Protein AF-A0AA39LRT9-F1 (afdb_monomer)

InterPro domains:
  IPR053964 Integrator complex subunit 1, R3 domain [PF22927] (258-413)

Solvent-accessible surface area (backbone atoms only — not comparable to full-atom values): 26131 Å² total; per-residue (Å²): 127,85,86,90,81,90,77,82,80,73,73,75,80,73,76,81,74,85,68,50,54,70,54,44,52,47,48,34,53,68,40,79,90,57,57,68,70,57,51,52,50,50,44,55,52,36,52,69,67,37,42,44,60,28,57,46,49,87,76,55,96,52,66,70,58,57,55,48,54,53,49,52,59,40,42,48,89,28,69,55,42,49,54,45,53,69,46,35,43,81,64,16,31,39,65,8,52,53,50,48,46,58,64,67,27,65,52,85,57,88,71,42,32,48,68,60,55,53,52,43,52,42,45,16,53,68,30,87,49,77,63,22,40,47,73,70,53,39,69,30,46,34,30,47,51,51,44,50,30,53,45,42,30,49,43,73,71,73,44,60,78,95,51,30,64,64,53,47,52,60,48,48,54,52,55,39,53,43,53,47,52,44,48,73,70,37,94,54,27,66,55,32,52,50,40,41,50,53,50,52,51,70,59,67,74,50,79,67,88,45,79,63,44,50,41,45,50,51,25,44,50,56,50,36,54,58,39,19,79,77,42,51,67,50,49,77,62,62,94,80,47,92,84,79,84,89,62,73,65,62,56,57,50,50,52,49,53,42,52,50,53,52,49,38,57,51,47,21,56,52,23,38,74,70,66,35,53,64,60,18,46,54,28,48,55,48,51,43,46,38,12,57,44,33,26,51,58,40,51,74,42,43,68,58,53,48,54,50,49,53,58,61,67,69,50,98,63,59,70,67,59,28,49,78,56,43,59,45,54,52,62,46,44,55,46,51,21,58,64,50,19,57,77,83,45,56,91,49,74,64,64,58,47,53,50,51,49,51,55,54,51,54,43,72,73,50,42,89,81,53,67,78,82,46,52,68,52,53,50,48,50,49,55,44,47,47,67,47,47,80,69,49,58,81,66,58,32,56,53,45,49,54,50,50,47,51,62,50,70,52,38,95,77,52,87,80,53,60,66,63,56,51,50,63,69,71,52,80,90,51,72,63,60,56,57,56,55,62,72,62,78,63,82,88,72,76,78,66,61,71,68,58,66,68,64,62,74,78,74,118

Foldseek 3Di:
DDDDDDDPPPDPPPPDDPQALVSLLVCQLVVPPPDPVVLVVSLVSNCVRLVLLAPAVVPDPCNPVNLVSLQSLQLGPGPSSLVSLLCSLVGHFQNSVQSSLVRPLVADDPSGDLVSVLVSLLCQCPPPDPRSNDARDLSSLLRNVVSQLVVLLCLVPPPDPVCSVVVNVVSLVSNLVSLLSNLVPDPVNVSNLVSNVVSLCVLLVDDDPDPSSVSSVVSSVSSLVSNCLVFVLSVDDCVSDPDDDDDVVVVVSLVVLLVVLVVLLVQLVVCLVVLNPPSNVVSLVVLLVCQQRPVLSSLVCLVVLLVVLVVLLPPPDDLVVCVVSVVVVSLLSNLSSLVNHDPVSNPDPVSVVSNLVSVLVSCVPHCVPPPQSCQSSLVSSLVSLVVVLVPDDPVVVVVSVVSLVVSCVSVVRVVPPVVSVVVVVPDPDDPVVVVVVVVPPDDPPPPPPVVVVVVVVPPD

Secondary structure (DSSP, 8-state):
--------------------HHHHHHHHHH-TT--HHHHHHHHHHHHHH-GGGTT-GGG-S-HHHHHHHHHHHHH---HHHHHHHHHHHHH--HHHHHHHHHHHSSS--TTS-HHHHHHHHHHHHT-SSTTT--PPPHHHHHHHHHHHHHHHHHHHHHS-HHHHHHHHHHHHHHHHHHHHHHHHH-TTHHHHHHHHHHHHHHHHTSPP-SHHHHHHHHHHHHHHHHHHTT-GGGS--GGG-SS----HHHHHHHHHHHHHHHHHHHHHHHHHHTT-HHHHHHHHHHHHHHHHH-HHHHHHTHHHHHHHHHHHHTS---HHHHHHTSHHHHHHHHHHHHHHS-GGG-S-HHHHHHHHHHHHHHHHHHTTT-SGGGHHHHHHHHHHHHHHHTTS-HHHHHHHHHHHHHHHHGGGG-TT-HHHHHHHHHSTT-THHHHHHHHT-S-S-GGGSHHHHTTTTT--

Structure (mmCIF, N/CA/C/O backbone):
data_AF-A0AA39LRT9-F1
#
_entry.id   AF-A0AA39LRT9-F1
#
loop_
_atom_site.group_PDB
_atom_site.id
_atom_site.type_symbol
_atom_site.label_atom_id
_atom_site.label_alt_id
_atom_site.label_comp_id
_atom_site.label_asym_id
_atom_site.label_entity_id
_atom_site.label_seq_id
_atom_site.pdbx_PDB_ins_code
_atom_site.Cartn_x
_atom_site.Cartn_y
_atom_site.Cartn_z
_atom_site.occupancy
_atom_site.B_iso_or_equiv
_atom_site.auth_seq_id
_atom_site.auth_comp_id
_atom_site.auth_asym_id
_atom_site.auth_atom_id
_atom_site.pdbx_PDB_model_num
ATOM 1 N N . MET A 1 1 ? 18.929 -7.299 -85.579 1.00 43.31 1 MET A N 1
ATOM 2 C CA . MET A 1 1 ? 19.389 -8.699 -85.453 1.00 43.31 1 MET A CA 1
ATOM 3 C C . MET A 1 1 ? 20.882 -8.677 -85.156 1.00 43.31 1 MET A C 1
ATOM 5 O O . MET A 1 1 ? 21.538 -7.862 -85.799 1.00 43.31 1 MET A O 1
ATOM 9 N N . PRO A 1 2 ? 21.430 -9.528 -84.262 1.00 37.06 2 PRO A N 1
ATOM 10 C CA . PRO A 1 2 ? 20.750 -10.382 -83.274 1.00 37.06 2 PRO A CA 1
ATOM 11 C C . PRO A 1 2 ? 20.153 -9.508 -82.138 1.00 37.06 2 PRO A C 1
ATOM 13 O O . PRO A 1 2 ? 19.467 -8.539 -82.476 1.00 37.06 2 PRO A O 1
ATOM 16 N N . SER A 1 3 ? 20.423 -9.746 -80.848 1.00 34.31 3 SER A N 1
ATOM 17 C CA . SER A 1 3 ? 19.565 -10.519 -79.919 1.00 34.31 3 SER A CA 1
ATOM 18 C C . SER A 1 3 ? 19.759 -10.042 -78.458 1.00 34.31 3 SER A C 1
ATOM 20 O O . SER A 1 3 ? 20.740 -9.341 -78.205 1.00 34.31 3 SER A O 1
ATOM 22 N N . PRO A 1 4 ? 18.856 -10.378 -77.510 1.00 49.19 4 PRO A N 1
ATOM 23 C CA . PRO A 1 4 ? 18.968 -10.016 -76.092 1.00 49.19 4 PRO A CA 1
ATOM 24 C C . PRO A 1 4 ? 19.599 -11.128 -75.234 1.00 49.19 4 PRO A C 1
ATOM 26 O O . PRO A 1 4 ? 19.300 -12.301 -75.441 1.00 49.19 4 PRO A O 1
ATOM 29 N N . GLU A 1 5 ? 20.370 -10.755 -74.209 1.00 39.84 5 GLU A N 1
ATOM 30 C CA . GLU A 1 5 ? 20.665 -11.629 -73.065 1.00 39.84 5 GLU A CA 1
ATOM 31 C C . GLU A 1 5 ? 20.359 -10.893 -71.757 1.00 39.84 5 GLU A C 1
ATOM 33 O O . GLU A 1 5 ? 21.031 -9.937 -71.366 1.00 39.84 5 GLU A O 1
ATOM 38 N N . GLU A 1 6 ? 19.304 -11.350 -71.086 1.00 44.78 6 GLU A N 1
ATOM 39 C CA . GLU A 1 6 ? 19.064 -11.062 -69.679 1.00 44.78 6 GLU A CA 1
ATOM 40 C C . GLU A 1 6 ? 20.057 -11.871 -68.840 1.00 44.78 6 GLU A C 1
ATOM 42 O O . GLU A 1 6 ? 20.094 -13.098 -68.913 1.00 44.78 6 GLU A O 1
ATOM 47 N N . ALA A 1 7 ? 20.824 -11.190 -67.994 1.00 37.31 7 ALA A N 1
ATOM 48 C CA . ALA A 1 7 ? 21.565 -11.816 -66.905 1.00 37.31 7 ALA A CA 1
ATOM 49 C C . ALA A 1 7 ? 21.286 -11.038 -65.616 1.00 37.31 7 ALA A C 1
ATOM 51 O O . ALA A 1 7 ? 22.132 -10.322 -65.081 1.00 37.31 7 ALA A O 1
ATOM 52 N N . THR A 1 8 ? 20.051 -11.152 -65.126 1.00 35.00 8 THR A N 1
ATOM 53 C CA . THR A 1 8 ? 19.695 -10.766 -63.761 1.00 35.00 8 THR A CA 1
ATOM 54 C C . THR A 1 8 ? 20.465 -11.657 -62.795 1.00 35.00 8 THR A C 1
ATOM 56 O O . THR A 1 8 ? 20.051 -12.772 -62.485 1.00 35.00 8 THR A O 1
ATOM 59 N N . THR A 1 9 ? 21.603 -11.161 -62.304 1.00 34.78 9 THR A N 1
ATOM 60 C CA . THR A 1 9 ? 22.395 -11.818 -61.262 1.00 34.78 9 THR A CA 1
ATOM 61 C C . THR A 1 9 ? 21.613 -11.822 -59.951 1.00 34.78 9 THR A C 1
ATOM 63 O O . THR A 1 9 ? 21.811 -10.977 -59.078 1.00 34.78 9 THR A O 1
ATOM 66 N N . SER A 1 10 ? 20.698 -12.780 -59.811 1.00 33.94 10 SER A N 1
ATOM 67 C CA . SER A 1 10 ? 20.007 -13.074 -58.566 1.00 33.94 10 SER A CA 1
ATOM 68 C C . SER A 1 10 ? 21.043 -13.525 -57.541 1.00 33.94 10 SER A C 1
ATOM 70 O O . SER A 1 10 ? 21.441 -14.693 -57.519 1.00 33.94 10 SER A O 1
ATOM 72 N N . GLN A 1 11 ? 21.501 -12.597 -56.697 1.00 29.67 11 GLN A N 1
ATOM 73 C CA . GLN A 1 11 ? 22.236 -12.965 -55.495 1.00 29.67 11 GLN A CA 1
ATOM 74 C C . GLN A 1 11 ? 21.365 -13.948 -54.700 1.00 29.67 11 GLN A C 1
ATOM 76 O O . GLN A 1 11 ? 20.194 -13.646 -54.449 1.00 29.67 11 GLN A O 1
ATOM 81 N N . PRO A 1 12 ? 21.888 -15.126 -54.319 1.00 31.20 12 PRO A N 1
ATOM 82 C CA . PRO A 1 12 ? 21.125 -16.047 -53.501 1.00 31.20 12 PRO A CA 1
ATOM 83 C C . PRO A 1 12 ? 20.841 -15.372 -52.159 1.00 31.20 12 PRO A C 1
ATOM 85 O O . PRO A 1 12 ? 21.764 -14.893 -51.495 1.00 31.20 12 PRO A O 1
ATOM 88 N N . PHE A 1 13 ? 19.567 -15.354 -51.757 1.00 33.69 13 PHE A N 1
ATOM 89 C CA . PHE A 1 13 ? 19.176 -15.045 -50.384 1.00 33.69 13 PHE A CA 1
ATOM 90 C C . PHE A 1 13 ? 20.032 -15.905 -49.451 1.00 33.69 13 PHE A C 1
ATOM 92 O O . PHE A 1 13 ? 19.929 -17.134 -49.465 1.00 33.69 13 PHE A O 1
ATOM 99 N N . SER A 1 14 ? 20.911 -15.270 -48.674 1.00 31.67 14 SER A N 1
ATOM 100 C CA . SER A 1 14 ? 21.760 -15.987 -47.732 1.00 31.67 14 SER A CA 1
ATOM 101 C C . SER A 1 14 ? 20.875 -16.718 -46.731 1.00 31.67 14 SER A C 1
ATOM 103 O O . SER A 1 14 ? 20.018 -16.081 -46.113 1.00 31.67 14 SER A O 1
ATOM 105 N N . MET A 1 15 ? 21.100 -18.025 -46.570 1.00 31.83 15 MET A N 1
ATOM 106 C CA . MET A 1 15 ? 20.439 -18.851 -45.556 1.00 31.83 15 MET A CA 1
ATOM 107 C C . MET A 1 15 ? 20.355 -18.113 -44.219 1.00 31.83 15 MET A C 1
ATOM 109 O O . MET A 1 15 ? 21.345 -17.525 -43.774 1.00 31.83 15 MET A O 1
ATOM 113 N N . GLU A 1 16 ? 19.187 -18.173 -43.573 1.00 41.44 16 GLU A N 1
ATOM 114 C CA . GLU A 1 16 ? 19.029 -17.677 -42.209 1.00 41.44 16 GLU A CA 1
ATOM 115 C C . GLU A 1 16 ? 20.085 -18.335 -41.317 1.00 41.44 16 GLU A C 1
ATOM 117 O O . GLU A 1 16 ? 20.033 -19.534 -41.039 1.00 41.44 16 GLU A O 1
ATOM 122 N N . LYS A 1 17 ? 21.044 -17.535 -40.835 1.00 42.88 17 LYS A N 1
ATOM 123 C CA . LYS A 1 17 ? 21.778 -17.904 -39.631 1.00 42.88 17 LYS A CA 1
ATOM 124 C C . LYS A 1 17 ? 20.731 -18.072 -38.539 1.00 42.88 17 LYS A C 1
ATOM 126 O O . LYS A 1 17 ? 20.069 -17.100 -38.176 1.00 42.88 17 LYS A O 1
ATOM 131 N N . THR A 1 18 ? 20.609 -19.284 -38.009 1.00 46.12 18 THR A N 1
ATOM 132 C CA . THR A 1 18 ? 19.892 -19.558 -36.764 1.00 46.12 18 THR A CA 1
ATOM 133 C C . THR A 1 18 ? 20.624 -18.839 -35.634 1.00 46.12 18 THR A C 1
ATOM 135 O O . THR A 1 18 ? 21.517 -19.398 -35.000 1.00 46.12 18 THR A O 1
ATOM 138 N N . SER A 1 19 ? 20.308 -17.557 -35.469 1.00 63.12 19 SER A N 1
ATOM 139 C CA . SER A 1 19 ? 20.850 -16.696 -34.426 1.00 63.12 19 SER A CA 1
ATOM 140 C C . SER A 1 19 ? 20.342 -17.212 -33.083 1.00 63.12 19 SER A C 1
ATOM 142 O O . SER A 1 19 ? 19.133 -17.377 -32.914 1.00 63.12 19 SER A O 1
ATOM 144 N N . ASP A 1 20 ? 21.248 -17.518 -32.155 1.00 83.19 20 ASP A N 1
ATOM 145 C CA . ASP A 1 20 ? 20.855 -17.883 -30.796 1.00 83.19 20 ASP A CA 1
ATOM 146 C C . ASP A 1 20 ? 20.252 -16.673 -30.056 1.00 83.19 20 ASP A C 1
ATOM 148 O O . ASP A 1 20 ? 20.368 -15.521 -30.486 1.00 83.19 20 ASP A O 1
ATOM 152 N N . ALA A 1 21 ? 19.566 -16.930 -28.941 1.00 83.38 21 ALA A N 1
ATOM 153 C CA . ALA A 1 21 ? 18.907 -15.874 -28.173 1.00 83.38 21 ALA A CA 1
ATOM 154 C C . ALA A 1 21 ? 19.881 -14.755 -27.756 1.00 83.38 21 ALA A C 1
ATOM 156 O O . ALA A 1 21 ? 19.522 -13.578 -27.793 1.00 83.38 21 ALA A O 1
ATOM 157 N N . ASP A 1 22 ? 21.122 -15.107 -27.420 1.00 84.50 22 ASP A N 1
ATOM 158 C CA . ASP A 1 22 ? 22.136 -14.177 -26.926 1.00 84.50 22 ASP A CA 1
ATOM 159 C C . ASP A 1 22 ? 22.723 -13.322 -28.064 1.00 84.50 22 ASP A C 1
ATOM 161 O O . ASP A 1 22 ? 23.145 -12.184 -27.850 1.00 84.50 22 ASP A O 1
ATOM 165 N N . ALA A 1 23 ? 22.766 -13.842 -29.292 1.00 86.75 23 ALA A N 1
ATOM 166 C CA . ALA A 1 23 ? 23.090 -13.096 -30.501 1.00 86.75 23 ALA A CA 1
ATOM 167 C C . ALA A 1 23 ? 21.961 -12.122 -30.877 1.00 86.75 23 ALA A C 1
ATOM 169 O O . ALA A 1 23 ? 22.252 -10.960 -31.155 1.00 86.75 23 ALA A O 1
ATOM 170 N N . ILE A 1 24 ? 20.688 -12.532 -30.787 1.00 87.50 24 ILE A N 1
ATOM 171 C CA . ILE A 1 24 ? 19.549 -11.619 -31.003 1.00 87.50 24 ILE A CA 1
ATOM 172 C C . ILE A 1 24 ? 19.491 -10.528 -29.920 1.00 87.50 24 ILE A C 1
ATOM 174 O O . ILE A 1 24 ? 19.225 -9.371 -30.238 1.00 87.50 24 ILE A O 1
ATOM 178 N N . LEU A 1 25 ? 19.777 -10.845 -28.651 1.00 86.81 25 LEU A N 1
ATOM 179 C CA . LEU A 1 25 ? 19.802 -9.844 -27.576 1.00 86.81 25 LEU A CA 1
ATOM 180 C C . LEU A 1 25 ? 20.957 -8.841 -27.731 1.00 86.81 25 LEU A C 1
ATOM 182 O O . LEU A 1 25 ? 20.785 -7.658 -27.426 1.00 86.81 25 LEU A O 1
ATOM 186 N N . ARG A 1 26 ? 22.115 -9.288 -28.239 1.00 88.31 26 ARG A N 1
ATOM 187 C CA . ARG A 1 26 ? 23.216 -8.397 -28.640 1.00 88.31 26 ARG A CA 1
ATOM 188 C C . ARG A 1 26 ? 22.804 -7.503 -29.805 1.00 88.31 26 ARG A C 1
ATOM 190 O O . ARG A 1 26 ? 22.912 -6.292 -29.678 1.00 88.31 26 ARG A O 1
ATOM 197 N N . GLU A 1 27 ? 22.220 -8.066 -30.862 1.00 88.75 27 GLU A N 1
ATOM 198 C CA . GLU A 1 27 ? 21.726 -7.285 -32.003 1.00 88.75 27 GLU A CA 1
ATOM 199 C C . GLU A 1 27 ? 20.671 -6.247 -31.577 1.00 88.75 27 GLU A C 1
ATOM 201 O O . GLU A 1 27 ? 20.754 -5.095 -31.984 1.00 88.75 27 GLU A O 1
ATOM 206 N N . LEU A 1 28 ? 19.741 -6.599 -30.679 1.00 87.25 28 LEU A N 1
ATOM 207 C CA . LEU A 1 28 ? 18.798 -5.655 -30.062 1.00 87.25 28 LEU A CA 1
ATOM 208 C C . LEU A 1 28 ? 19.488 -4.595 -29.187 1.00 87.25 28 LEU A C 1
ATOM 210 O O . LEU A 1 28 ? 18.981 -3.482 -29.062 1.00 87.25 28 LEU A O 1
ATOM 214 N N . THR A 1 29 ? 20.619 -4.908 -28.560 1.00 87.75 29 THR A N 1
ATOM 215 C CA . THR A 1 29 ? 21.379 -3.935 -27.759 1.00 87.75 29 THR A CA 1
ATOM 216 C C . THR A 1 29 ? 22.117 -2.937 -28.654 1.00 87.75 29 THR A C 1
ATOM 218 O O . THR A 1 29 ? 22.102 -1.744 -28.362 1.00 87.75 29 THR A O 1
ATOM 221 N N . ASP A 1 30 ? 22.658 -3.406 -29.778 1.00 86.38 30 ASP A N 1
ATOM 222 C CA . ASP A 1 30 ? 23.404 -2.602 -30.753 1.00 86.38 30 ASP A CA 1
ATOM 223 C C . ASP A 1 30 ? 22.499 -1.924 -31.811 1.00 86.38 30 ASP A C 1
ATOM 225 O O . ASP A 1 30 ? 22.974 -1.115 -32.607 1.00 86.38 30 ASP A O 1
ATOM 229 N N . ALA A 1 31 ? 21.191 -2.221 -31.821 1.00 78.50 31 ALA A N 1
ATOM 230 C CA . ALA A 1 31 ? 20.252 -1.876 -32.897 1.00 78.50 31 ALA A CA 1
ATOM 231 C C . ALA A 1 31 ? 20.103 -0.375 -33.224 1.00 78.50 31 ALA A C 1
ATOM 233 O O . ALA A 1 31 ? 19.655 -0.058 -34.324 1.00 78.50 31 ALA A O 1
ATOM 234 N N . GLY A 1 32 ? 20.444 0.545 -32.314 1.00 67.38 32 GLY A N 1
ATOM 235 C CA . GLY A 1 32 ? 20.435 1.994 -32.570 1.00 67.38 32 GLY A CA 1
ATOM 236 C C . GLY A 1 32 ? 19.153 2.514 -33.247 1.00 67.38 32 GLY A C 1
ATOM 237 O O . GLY A 1 32 ? 18.043 2.201 -32.820 1.00 67.38 32 GLY A O 1
ATOM 238 N N . GLU A 1 33 ? 19.312 3.287 -34.327 1.00 65.88 33 GLU A N 1
ATOM 239 C CA . GLU A 1 33 ? 18.218 3.811 -35.170 1.00 65.88 33 GLU A CA 1
ATOM 240 C C . GLU A 1 33 ? 17.718 2.800 -36.232 1.00 65.88 33 GLU A C 1
ATOM 242 O O . GLU A 1 33 ? 17.301 3.182 -37.328 1.00 65.88 33 GLU A O 1
ATOM 247 N N . ALA A 1 34 ? 17.768 1.491 -35.959 1.00 73.94 34 ALA A N 1
ATOM 248 C CA . ALA A 1 34 ? 17.227 0.489 -36.876 1.00 73.94 34 ALA A CA 1
ATOM 249 C C . ALA A 1 34 ? 15.721 0.683 -37.125 1.00 73.94 34 ALA A C 1
ATOM 251 O O . ALA A 1 34 ? 14.947 1.023 -36.230 1.00 73.94 34 ALA A O 1
ATOM 252 N N . ASN A 1 35 ? 15.292 0.390 -38.356 1.00 79.94 35 ASN A N 1
ATOM 253 C CA . ASN A 1 35 ? 13.888 0.434 -38.759 1.00 79.94 35 ASN A CA 1
ATOM 254 C C . ASN A 1 35 ? 13.014 -0.424 -37.819 1.00 79.94 35 ASN A C 1
ATOM 256 O O . ASN A 1 35 ? 13.324 -1.592 -37.567 1.00 79.94 35 ASN A O 1
ATOM 260 N N . ASP A 1 36 ? 11.887 0.137 -37.369 1.00 81.19 36 ASP A N 1
ATOM 261 C CA . ASP A 1 36 ? 10.883 -0.506 -36.514 1.00 81.19 36 ASP A CA 1
ATOM 262 C C . ASP A 1 36 ? 10.513 -1.929 -36.959 1.00 81.19 36 ASP A C 1
ATOM 264 O O . ASP A 1 36 ? 10.312 -2.805 -36.117 1.00 81.19 36 ASP A O 1
ATOM 268 N N . PHE A 1 37 ? 10.451 -2.187 -38.269 1.00 83.44 37 PHE A N 1
ATOM 269 C CA . PHE A 1 37 ? 10.174 -3.522 -38.804 1.00 83.44 37 PHE A CA 1
ATOM 270 C C . PHE A 1 37 ? 11.250 -4.552 -38.418 1.00 83.44 37 PHE A C 1
ATOM 272 O O . PHE A 1 37 ? 10.918 -5.675 -38.033 1.00 83.44 37 PHE A O 1
ATOM 279 N N . HIS A 1 38 ? 12.530 -4.169 -38.471 1.00 84.69 38 HIS A N 1
ATOM 280 C CA . HIS A 1 38 ? 13.651 -5.036 -38.093 1.00 84.69 38 HIS A CA 1
ATOM 281 C C . HIS A 1 38 ? 13.646 -5.311 -36.590 1.00 84.69 38 HIS A C 1
ATOM 283 O O . HIS A 1 38 ? 13.673 -6.468 -36.177 1.00 84.69 38 HIS A O 1
ATOM 289 N N . ILE A 1 39 ? 13.484 -4.262 -35.775 1.00 85.56 39 ILE A N 1
ATOM 290 C CA . ILE A 1 39 ? 13.373 -4.391 -34.315 1.00 85.56 39 ILE A CA 1
ATOM 291 C C . ILE A 1 39 ? 12.210 -5.324 -33.946 1.00 85.56 39 ILE A C 1
ATOM 293 O O . ILE A 1 39 ? 12.386 -6.239 -33.147 1.00 85.56 39 ILE A O 1
ATOM 297 N N . ASN A 1 40 ? 11.038 -5.164 -34.567 1.00 83.69 40 ASN A N 1
ATOM 298 C CA . ASN A 1 40 ? 9.888 -6.033 -34.312 1.00 83.69 40 ASN A CA 1
ATOM 299 C C . ASN A 1 40 ? 10.139 -7.495 -34.732 1.00 83.69 40 ASN A C 1
ATOM 301 O O . ASN A 1 40 ? 9.685 -8.407 -34.036 1.00 83.69 40 ASN A O 1
ATOM 305 N N . ARG A 1 41 ? 10.881 -7.750 -35.822 1.00 86.44 41 ARG A N 1
ATOM 306 C CA . ARG A 1 41 ? 11.304 -9.112 -36.205 1.00 86.44 41 ARG A CA 1
ATOM 307 C C . ARG A 1 41 ? 12.233 -9.718 -35.150 1.00 86.44 41 ARG A C 1
ATOM 309 O O . ARG A 1 41 ? 11.977 -10.836 -34.711 1.00 86.44 41 ARG A O 1
ATOM 316 N N . LEU A 1 42 ? 13.250 -8.978 -34.702 1.00 87.00 42 LEU A N 1
ATOM 317 C CA . LEU A 1 42 ? 14.175 -9.426 -33.653 1.00 87.00 42 LEU A CA 1
ATOM 318 C C . LEU A 1 42 ? 13.452 -9.702 -32.325 1.00 87.00 42 LEU A C 1
ATOM 320 O O . LEU A 1 42 ? 13.668 -10.750 -31.725 1.00 87.00 42 LEU A O 1
ATOM 324 N N . VAL A 1 43 ? 12.537 -8.821 -31.902 1.00 86.56 43 VAL A N 1
ATOM 325 C CA . VAL A 1 43 ? 11.698 -9.011 -30.703 1.00 86.56 43 VAL A CA 1
ATOM 326 C C . VAL A 1 43 ? 10.866 -10.291 -30.802 1.00 86.56 43 VAL A C 1
ATOM 328 O O . VAL A 1 43 ? 10.868 -11.095 -29.872 1.00 86.56 43 VAL A O 1
ATOM 331 N N . ASN A 1 44 ? 10.173 -10.517 -31.924 1.00 85.12 44 ASN A N 1
ATOM 332 C CA . ASN A 1 44 ? 9.384 -11.736 -32.117 1.00 85.12 44 ASN A CA 1
ATOM 333 C C . ASN A 1 44 ? 10.271 -12.994 -32.095 1.00 85.12 44 ASN A C 1
ATOM 335 O O . ASN A 1 44 ? 9.930 -13.956 -31.410 1.00 85.12 44 ASN A O 1
ATOM 339 N N . ASN A 1 45 ? 11.420 -12.971 -32.776 1.00 86.25 45 ASN A N 1
ATOM 340 C CA . ASN A 1 45 ? 12.354 -14.096 -32.805 1.00 86.25 45 ASN A CA 1
ATOM 341 C C . ASN A 1 45 ? 12.952 -14.391 -31.418 1.00 86.25 45 ASN A C 1
ATOM 343 O O . ASN A 1 45 ? 13.015 -15.550 -31.018 1.00 86.25 45 ASN A O 1
ATOM 347 N N . TYR A 1 46 ? 13.327 -13.364 -30.648 1.00 87.62 46 TYR A N 1
ATOM 348 C CA . TYR A 1 46 ? 13.842 -13.541 -29.288 1.00 87.62 46 TYR A CA 1
ATOM 349 C C . TYR A 1 46 ? 12.806 -14.194 -28.363 1.00 87.62 46 TYR A C 1
ATOM 351 O O . TYR A 1 46 ? 13.131 -15.123 -27.630 1.00 87.62 46 TYR A O 1
ATOM 359 N N . LEU A 1 47 ? 11.540 -13.768 -28.431 1.00 85.06 47 LEU A N 1
ATOM 360 C CA . LEU A 1 47 ? 10.461 -14.351 -27.625 1.00 85.06 47 LEU A CA 1
ATOM 361 C C . LEU A 1 47 ? 10.124 -15.803 -28.013 1.00 85.06 47 LEU A C 1
ATOM 363 O O . LEU A 1 47 ? 9.655 -16.555 -27.162 1.00 85.06 47 LEU A O 1
ATOM 367 N N . LEU A 1 48 ? 10.378 -16.210 -29.262 1.00 84.44 48 LEU A N 1
ATOM 368 C CA . LEU A 1 48 ? 10.273 -17.613 -29.688 1.00 84.44 48 LEU A CA 1
ATOM 369 C C . LEU A 1 48 ? 11.417 -18.479 -29.132 1.00 84.44 48 LEU A C 1
ATOM 371 O O . LEU A 1 48 ? 11.191 -19.642 -28.809 1.00 84.44 48 LEU A O 1
ATOM 375 N N . LEU A 1 49 ? 12.625 -17.919 -28.997 1.00 83.88 49 LEU A N 1
ATOM 376 C CA . LEU A 1 49 ? 13.807 -18.610 -28.457 1.00 83.88 49 LEU A CA 1
ATOM 377 C C . LEU A 1 49 ? 13.916 -18.566 -26.921 1.00 83.88 49 LEU A C 1
ATOM 379 O O . LEU A 1 49 ? 14.711 -19.311 -26.347 1.00 83.88 49 LEU A O 1
ATOM 383 N N . CYS A 1 50 ? 13.133 -17.708 -26.265 1.00 82.38 50 CYS A N 1
ATOM 384 C CA . CYS A 1 50 ? 13.096 -17.538 -24.811 1.00 82.38 50 CYS A CA 1
ATOM 385 C C . CYS A 1 50 ? 11.675 -17.764 -24.248 1.00 82.38 50 CYS A C 1
ATOM 387 O O . CYS A 1 50 ? 11.064 -16.826 -23.717 1.00 82.38 50 CYS A O 1
ATOM 389 N N . PRO A 1 51 ? 11.111 -18.987 -24.362 1.00 79.50 51 PRO A N 1
ATOM 390 C CA . PRO A 1 51 ? 9.769 -19.298 -23.874 1.00 79.50 51 PRO A CA 1
ATOM 391 C C . PRO A 1 51 ? 9.606 -19.089 -22.361 1.00 79.50 51 PRO A C 1
ATOM 393 O O . PRO A 1 51 ? 8.480 -18.871 -21.919 1.00 79.50 51 PRO A O 1
ATOM 396 N N . GLU A 1 52 ? 10.688 -19.075 -21.575 1.00 77.12 52 GLU A N 1
ATOM 397 C CA . GLU A 1 52 ? 10.672 -18.753 -20.141 1.00 77.12 52 GLU A CA 1
ATOM 398 C C . GLU A 1 52 ? 10.179 -17.322 -19.831 1.00 77.12 52 GLU A C 1
ATOM 400 O O . GLU A 1 52 ? 9.711 -17.054 -18.726 1.00 77.12 52 GLU A O 1
ATOM 405 N N . ILE A 1 53 ? 10.246 -16.402 -20.805 1.00 81.75 53 ILE A N 1
ATOM 406 C CA . ILE A 1 53 ? 9.809 -15.000 -20.670 1.00 81.75 53 ILE A CA 1
ATOM 407 C C . ILE A 1 53 ? 8.301 -14.850 -20.955 1.00 81.75 53 ILE A C 1
ATOM 409 O O . ILE A 1 53 ? 7.696 -13.850 -20.572 1.00 81.75 53 ILE A O 1
ATOM 413 N N . VAL A 1 54 ? 7.676 -15.832 -21.621 1.00 81.00 54 VAL A N 1
ATOM 414 C CA . VAL A 1 54 ? 6.318 -15.700 -22.186 1.00 81.00 54 VAL A CA 1
ATOM 415 C C . VAL A 1 54 ? 5.368 -16.820 -21.763 1.00 81.00 54 VAL A C 1
ATOM 417 O O . VAL A 1 54 ? 4.213 -16.564 -21.443 1.00 81.00 54 VAL A O 1
ATOM 420 N N . ASN A 1 55 ? 5.818 -18.070 -21.785 1.00 78.44 55 ASN A N 1
ATOM 421 C CA . ASN A 1 55 ? 4.955 -19.236 -21.642 1.00 78.44 55 ASN A CA 1
ATOM 422 C C . ASN A 1 55 ? 5.056 -19.850 -20.249 1.00 78.44 55 ASN A C 1
ATOM 424 O O . ASN A 1 55 ? 4.166 -19.643 -19.430 1.00 78.44 55 ASN A O 1
ATOM 428 N N . ASP A 1 56 ? 6.105 -20.628 -20.002 1.00 71.62 56 ASP A N 1
ATOM 429 C CA . ASP A 1 56 ? 6.295 -21.326 -18.736 1.00 71.62 56 ASP A CA 1
ATOM 430 C C . ASP A 1 56 ? 7.800 -21.512 -18.472 1.00 71.62 56 ASP A C 1
ATOM 432 O O . ASP A 1 56 ? 8.474 -22.189 -19.257 1.00 71.62 56 ASP A O 1
ATOM 436 N N . PRO A 1 57 ? 8.356 -20.912 -17.404 1.00 62.38 57 PRO A N 1
ATOM 437 C CA . PRO A 1 57 ? 9.755 -21.104 -17.023 1.00 62.38 57 PRO A CA 1
ATOM 438 C C . PRO A 1 57 ? 10.050 -22.542 -16.555 1.00 62.38 57 PRO A C 1
ATOM 440 O O . PRO A 1 57 ? 11.204 -22.959 -16.561 1.00 62.38 57 PRO A O 1
ATOM 443 N N . GLY A 1 58 ? 9.032 -23.333 -16.194 1.00 55.72 58 GLY A N 1
ATOM 444 C CA . GLY A 1 58 ? 9.186 -24.718 -15.740 1.00 55.72 58 GLY A CA 1
ATOM 445 C C . GLY A 1 58 ? 9.577 -25.728 -16.827 1.00 55.72 58 GLY A C 1
ATOM 446 O O . GLY A 1 58 ? 9.880 -26.874 -16.497 1.00 55.72 58 GLY A O 1
ATOM 447 N N . CYS A 1 59 ? 9.585 -25.341 -18.109 1.00 50.72 59 CYS A N 1
ATOM 448 C CA . CYS A 1 59 ? 9.956 -26.232 -19.218 1.00 50.72 59 CYS A CA 1
ATOM 449 C C . CYS A 1 59 ? 11.453 -26.224 -19.584 1.00 50.72 59 CYS A C 1
ATOM 451 O O . CYS A 1 59 ? 11.877 -27.089 -20.351 1.00 50.72 59 CYS A O 1
ATOM 453 N N . SER A 1 60 ? 12.262 -25.292 -19.071 1.00 53.28 60 SER A N 1
ATOM 454 C CA . SER A 1 60 ? 13.716 -25.281 -19.298 1.00 53.28 60 SER A CA 1
ATOM 455 C C . SER A 1 60 ? 14.461 -26.047 -18.202 1.00 53.28 60 SER A C 1
ATOM 457 O O . SER A 1 60 ? 14.273 -25.773 -17.020 1.00 53.28 60 SER A O 1
ATOM 459 N N . SER A 1 61 ? 15.360 -26.962 -18.583 1.00 51.31 61 SER A N 1
ATOM 460 C CA . SER A 1 61 ? 16.176 -27.750 -17.641 1.00 51.31 61 SER A CA 1
ATOM 461 C C . SER A 1 61 ? 17.162 -26.916 -16.812 1.00 51.31 61 SER A C 1
ATOM 463 O O . SER A 1 61 ? 17.586 -27.364 -15.750 1.00 51.31 61 SER A O 1
ATOM 465 N N . ASP A 1 62 ? 17.504 -25.708 -17.272 1.00 60.66 62 ASP A N 1
ATOM 466 C CA . ASP A 1 62 ? 18.560 -24.859 -16.711 1.00 60.66 62 ASP A CA 1
ATOM 467 C C . ASP A 1 62 ? 18.050 -23.466 -16.313 1.00 60.66 62 ASP A C 1
ATOM 469 O O . ASP A 1 62 ? 18.306 -22.457 -16.975 1.00 60.66 62 ASP A O 1
ATOM 473 N N . ASN A 1 63 ? 17.384 -23.391 -15.155 1.00 64.81 63 ASN A N 1
ATOM 474 C CA . ASN A 1 63 ? 16.918 -22.131 -14.552 1.00 64.81 63 ASN A CA 1
ATOM 475 C C . ASN A 1 63 ? 18.019 -21.048 -14.445 1.00 64.81 63 ASN A C 1
ATOM 477 O O . ASN A 1 63 ? 17.727 -19.853 -14.483 1.00 64.81 63 ASN A O 1
ATOM 481 N N . SER A 1 64 ? 19.292 -21.438 -14.318 1.00 67.44 64 SER A N 1
ATOM 482 C CA . SER A 1 64 ? 20.450 -20.531 -14.239 1.00 67.44 64 SER A CA 1
ATOM 483 C C . SER A 1 64 ? 20.709 -19.749 -15.535 1.00 67.44 64 SER A C 1
ATOM 485 O O . SER A 1 64 ? 21.075 -18.570 -15.478 1.00 67.44 64 SER A O 1
ATOM 487 N N . ALA A 1 65 ? 20.483 -20.365 -16.700 1.00 72.25 65 ALA A N 1
ATOM 488 C CA . ALA A 1 65 ? 20.631 -19.713 -17.998 1.00 72.25 65 ALA A CA 1
ATOM 489 C C . ALA A 1 65 ? 19.508 -18.687 -18.212 1.00 72.25 65 ALA A C 1
ATOM 491 O O . ALA A 1 65 ? 19.772 -17.524 -18.523 1.00 72.25 65 ALA A O 1
ATOM 492 N N . SER A 1 66 ? 18.265 -19.079 -17.929 1.00 77.06 66 SER A N 1
ATOM 493 C CA . SER A 1 66 ? 17.084 -18.212 -18.009 1.00 77.06 66 SER A CA 1
ATOM 494 C C . SER A 1 66 ? 17.174 -16.993 -17.079 1.00 77.06 66 SER A C 1
ATOM 496 O O . SER A 1 66 ? 16.919 -15.867 -17.511 1.00 77.06 66 SER A O 1
ATOM 498 N N . LEU A 1 67 ? 17.643 -17.172 -15.836 1.00 80.62 67 LEU A N 1
ATOM 499 C CA . LEU A 1 67 ? 17.941 -16.064 -14.913 1.00 80.62 67 LEU A CA 1
ATOM 500 C C . LEU A 1 67 ? 18.974 -15.079 -15.488 1.00 80.62 67 LEU A C 1
ATOM 502 O O . LEU A 1 67 ? 18.845 -13.864 -15.315 1.00 80.62 67 LEU A O 1
ATOM 506 N N . THR A 1 68 ? 20.000 -15.593 -16.172 1.00 83.38 68 THR A N 1
ATOM 507 C CA . THR A 1 68 ? 21.069 -14.776 -16.767 1.00 83.38 68 THR A CA 1
ATOM 508 C C . THR A 1 68 ? 20.542 -13.936 -17.930 1.00 83.38 68 THR A C 1
ATOM 510 O O . THR A 1 68 ? 20.766 -12.725 -17.941 1.00 83.38 68 THR A O 1
ATOM 513 N N . LYS A 1 69 ? 19.763 -14.532 -18.844 1.00 84.12 69 LYS A N 1
ATOM 514 C CA . LYS A 1 69 ? 19.124 -13.827 -19.970 1.00 84.12 69 LYS A CA 1
ATOM 515 C C . LYS A 1 69 ? 18.193 -12.704 -19.509 1.00 84.12 69 LYS A C 1
ATOM 517 O O . LYS A 1 69 ? 18.278 -11.582 -20.005 1.00 84.12 69 LYS A O 1
ATOM 522 N N . VAL A 1 70 ? 17.331 -12.974 -18.520 1.00 87.62 70 VAL A N 1
ATOM 523 C CA . VAL A 1 70 ? 16.434 -11.955 -17.943 1.00 87.62 70 VAL A CA 1
ATOM 524 C C . VAL A 1 70 ? 17.245 -10.795 -17.361 1.00 87.62 70 VAL A C 1
ATOM 526 O O . VAL A 1 70 ? 16.949 -9.635 -17.644 1.00 87.62 70 VAL A O 1
ATOM 529 N N . ARG A 1 71 ? 18.309 -11.078 -16.599 1.00 88.94 71 ARG A N 1
ATOM 530 C CA . ARG A 1 71 ? 19.176 -10.027 -16.040 1.00 88.94 71 ARG A CA 1
ATOM 531 C C . ARG A 1 71 ? 19.909 -9.224 -17.113 1.00 88.94 71 ARG A C 1
ATOM 533 O O . ARG A 1 71 ? 19.985 -8.011 -16.974 1.00 88.94 71 ARG A O 1
ATOM 540 N N . GLN A 1 72 ? 20.399 -9.854 -18.181 1.00 89.12 72 GLN A N 1
ATOM 541 C CA . GLN A 1 72 ? 21.017 -9.149 -19.313 1.00 89.12 72 GLN A CA 1
ATOM 542 C C . GLN A 1 72 ? 20.021 -8.215 -20.014 1.00 89.12 72 GLN A C 1
ATOM 544 O O . GLN A 1 72 ? 20.339 -7.052 -20.251 1.00 89.12 72 GLN A O 1
ATOM 549 N N . MET A 1 73 ? 18.795 -8.686 -20.267 1.00 91.69 73 MET A N 1
ATOM 550 C CA . MET A 1 73 ? 17.715 -7.881 -20.846 1.00 91.69 73 MET A CA 1
ATOM 551 C C . MET A 1 73 ? 17.410 -6.644 -19.983 1.00 91.69 73 MET A C 1
ATOM 553 O O . MET A 1 73 ? 17.400 -5.525 -20.491 1.00 91.69 73 MET A O 1
ATOM 557 N N . PHE A 1 74 ? 17.237 -6.818 -18.668 1.00 93.69 74 PHE A N 1
ATOM 558 C CA . PHE A 1 74 ? 16.989 -5.700 -17.750 1.00 93.69 74 PHE A CA 1
ATOM 559 C C . PHE A 1 74 ? 18.228 -4.843 -17.441 1.00 93.69 74 PHE A C 1
ATOM 561 O O . PHE A 1 74 ? 18.059 -3.755 -16.907 1.00 93.69 74 PHE A O 1
ATOM 568 N N . ALA A 1 75 ? 19.451 -5.272 -17.767 1.00 92.94 75 ALA A N 1
ATOM 569 C CA . ALA A 1 75 ? 20.673 -4.468 -17.632 1.00 92.94 75 ALA A CA 1
ATOM 570 C C . ALA A 1 75 ? 20.978 -3.593 -18.866 1.00 92.94 75 ALA A C 1
ATOM 572 O O . ALA A 1 75 ? 21.889 -2.765 -18.824 1.00 92.94 75 ALA A O 1
ATOM 573 N N . SER A 1 76 ? 20.240 -3.766 -19.969 1.00 91.94 76 SER A N 1
ATOM 574 C CA . SER A 1 76 ? 20.442 -2.994 -21.199 1.00 91.94 76 SER A CA 1
ATOM 575 C C . SER A 1 76 ? 19.984 -1.535 -21.063 1.00 91.94 76 SER A C 1
ATOM 577 O O . SER A 1 76 ? 19.110 -1.202 -20.263 1.00 91.94 76 SER A O 1
ATOM 579 N N . ASN A 1 77 ? 20.544 -0.661 -21.903 1.00 89.62 77 ASN A N 1
ATOM 580 C CA . ASN A 1 77 ? 20.099 0.726 -22.090 1.00 89.62 77 ASN A CA 1
ATOM 581 C C . ASN A 1 77 ? 19.493 0.968 -23.489 1.00 89.62 77 ASN A C 1
ATOM 583 O O . ASN A 1 77 ? 19.233 2.112 -23.843 1.00 89.62 77 ASN A O 1
ATOM 587 N N . SER A 1 78 ? 19.290 -0.084 -24.293 1.00 92.00 78 SER A N 1
ATOM 588 C CA . SER A 1 78 ? 18.747 0.028 -25.654 1.00 92.00 78 SER A CA 1
ATOM 589 C C . SER A 1 78 ? 17.226 0.204 -25.667 1.00 92.00 78 SER A C 1
ATOM 591 O O . SER A 1 78 ? 16.496 -0.577 -25.051 1.00 92.00 78 SER A O 1
ATOM 593 N N . ASP A 1 79 ? 16.737 1.157 -26.464 1.00 87.94 79 ASP A N 1
ATOM 594 C CA . ASP A 1 79 ? 15.305 1.344 -26.732 1.00 87.94 79 ASP A CA 1
ATOM 595 C C . ASP A 1 79 ? 14.668 0.131 -27.434 1.00 87.94 79 ASP A C 1
ATOM 597 O O . ASP A 1 79 ? 13.487 -0.160 -27.229 1.00 87.94 79 ASP A O 1
ATOM 601 N N . ALA A 1 80 ? 15.430 -0.631 -28.225 1.00 87.81 80 ALA A N 1
ATOM 602 C CA . ALA A 1 80 ? 14.936 -1.863 -28.838 1.00 87.81 80 ALA A CA 1
ATOM 603 C C . ALA A 1 80 ? 14.733 -2.978 -27.791 1.00 87.81 80 ALA A C 1
ATOM 605 O O . ALA A 1 80 ? 13.752 -3.722 -27.861 1.00 87.81 80 ALA A O 1
ATOM 606 N N . VAL A 1 81 ? 15.579 -3.032 -26.754 1.00 91.00 81 VAL A N 1
ATOM 607 C CA . VAL A 1 81 ? 15.369 -3.909 -25.587 1.00 91.00 81 VAL A CA 1
ATOM 608 C C . VAL A 1 81 ? 14.239 -3.382 -24.689 1.00 91.00 81 VAL A C 1
ATOM 610 O O . VAL A 1 81 ? 13.447 -4.168 -24.173 1.00 91.00 81 VAL A O 1
ATOM 613 N N . TYR A 1 82 ? 14.057 -2.065 -24.567 1.00 90.94 82 TYR A N 1
ATOM 614 C CA . TYR A 1 82 ? 12.888 -1.503 -23.879 1.00 90.94 82 TYR A CA 1
ATOM 615 C C . TYR A 1 82 ? 11.568 -1.881 -24.569 1.00 90.94 82 TYR A C 1
ATOM 617 O O . TYR A 1 82 ? 10.598 -2.240 -23.901 1.00 90.94 82 TYR A O 1
ATOM 625 N N . ARG A 1 83 ? 11.524 -1.875 -25.910 1.00 87.75 83 ARG A N 1
ATOM 626 C CA . ARG A 1 83 ? 10.367 -2.355 -26.693 1.00 87.75 83 ARG A CA 1
ATOM 627 C C . ARG A 1 83 ? 10.069 -3.835 -26.441 1.00 87.75 83 ARG A C 1
ATOM 629 O O . ARG A 1 83 ? 8.900 -4.180 -26.276 1.00 87.75 83 ARG A O 1
ATOM 636 N N . LEU A 1 84 ? 11.102 -4.680 -26.355 1.00 89.94 84 LEU A N 1
ATOM 637 C CA . LEU A 1 84 ? 10.970 -6.078 -25.930 1.00 89.94 84 LEU A CA 1
ATOM 638 C C . LEU A 1 84 ? 10.325 -6.167 -24.538 1.00 89.94 84 LEU A C 1
ATOM 640 O O . LEU A 1 84 ? 9.307 -6.833 -24.382 1.00 89.94 84 LEU A O 1
ATOM 644 N N . ILE A 1 85 ? 10.852 -5.448 -23.544 1.00 90.50 85 ILE A N 1
ATOM 645 C CA . ILE A 1 85 ? 10.324 -5.467 -22.169 1.00 90.50 85 ILE A CA 1
ATOM 646 C C . ILE A 1 85 ? 8.863 -4.998 -22.125 1.00 90.50 85 ILE A C 1
ATOM 648 O O . ILE A 1 85 ? 8.025 -5.630 -21.483 1.00 90.50 85 ILE A O 1
ATOM 652 N N . ARG A 1 86 ? 8.517 -3.942 -22.870 1.00 87.81 86 ARG A N 1
ATOM 653 C CA . ARG A 1 86 ? 7.147 -3.410 -22.944 1.00 87.81 86 ARG A CA 1
ATOM 654 C C . ARG A 1 86 ? 6.125 -4.363 -23.566 1.00 87.81 86 ARG A C 1
ATOM 656 O O . ARG A 1 86 ? 4.937 -4.146 -23.341 1.00 87.81 86 ARG A O 1
ATOM 663 N N . ILE A 1 87 ? 6.534 -5.379 -24.333 1.00 86.56 87 ILE A N 1
ATOM 664 C CA . ILE A 1 87 ? 5.600 -6.346 -24.936 1.00 86.56 87 ILE A CA 1
ATOM 665 C C . ILE A 1 87 ? 5.306 -7.547 -24.024 1.00 86.56 87 ILE A C 1
ATOM 667 O O . ILE A 1 87 ? 4.281 -8.204 -24.206 1.00 86.56 87 ILE A O 1
ATOM 671 N N . ILE A 1 88 ? 6.162 -7.807 -23.025 1.00 86.38 88 ILE A N 1
ATOM 672 C CA . ILE A 1 88 ? 6.019 -8.924 -22.076 1.00 86.38 88 ILE A CA 1
ATOM 673 C C . ILE A 1 88 ? 4.635 -8.924 -21.396 1.00 86.38 88 ILE A C 1
ATOM 675 O O . ILE A 1 88 ? 3.957 -9.943 -21.501 1.00 86.38 88 ILE A O 1
ATOM 679 N N . PRO A 1 89 ? 4.124 -7.819 -20.811 1.00 83.44 89 PRO A N 1
ATOM 680 C CA . PRO A 1 89 ? 2.834 -7.811 -20.103 1.00 83.44 89 PRO A CA 1
ATOM 681 C C . PRO A 1 89 ? 1.608 -8.084 -20.992 1.00 83.44 89 PRO A C 1
ATOM 683 O O . PRO A 1 89 ? 0.510 -8.270 -20.480 1.00 83.44 89 PRO A O 1
ATOM 686 N N . TYR A 1 90 ? 1.769 -8.086 -22.319 1.00 82.88 90 TYR A N 1
ATOM 687 C CA . TYR A 1 90 ? 0.692 -8.344 -23.284 1.00 82.88 90 TYR A CA 1
ATOM 688 C C . TYR A 1 90 ? 0.750 -9.746 -23.899 1.00 82.88 90 TYR A C 1
ATOM 690 O O . TYR A 1 90 ? -0.152 -10.122 -24.646 1.00 82.88 90 TYR A O 1
ATOM 698 N N . ARG A 1 91 ? 1.826 -10.499 -23.645 1.00 84.25 91 ARG A N 1
ATOM 699 C CA . ARG A 1 91 ? 2.060 -11.830 -24.228 1.00 84.25 91 ARG A CA 1
ATOM 700 C C . ARG A 1 91 ? 2.386 -12.896 -23.190 1.00 84.25 91 ARG A C 1
ATOM 702 O O . ARG A 1 91 ? 2.155 -14.071 -23.456 1.00 84.25 91 ARG A O 1
ATOM 709 N N . ALA A 1 92 ? 2.951 -12.504 -22.053 1.00 85.69 92 ALA A N 1
ATOM 710 C CA . ALA A 1 92 ? 3.392 -13.424 -21.025 1.00 85.69 92 ALA A CA 1
ATOM 711 C C . ALA A 1 92 ? 2.226 -13.933 -20.175 1.00 85.69 92 ALA A C 1
ATOM 713 O O . ALA A 1 92 ? 1.388 -13.161 -19.710 1.00 85.69 92 ALA A O 1
ATOM 714 N N . LYS A 1 93 ? 2.219 -15.241 -19.926 1.00 87.56 93 LYS A N 1
ATOM 715 C CA . LYS A 1 93 ? 1.357 -15.869 -18.928 1.00 87.56 93 LYS A CA 1
ATOM 716 C C . LYS A 1 93 ? 1.823 -15.482 -17.528 1.00 87.56 93 LYS A C 1
ATOM 718 O O . LYS A 1 93 ? 3.022 -15.319 -17.285 1.00 87.56 93 LYS A O 1
ATOM 723 N N . LYS A 1 94 ? 0.887 -15.453 -16.579 1.00 87.94 94 LYS A N 1
ATOM 724 C CA . LYS A 1 94 ? 1.144 -15.170 -15.160 1.00 87.94 94 LYS A CA 1
ATOM 725 C C . LYS A 1 94 ? 2.392 -15.860 -14.581 1.00 87.94 94 LYS A C 1
ATOM 727 O O . LYS A 1 94 ? 3.193 -15.185 -13.947 1.00 87.94 94 LYS A O 1
ATOM 732 N N . ALA A 1 95 ? 2.608 -17.153 -14.845 1.00 87.62 95 ALA A N 1
ATOM 733 C CA . ALA A 1 95 ? 3.762 -17.903 -14.326 1.00 87.62 95 ALA A CA 1
ATOM 734 C C . ALA A 1 95 ? 5.125 -17.341 -14.789 1.00 87.62 95 ALA A C 1
ATOM 736 O O . ALA A 1 95 ? 6.071 -17.268 -14.004 1.00 87.62 95 ALA A O 1
ATOM 737 N N . ALA A 1 96 ? 5.223 -16.880 -16.041 1.00 88.81 96 ALA A N 1
ATOM 738 C CA . ALA A 1 96 ? 6.423 -16.212 -16.542 1.00 88.81 96 ALA A CA 1
ATOM 739 C C . ALA A 1 96 ? 6.623 -14.841 -15.869 1.00 88.81 96 ALA A C 1
ATOM 741 O O . ALA A 1 96 ? 7.743 -14.485 -15.510 1.00 88.81 96 ALA A O 1
ATOM 742 N N . ILE A 1 97 ? 5.543 -14.098 -15.603 1.00 90.62 97 ILE A N 1
ATOM 743 C CA . ILE A 1 97 ? 5.601 -12.813 -14.882 1.00 90.62 97 ILE A CA 1
ATOM 744 C C . ILE A 1 97 ? 6.009 -13.014 -13.411 1.00 90.62 97 ILE A C 1
ATOM 746 O O . ILE A 1 97 ? 6.843 -12.267 -12.900 1.00 90.62 97 ILE A O 1
ATOM 750 N N . GLU A 1 98 ? 5.507 -14.057 -12.745 1.00 90.94 98 GLU A N 1
ATOM 751 C CA . GLU A 1 98 ? 5.917 -14.442 -11.388 1.00 90.94 98 GLU A CA 1
ATOM 752 C C . GLU A 1 98 ? 7.417 -14.795 -11.329 1.00 90.94 98 GLU A C 1
ATOM 754 O O . GLU A 1 98 ? 8.115 -14.361 -10.407 1.00 90.94 98 GLU A O 1
ATOM 759 N N . PHE A 1 99 ? 7.952 -15.488 -12.342 1.00 90.50 99 PHE A N 1
ATOM 760 C CA . PHE A 1 99 ? 9.390 -15.759 -12.482 1.00 90.50 99 PHE A CA 1
ATOM 761 C C . PHE A 1 99 ? 10.222 -14.499 -12.772 1.00 90.50 99 PHE A C 1
ATOM 763 O O . PHE A 1 99 ? 11.288 -14.310 -12.175 1.00 90.50 99 PHE A O 1
ATOM 770 N N . LEU A 1 100 ? 9.732 -13.588 -13.619 1.00 91.50 100 LEU A N 1
ATOM 771 C CA . LEU A 1 100 ? 10.371 -12.288 -13.842 1.00 91.50 100 LEU A CA 1
ATOM 772 C C . LEU A 1 100 ? 10.442 -11.484 -12.538 1.00 91.50 100 LEU A C 1
ATOM 774 O O . LEU A 1 100 ? 11.518 -11.004 -12.181 1.00 91.50 100 LEU A O 1
ATOM 778 N N . TYR A 1 101 ? 9.351 -11.411 -11.768 1.00 94.00 101 TYR A N 1
ATOM 779 C CA . TYR A 1 101 ? 9.337 -10.785 -10.442 1.00 94.00 101 TYR A CA 1
ATOM 780 C C . TYR A 1 101 ? 10.271 -11.489 -9.450 1.00 94.00 101 TYR A C 1
ATOM 782 O O . TYR A 1 101 ? 10.976 -10.818 -8.697 1.00 94.00 101 TYR A O 1
ATOM 790 N N . ALA A 1 102 ? 10.328 -12.823 -9.436 1.00 91.19 102 ALA A N 1
ATOM 791 C CA . ALA A 1 102 ? 11.284 -13.565 -8.609 1.00 91.19 102 ALA A CA 1
ATOM 792 C C . ALA A 1 102 ? 12.743 -13.252 -8.991 1.00 91.19 102 ALA A C 1
ATOM 794 O O . ALA A 1 102 ? 13.620 -13.241 -8.130 1.00 91.19 102 ALA A O 1
ATOM 795 N N . THR A 1 103 ? 12.999 -12.933 -10.262 1.00 90.38 103 THR A N 1
ATOM 796 C CA . THR A 1 103 ? 14.328 -12.575 -10.765 1.00 90.38 103 THR A CA 1
ATOM 797 C C . THR A 1 103 ? 14.714 -11.139 -10.404 1.00 90.38 103 THR A C 1
ATOM 799 O O . THR A 1 103 ? 15.751 -10.929 -9.768 1.00 90.38 103 THR A O 1
ATOM 802 N N . ILE A 1 104 ? 13.891 -10.154 -10.791 1.00 94.31 104 ILE A N 1
ATOM 803 C CA . ILE A 1 104 ? 14.236 -8.719 -10.750 1.00 94.31 104 ILE A CA 1
ATOM 804 C C . ILE A 1 104 ? 13.830 -8.015 -9.448 1.00 94.31 104 ILE A C 1
ATOM 806 O O . ILE A 1 104 ? 14.428 -6.998 -9.108 1.00 94.31 104 ILE A O 1
ATOM 810 N N . LEU A 1 105 ? 12.863 -8.560 -8.696 1.00 95.75 105 LEU A N 1
ATOM 811 C CA . LEU A 1 105 ? 12.408 -8.037 -7.396 1.00 95.75 105 LEU A CA 1
ATOM 812 C C . LEU A 1 105 ? 12.861 -8.917 -6.215 1.00 95.75 105 LEU A C 1
ATOM 814 O O . LEU A 1 105 ? 12.256 -8.888 -5.145 1.00 95.75 105 LEU A O 1
ATOM 818 N N . SER A 1 106 ? 13.921 -9.713 -6.400 1.00 91.75 106 SER A N 1
ATOM 819 C CA . SER A 1 106 ? 14.538 -10.497 -5.318 1.00 91.75 106 SER A CA 1
ATOM 820 C C . SER A 1 106 ? 15.288 -9.612 -4.318 1.00 91.75 106 SER A C 1
ATOM 822 O O . SER A 1 106 ? 15.146 -9.794 -3.114 1.00 91.75 106 SER A O 1
ATOM 824 N N . ASN A 1 107 ? 16.070 -8.659 -4.829 1.00 92.06 107 ASN A N 1
ATOM 825 C CA . ASN A 1 107 ? 16.756 -7.576 -4.122 1.00 92.06 107 ASN A CA 1
ATOM 826 C C . ASN A 1 107 ? 16.989 -6.422 -5.117 1.00 92.06 107 ASN A C 1
ATOM 828 O O . ASN A 1 107 ? 16.859 -6.612 -6.329 1.00 92.06 107 ASN A O 1
ATOM 832 N N . VAL A 1 108 ? 17.387 -5.246 -4.626 1.00 91.00 108 VAL A N 1
ATOM 833 C CA . VAL A 1 108 ? 17.813 -4.132 -5.488 1.00 91.00 108 VAL A CA 1
ATOM 834 C C . VAL A 1 108 ? 19.195 -4.425 -6.076 1.00 91.00 108 VAL A C 1
ATOM 836 O O . VAL A 1 108 ? 20.200 -4.378 -5.367 1.00 91.00 108 VAL A O 1
ATOM 839 N N . ASP A 1 109 ? 19.257 -4.693 -7.379 1.00 91.19 109 ASP A N 1
ATOM 840 C CA . ASP A 1 109 ? 20.503 -4.813 -8.135 1.00 91.19 109 ASP A CA 1
ATOM 841 C C . ASP A 1 109 ? 20.754 -3.517 -8.921 1.00 91.19 109 ASP A C 1
ATOM 843 O O . ASP A 1 109 ? 20.009 -3.149 -9.831 1.00 91.19 109 ASP A O 1
ATOM 847 N N . GLN A 1 110 ? 21.833 -2.814 -8.569 1.00 86.94 110 GLN A N 1
ATOM 848 C CA . GLN A 1 110 ? 22.237 -1.556 -9.206 1.00 86.94 110 GLN A CA 1
ATOM 849 C C . GLN A 1 110 ? 22.657 -1.717 -10.677 1.00 86.94 110 GLN A C 1
ATOM 851 O O . GLN A 1 110 ? 22.749 -0.715 -11.388 1.00 86.94 110 GLN A O 1
ATOM 856 N N . ARG A 1 111 ? 22.919 -2.952 -11.131 1.00 90.69 111 ARG A N 1
ATOM 857 C CA . ARG A 1 111 ? 23.270 -3.275 -12.522 1.00 90.69 111 ARG A CA 1
ATOM 858 C C . ARG A 1 111 ? 22.058 -3.266 -13.452 1.00 90.69 111 ARG A C 1
ATOM 860 O O . ARG A 1 111 ? 22.245 -3.215 -14.663 1.00 90.69 111 ARG A O 1
ATOM 867 N N . LEU A 1 112 ? 20.840 -3.331 -12.910 1.00 94.38 112 LEU A N 1
ATOM 868 C CA . LEU A 1 112 ? 19.619 -3.281 -13.708 1.00 94.38 112 LEU A CA 1
ATOM 869 C C . LEU A 1 112 ? 19.225 -1.834 -14.036 1.00 94.38 112 LEU A C 1
ATOM 871 O O . LEU A 1 112 ? 19.365 -0.903 -13.234 1.00 94.38 112 LEU A O 1
ATOM 875 N N . ASN A 1 113 ? 18.678 -1.656 -15.232 1.00 94.81 113 ASN A N 1
ATOM 876 C CA . ASN A 1 113 ? 18.063 -0.428 -15.692 1.00 94.81 113 ASN A CA 1
ATOM 877 C C . ASN A 1 113 ? 16.747 -0.210 -14.929 1.00 94.81 113 ASN A C 1
ATOM 879 O O . ASN A 1 113 ? 15.722 -0.842 -15.183 1.00 94.81 113 ASN A O 1
ATOM 883 N N . VAL A 1 114 ? 16.812 0.682 -13.943 1.00 94.25 114 VAL A N 1
ATOM 884 C CA . VAL A 1 114 ? 15.723 0.941 -12.994 1.00 94.25 114 VAL A CA 1
ATOM 885 C C . VAL A 1 114 ? 14.413 1.360 -13.689 1.00 94.25 114 VAL A C 1
ATOM 887 O O . VAL A 1 114 ? 13.402 0.721 -13.400 1.00 94.25 114 VAL A O 1
ATOM 890 N N . PRO A 1 115 ? 14.397 2.324 -14.637 1.00 93.38 115 PRO A N 1
ATOM 891 C CA . PRO A 1 115 ? 13.224 2.594 -15.472 1.00 93.38 115 PRO A CA 1
ATOM 892 C C . PRO A 1 115 ? 12.591 1.353 -16.110 1.00 93.38 115 PRO A C 1
ATOM 894 O O . PRO A 1 115 ? 11.374 1.198 -16.046 1.00 93.38 115 PRO A O 1
ATOM 897 N N . PHE A 1 116 ? 13.392 0.437 -16.669 1.00 95.12 116 PHE A N 1
ATOM 898 C CA . PHE A 1 116 ? 12.866 -0.770 -17.317 1.00 95.12 116 PHE A CA 1
ATOM 899 C C . PHE A 1 116 ? 12.180 -1.702 -16.309 1.00 95.12 116 PHE A C 1
ATOM 901 O O . PHE A 1 116 ? 11.110 -2.237 -16.601 1.00 95.12 116 PHE A O 1
ATOM 908 N N . VAL A 1 117 ? 12.760 -1.870 -15.113 1.00 95.50 117 VAL A N 1
ATOM 909 C CA . VAL A 1 117 ? 12.150 -2.648 -14.019 1.00 95.50 117 VAL A CA 1
ATOM 910 C C . VAL A 1 117 ? 10.832 -2.009 -13.573 1.00 95.50 117 VAL A C 1
ATOM 912 O O . VAL A 1 117 ? 9.812 -2.695 -13.520 1.00 95.50 117 VAL A O 1
ATOM 915 N N . VAL A 1 118 ? 10.831 -0.700 -13.296 1.00 95.50 118 VAL A N 1
ATOM 916 C CA . VAL A 1 118 ? 9.641 0.019 -12.811 1.00 95.50 118 VAL A CA 1
ATOM 917 C C . VAL A 1 118 ? 8.510 -0.024 -13.842 1.00 95.50 118 VAL A C 1
ATOM 919 O O . VAL A 1 118 ? 7.377 -0.345 -13.486 1.00 95.50 118 VAL A O 1
ATOM 922 N N . ASP A 1 119 ? 8.808 0.229 -15.117 1.00 94.06 119 ASP A N 1
ATOM 923 C CA . ASP A 1 119 ? 7.805 0.241 -16.186 1.00 94.06 119 ASP A CA 1
ATOM 924 C C . ASP A 1 119 ? 7.254 -1.157 -16.491 1.00 94.06 119 ASP A C 1
ATOM 926 O O . ASP A 1 119 ? 6.059 -1.297 -16.757 1.00 94.06 119 ASP A O 1
ATOM 930 N N . CYS A 1 120 ? 8.086 -2.203 -16.408 1.00 94.19 120 CYS A N 1
ATOM 931 C CA . CYS A 1 120 ? 7.621 -3.581 -16.553 1.00 94.19 120 CYS A CA 1
ATOM 932 C C . CYS A 1 120 ? 6.658 -3.966 -15.423 1.00 94.19 120 CYS A C 1
ATOM 934 O O . CYS A 1 120 ? 5.597 -4.531 -15.689 1.00 94.19 120 CYS A O 1
ATOM 936 N N . VAL A 1 121 ? 6.995 -3.647 -14.167 1.00 95.38 121 VAL A N 1
ATOM 937 C CA . VAL A 1 121 ? 6.108 -3.918 -13.024 1.00 95.38 121 VAL A CA 1
ATOM 938 C C . VAL A 1 121 ? 4.810 -3.125 -13.159 1.00 95.38 121 VAL A C 1
ATOM 940 O O . VAL A 1 121 ? 3.739 -3.708 -13.006 1.00 95.38 121 VAL A O 1
ATOM 943 N N . ALA A 1 122 ? 4.889 -1.841 -13.523 1.00 93.69 122 ALA A N 1
ATOM 944 C CA . ALA A 1 122 ? 3.717 -0.995 -13.717 1.00 93.69 122 ALA A CA 1
ATOM 945 C C . ALA A 1 122 ? 2.770 -1.536 -14.797 1.00 93.69 122 ALA A C 1
ATOM 947 O O . ALA A 1 122 ? 1.560 -1.583 -14.590 1.00 93.69 122 ALA A O 1
ATOM 948 N N . ALA A 1 123 ? 3.311 -1.993 -15.927 1.00 91.62 123 ALA A N 1
ATOM 949 C CA . ALA A 1 123 ? 2.516 -2.553 -17.012 1.00 91.62 123 ALA A CA 1
ATOM 950 C C . ALA A 1 123 ? 1.914 -3.934 -16.678 1.00 91.62 123 ALA A C 1
ATOM 952 O O . ALA A 1 123 ? 0.799 -4.211 -17.109 1.00 91.62 123 ALA A O 1
ATOM 953 N N . CYS A 1 124 ? 2.590 -4.774 -15.883 1.00 92.69 124 CYS A N 1
ATOM 954 C CA . CYS A 1 124 ? 2.036 -6.047 -15.393 1.00 92.69 124 CYS A CA 1
ATOM 955 C C . CYS A 1 124 ? 0.947 -5.865 -14.317 1.00 92.69 124 CYS A C 1
ATOM 957 O O . CYS A 1 124 ? -0.029 -6.612 -14.301 1.00 92.69 124 CYS A O 1
ATOM 959 N N . VAL A 1 125 ? 1.086 -4.873 -13.428 1.00 92.50 125 VAL A N 1
ATOM 960 C CA . VAL A 1 125 ? 0.074 -4.560 -12.399 1.00 92.50 125 VAL A CA 1
ATOM 961 C C . VAL A 1 125 ? -1.164 -3.914 -13.028 1.00 92.50 125 VAL A C 1
ATOM 963 O O . VAL A 1 125 ? -2.287 -4.294 -12.704 1.00 92.50 125 VAL A O 1
ATOM 966 N N . ASN A 1 126 ? -0.967 -3.003 -13.985 1.00 86.94 126 ASN A N 1
ATOM 967 C CA . ASN A 1 126 ? -2.046 -2.304 -14.692 1.00 86.94 126 ASN A CA 1
ATOM 968 C C . ASN A 1 126 ? -2.545 -3.058 -15.944 1.00 86.94 126 ASN A C 1
ATOM 970 O O . ASN A 1 126 ? -3.246 -2.479 -16.776 1.00 86.94 126 ASN A O 1
ATOM 974 N N . ALA A 1 127 ? -2.187 -4.337 -16.106 1.00 84.25 127 ALA A N 1
ATOM 975 C CA . ALA A 1 127 ? -2.612 -5.142 -17.245 1.00 84.25 127 ALA A CA 1
ATOM 976 C C . ALA A 1 127 ? -4.138 -5.336 -17.243 1.00 84.25 127 ALA A C 1
ATOM 978 O O . ALA A 1 127 ? -4.728 -5.809 -16.271 1.00 84.25 127 ALA A O 1
ATOM 979 N N . THR A 1 128 ? -4.783 -5.009 -18.365 1.00 75.12 128 THR A N 1
ATOM 980 C CA . THR A 1 128 ? -6.226 -5.228 -18.571 1.00 75.12 128 THR A CA 1
ATOM 981 C C . THR A 1 128 ? -6.566 -6.682 -18.904 1.00 75.12 128 THR A C 1
ATOM 983 O O . THR A 1 128 ? -7.714 -7.096 -18.751 1.00 75.12 128 THR A O 1
ATOM 986 N N . CYS A 1 129 ? -5.581 -7.475 -19.339 1.00 73.94 129 CYS A N 1
ATOM 987 C CA . CYS A 1 129 ? -5.731 -8.910 -19.556 1.00 73.94 129 CYS A CA 1
ATOM 988 C C . CYS A 1 129 ? -5.573 -9.673 -18.233 1.00 73.94 129 CYS A C 1
ATOM 990 O O . CYS A 1 129 ? -4.506 -9.644 -17.619 1.00 73.94 129 CYS A O 1
ATOM 992 N N . ILE A 1 130 ? -6.615 -10.406 -17.826 1.00 67.06 130 ILE A N 1
ATOM 993 C CA . ILE A 1 130 ? -6.642 -11.181 -16.572 1.00 67.06 130 ILE A CA 1
ATOM 994 C C . ILE A 1 130 ? -5.503 -12.216 -16.513 1.00 67.06 130 ILE A C 1
ATOM 996 O O . ILE A 1 130 ? -4.944 -12.445 -15.445 1.00 67.06 130 ILE A O 1
ATOM 1000 N N . GLU A 1 131 ? -5.114 -12.807 -17.647 1.00 69.62 131 GLU A N 1
ATOM 1001 C CA . GLU A 1 131 ? -4.063 -13.839 -17.711 1.00 69.62 131 GLU A CA 1
ATOM 1002 C C . GLU A 1 131 ? -2.639 -13.299 -17.489 1.00 69.62 131 GLU A C 1
ATOM 1004 O O . GLU A 1 131 ? -1.742 -14.066 -17.128 1.00 69.62 131 GLU A O 1
ATOM 1009 N N . ALA A 1 132 ? -2.440 -11.992 -17.687 1.00 69.56 132 ALA A N 1
ATOM 1010 C CA . ALA A 1 132 ? -1.162 -11.304 -17.502 1.00 69.56 132 ALA A CA 1
ATOM 1011 C C . ALA A 1 132 ? -1.137 -10.400 -16.256 1.00 69.56 132 ALA A C 1
ATOM 1013 O O . ALA A 1 132 ? -0.063 -9.989 -15.814 1.00 69.56 132 ALA A O 1
ATOM 1014 N N . LYS A 1 133 ? -2.296 -10.097 -15.655 1.00 86.00 133 LYS A N 1
ATOM 1015 C CA . LYS A 1 133 ? -2.356 -9.283 -14.440 1.00 86.00 133 LYS A CA 1
ATOM 1016 C C . LYS A 1 133 ? -1.755 -10.043 -13.261 1.00 86.00 133 LYS A C 1
ATOM 1018 O O . LYS A 1 133 ? -2.308 -11.033 -12.779 1.00 86.00 133 LYS A O 1
ATOM 1023 N N . CYS A 1 134 ? -0.613 -9.563 -12.778 1.00 90.50 134 CYS A N 1
ATOM 1024 C CA . CYS A 1 134 ? 0.107 -10.179 -11.673 1.00 90.50 134 CYS A CA 1
ATOM 1025 C C . CYS A 1 134 ? 0.568 -9.118 -10.678 1.00 90.50 134 CYS A C 1
ATOM 1027 O O . CYS A 1 134 ? 1.234 -8.156 -11.049 1.00 90.50 134 CYS A O 1
ATOM 1029 N N . LEU A 1 135 ? 0.240 -9.312 -9.401 1.00 94.50 135 LEU A N 1
ATOM 1030 C CA . LEU A 1 135 ? 0.692 -8.441 -8.319 1.00 94.50 135 LEU A CA 1
ATOM 1031 C C . LEU A 1 135 ? 1.994 -9.002 -7.717 1.00 94.50 135 LEU A C 1
ATOM 1033 O O . LEU A 1 135 ? 2.072 -10.213 -7.491 1.00 94.50 135 LEU A O 1
ATOM 1037 N N . PRO A 1 136 ? 3.009 -8.170 -7.424 1.00 95.94 136 PRO A N 1
ATOM 1038 C CA . PRO A 1 136 ? 4.160 -8.600 -6.638 1.00 95.94 136 PRO A CA 1
ATOM 1039 C C . PRO A 1 136 ? 3.743 -9.018 -5.217 1.00 95.94 136 PRO A C 1
ATOM 1041 O O . PRO A 1 136 ? 2.815 -8.465 -4.623 1.00 95.94 136 PRO A O 1
ATOM 1044 N N . S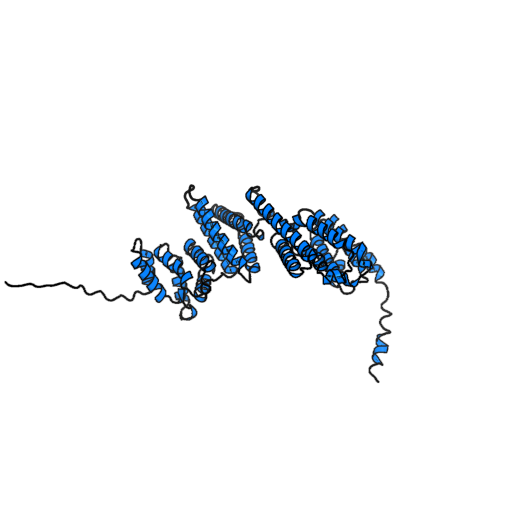ER A 1 137 ? 4.454 -9.991 -4.644 1.00 96.62 137 SER A N 1
ATOM 1045 C CA . SER A 1 137 ? 4.292 -10.365 -3.231 1.00 96.62 137 SER A CA 1
ATOM 1046 C C . SER A 1 137 ? 4.754 -9.235 -2.290 1.00 96.62 137 SER A C 1
ATOM 1048 O O . SER A 1 137 ? 5.587 -8.428 -2.697 1.00 96.62 137 SER A O 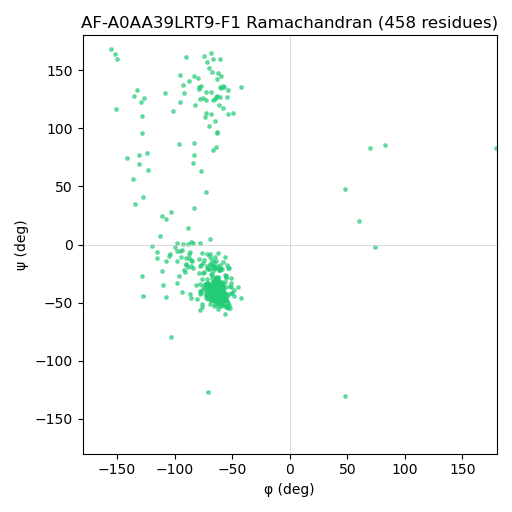1
ATOM 1050 N N . PRO A 1 138 ? 4.324 -9.189 -1.009 1.00 96.44 138 PRO A N 1
ATOM 1051 C CA . PRO A 1 138 ? 4.670 -8.102 -0.079 1.00 96.44 138 PRO A CA 1
ATOM 1052 C C . PRO A 1 138 ? 6.162 -7.730 -0.020 1.00 96.44 138 PRO A C 1
ATOM 1054 O O . PRO A 1 138 ? 6.508 -6.550 0.004 1.00 96.44 138 PRO A O 1
ATOM 1057 N N . LYS A 1 139 ? 7.056 -8.729 -0.071 1.00 95.62 139 LYS A N 1
ATOM 1058 C CA . LYS A 1 139 ? 8.513 -8.518 -0.113 1.00 95.62 139 LYS A CA 1
ATOM 1059 C C . LYS A 1 139 ? 8.976 -7.903 -1.436 1.00 95.62 139 LYS A C 1
ATOM 1061 O O . LYS A 1 139 ? 9.780 -6.978 -1.431 1.00 95.62 139 LYS A O 1
ATOM 1066 N N . GLN A 1 140 ? 8.443 -8.383 -2.558 1.00 97.25 140 GLN A N 1
ATOM 1067 C CA . GLN A 1 140 ? 8.740 -7.845 -3.888 1.00 97.25 140 GLN A CA 1
ATOM 1068 C C . GLN A 1 140 ? 8.194 -6.418 -4.053 1.00 97.25 140 GLN A C 1
ATOM 1070 O O . GLN A 1 140 ? 8.842 -5.605 -4.703 1.00 97.25 140 GLN A O 1
ATOM 1075 N N . THR A 1 141 ? 7.063 -6.076 -3.422 1.00 97.56 141 THR A N 1
ATOM 1076 C CA . THR A 1 141 ? 6.530 -4.702 -3.398 1.00 97.56 141 THR A CA 1
ATOM 1077 C C . THR A 1 141 ? 7.473 -3.743 -2.670 1.00 97.56 141 THR A C 1
ATOM 1079 O O . THR A 1 141 ? 7.690 -2.632 -3.147 1.00 97.56 141 THR A O 1
ATOM 1082 N N . ALA A 1 142 ? 8.093 -4.171 -1.564 1.00 96.56 142 ALA A N 1
ATOM 1083 C CA . ALA A 1 142 ? 9.125 -3.377 -0.894 1.00 96.56 142 ALA A CA 1
ATOM 1084 C C . ALA A 1 142 ? 10.355 -3.161 -1.797 1.00 96.56 142 ALA A C 1
ATOM 1086 O O . ALA A 1 142 ? 10.770 -2.020 -1.989 1.00 96.56 142 ALA A O 1
ATOM 1087 N N . VAL A 1 143 ? 10.869 -4.215 -2.444 1.00 97.38 143 VAL A N 1
ATOM 1088 C CA . VAL A 1 143 ? 11.990 -4.100 -3.402 1.00 97.38 143 VAL A CA 1
ATOM 1089 C C . VAL A 1 143 ? 11.632 -3.203 -4.600 1.00 97.38 143 VAL A C 1
ATOM 1091 O O . VAL A 1 143 ? 12.453 -2.398 -5.035 1.00 97.38 143 VAL A O 1
ATOM 1094 N N . PHE A 1 144 ? 10.398 -3.273 -5.109 1.00 97.88 144 PHE A N 1
ATOM 1095 C CA . PHE A 1 144 ? 9.893 -2.361 -6.142 1.00 97.88 144 PHE A CA 1
ATOM 1096 C C . PHE A 1 144 ? 9.899 -0.896 -5.675 1.00 97.88 144 PHE A C 1
ATOM 1098 O O . PHE A 1 144 ? 10.349 -0.021 -6.414 1.00 97.88 144 PHE A O 1
ATOM 1105 N N . VAL A 1 145 ? 9.469 -0.614 -4.441 1.00 97.50 145 VAL A N 1
ATOM 1106 C CA . VAL A 1 145 ? 9.527 0.744 -3.876 1.00 97.50 145 VAL A CA 1
ATOM 1107 C C . VAL A 1 145 ? 10.971 1.211 -3.663 1.00 97.50 145 VAL A C 1
ATOM 1109 O O . VAL A 1 145 ? 11.261 2.384 -3.892 1.00 97.50 145 VAL A O 1
ATOM 1112 N N . GLU A 1 146 ? 11.916 0.323 -3.342 1.00 96.31 146 GLU A N 1
ATOM 1113 C CA . GLU A 1 146 ? 13.342 0.679 -3.357 1.00 96.31 146 GLU A CA 1
ATOM 1114 C C . GLU A 1 146 ? 13.853 1.044 -4.760 1.00 96.31 146 GLU A C 1
ATOM 1116 O O . GLU A 1 146 ? 14.583 2.027 -4.900 1.00 96.31 146 GLU A O 1
ATOM 1121 N N . TYR A 1 147 ? 13.424 0.342 -5.816 1.00 97.56 147 TYR A N 1
ATOM 1122 C CA . TYR A 1 147 ? 13.708 0.765 -7.193 1.00 97.56 147 TYR A CA 1
ATOM 1123 C C . TYR A 1 147 ? 13.088 2.134 -7.518 1.00 97.56 147 TYR A C 1
ATOM 1125 O O . TYR A 1 147 ? 13.762 2.972 -8.119 1.00 97.56 147 TYR A O 1
ATOM 1133 N N . CYS A 1 148 ? 11.865 2.415 -7.060 1.00 97.31 148 CYS A N 1
ATOM 1134 C CA . CYS A 1 148 ? 11.236 3.734 -7.201 1.00 97.31 148 CYS A CA 1
ATOM 1135 C C . CYS A 1 148 ? 12.061 4.837 -6.507 1.00 97.31 148 CYS A C 1
ATOM 1137 O O . CYS A 1 148 ? 12.305 5.890 -7.099 1.00 97.31 148 CYS A O 1
ATOM 1139 N N . ILE A 1 149 ? 12.573 4.578 -5.294 1.00 95.75 149 ILE A N 1
ATOM 1140 C CA . ILE A 1 149 ? 13.482 5.485 -4.567 1.00 95.75 149 ILE A CA 1
ATOM 1141 C C . ILE A 1 149 ? 14.754 5.749 -5.387 1.00 95.75 149 ILE A C 1
ATOM 1143 O O . ILE A 1 149 ? 15.147 6.905 -5.550 1.00 95.75 149 ILE A O 1
ATOM 1147 N N . VAL A 1 150 ? 15.386 4.706 -5.940 1.00 94.81 150 VAL A N 1
ATOM 1148 C CA . VAL A 1 150 ? 16.590 4.851 -6.780 1.00 94.81 150 VAL A CA 1
ATOM 1149 C C . VAL A 1 150 ? 16.293 5.641 -8.060 1.00 94.81 150 VAL A C 1
ATOM 1151 O O . VAL A 1 150 ? 17.121 6.449 -8.482 1.00 94.81 150 VAL A O 1
ATOM 1154 N N . GLU A 1 151 ? 15.122 5.459 -8.671 1.00 95.19 151 GLU A N 1
ATOM 1155 C CA . GLU A 1 151 ? 14.715 6.221 -9.854 1.00 95.19 151 GLU A CA 1
ATOM 1156 C C . GLU A 1 151 ? 14.550 7.713 -9.542 1.00 95.19 151 GLU A C 1
ATOM 1158 O O . GLU A 1 151 ? 15.173 8.551 -10.197 1.00 95.19 151 GLU A O 1
ATOM 1163 N N . VAL A 1 152 ? 13.783 8.053 -8.500 1.00 95.25 152 VAL A N 1
ATOM 1164 C CA . VAL A 1 152 ? 13.596 9.446 -8.065 1.00 95.25 152 VAL A CA 1
ATOM 1165 C C . VAL A 1 152 ? 14.940 10.070 -7.674 1.00 95.25 152 VAL A C 1
ATOM 1167 O O . VAL A 1 152 ? 15.224 11.195 -8.077 1.00 95.25 152 VAL A O 1
ATOM 1170 N N . MET A 1 153 ? 15.827 9.334 -6.996 1.00 94.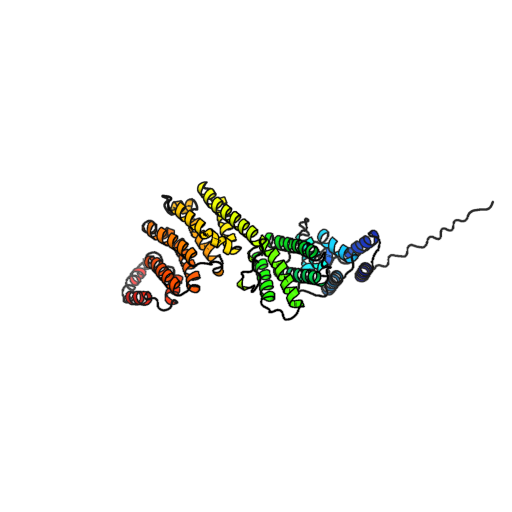19 153 MET A N 1
ATOM 1171 C CA . MET A 1 153 ? 17.182 9.792 -6.655 1.00 94.19 153 MET A CA 1
ATOM 1172 C C . MET A 1 153 ? 18.054 10.075 -7.897 1.00 94.19 153 MET A C 1
ATOM 1174 O O . MET A 1 153 ? 18.780 11.078 -7.937 1.00 94.19 153 MET A O 1
ATOM 1178 N N . LYS A 1 154 ? 17.964 9.236 -8.941 1.00 91.94 154 LYS A N 1
ATOM 1179 C CA . LYS A 1 154 ? 18.629 9.469 -10.238 1.00 91.94 154 LYS A CA 1
ATOM 1180 C C . LYS A 1 154 ? 18.062 10.706 -10.940 1.00 91.94 154 LYS A C 1
ATOM 1182 O O . LYS A 1 154 ? 18.841 11.523 -11.426 1.00 91.94 154 LYS A O 1
ATOM 1187 N N . ILE A 1 155 ? 16.742 10.907 -10.927 1.00 92.00 155 ILE A N 1
ATOM 1188 C CA . ILE A 1 155 ? 16.095 12.109 -11.487 1.00 92.00 155 ILE A CA 1
ATOM 1189 C C . ILE A 1 155 ? 16.524 13.366 -10.712 1.00 92.00 155 ILE A C 1
ATOM 1191 O O . ILE A 1 155 ? 16.886 14.366 -11.335 1.00 92.00 155 ILE A O 1
ATOM 1195 N N . ILE A 1 156 ? 16.576 13.301 -9.375 1.00 89.88 156 ILE A N 1
ATOM 1196 C CA . ILE A 1 156 ? 17.067 14.377 -8.497 1.00 89.88 156 ILE A CA 1
ATOM 1197 C C . ILE A 1 156 ? 18.531 14.735 -8.798 1.00 89.88 156 ILE A C 1
ATOM 1199 O O . ILE A 1 156 ? 18.904 15.902 -8.673 1.00 89.88 156 ILE A O 1
ATOM 1203 N N . THR A 1 157 ? 19.358 13.773 -9.203 1.00 89.06 157 THR A N 1
ATOM 1204 C CA . THR A 1 157 ? 20.781 14.020 -9.483 1.00 89.06 157 THR A CA 1
ATOM 1205 C C . THR A 1 157 ? 21.022 14.517 -10.910 1.00 89.06 157 THR A C 1
ATOM 1207 O O . THR A 1 157 ? 21.742 15.491 -11.098 1.00 89.06 157 THR A O 1
ATOM 1210 N N . ASN A 1 158 ? 20.405 13.879 -11.909 1.00 89.38 158 ASN A N 1
ATOM 1211 C CA . ASN A 1 158 ? 20.835 13.987 -13.308 1.00 89.38 158 ASN A CA 1
ATOM 1212 C C . ASN A 1 158 ? 19.931 14.874 -14.186 1.00 89.38 158 ASN A C 1
ATOM 1214 O O . ASN A 1 158 ? 20.286 15.155 -15.329 1.00 89.38 158 ASN A O 1
ATOM 1218 N N . SER A 1 159 ? 18.755 15.296 -13.705 1.00 88.06 159 SER A N 1
ATOM 1219 C CA . SER A 1 159 ? 17.783 16.012 -14.551 1.00 88.06 159 SER A CA 1
ATOM 1220 C C . SER A 1 159 ? 18.013 17.528 -14.585 1.00 88.06 159 SER A C 1
ATOM 1222 O O . SER A 1 159 ? 18.231 18.128 -13.527 1.00 88.06 159 SER A O 1
ATOM 1224 N N . PRO A 1 160 ? 17.855 18.190 -15.752 1.00 85.38 160 PRO A N 1
ATOM 1225 C CA . PRO A 1 160 ? 17.922 19.647 -15.855 1.00 85.38 160 PRO A CA 1
ATOM 1226 C C . PRO A 1 160 ? 16.898 20.331 -14.932 1.00 85.38 160 PRO A C 1
ATOM 1228 O O . PRO A 1 160 ? 15.729 19.927 -14.953 1.00 85.38 160 PRO A O 1
ATOM 1231 N N . PRO A 1 161 ? 17.264 21.396 -14.184 1.00 82.75 161 PRO A N 1
ATOM 1232 C CA . PRO A 1 161 ? 16.383 22.029 -13.197 1.00 82.75 161 PRO A CA 1
ATOM 1233 C C . PRO A 1 161 ? 14.985 22.375 -13.728 1.00 82.75 161 PRO A C 1
ATOM 1235 O O . PRO A 1 161 ? 13.993 22.080 -13.070 1.00 82.75 161 PRO A O 1
ATOM 1238 N N . ALA A 1 162 ? 14.900 22.892 -14.958 1.00 83.00 162 ALA A N 1
ATOM 1239 C CA . ALA A 1 162 ? 13.648 23.300 -15.601 1.00 83.00 162 ALA A CA 1
ATOM 1240 C C . ALA A 1 162 ? 12.652 22.154 -15.894 1.00 83.00 162 ALA A C 1
ATOM 1242 O O . ALA A 1 162 ? 11.473 22.421 -16.096 1.00 83.00 162 ALA A O 1
ATOM 1243 N N . LYS A 1 163 ? 13.103 20.891 -15.941 1.00 86.88 163 LYS A N 1
ATOM 1244 C CA . LYS A 1 163 ? 12.243 19.706 -16.175 1.00 86.88 163 LYS A CA 1
ATOM 1245 C C . LYS A 1 163 ? 12.188 18.752 -14.979 1.00 86.88 163 LYS A C 1
ATOM 1247 O O . LYS A 1 163 ? 11.355 17.852 -14.949 1.00 86.88 163 LYS A O 1
ATOM 1252 N N . LYS A 1 164 ? 13.072 18.949 -13.998 1.00 88.25 164 LYS A N 1
ATOM 1253 C CA . LYS A 1 164 ? 13.299 18.075 -12.844 1.00 88.25 164 LYS A CA 1
ATOM 1254 C C . LYS A 1 164 ? 12.018 17.772 -12.070 1.00 88.25 164 LYS A C 1
ATOM 1256 O O . LYS A 1 164 ? 11.668 16.609 -11.920 1.00 88.25 164 LYS A O 1
ATOM 1261 N N . GLU A 1 165 ? 11.303 18.806 -11.636 1.00 88.19 165 GLU A N 1
ATOM 1262 C CA . GLU A 1 165 ? 10.104 18.644 -10.805 1.00 88.19 165 GLU A CA 1
ATOM 1263 C C . GLU A 1 165 ? 8.967 17.946 -11.573 1.00 88.19 165 GLU A C 1
ATOM 1265 O O . GLU A 1 165 ? 8.368 17.001 -11.070 1.00 88.19 165 GLU A O 1
ATOM 1270 N N . GLN A 1 166 ? 8.749 18.312 -12.842 1.00 88.56 166 GLN A N 1
ATOM 1271 C CA . GLN A 1 166 ? 7.754 17.668 -13.707 1.00 88.56 166 GLN A CA 1
ATOM 1272 C C . GLN A 1 166 ? 8.050 16.173 -13.934 1.00 88.56 166 GLN A C 1
ATOM 1274 O O . GLN A 1 166 ? 7.130 15.355 -13.943 1.00 88.56 166 GLN A O 1
ATOM 1279 N N . LEU A 1 167 ? 9.326 15.806 -14.108 1.00 90.25 167 LEU A N 1
ATOM 1280 C CA . LEU A 1 167 ? 9.744 14.407 -14.240 1.00 90.25 167 LEU A CA 1
ATOM 1281 C C . LEU A 1 167 ? 9.544 13.627 -12.936 1.00 90.25 167 LEU A C 1
ATOM 1283 O O . LEU A 1 167 ? 9.074 12.492 -12.991 1.00 90.25 167 LEU A O 1
ATOM 1287 N N . ILE A 1 168 ? 9.855 14.229 -11.781 1.00 91.00 168 ILE A N 1
ATOM 1288 C CA . ILE A 1 168 ? 9.622 13.604 -10.473 1.00 91.00 168 ILE A CA 1
ATOM 1289 C C . ILE A 1 168 ? 8.125 13.354 -10.271 1.00 91.00 168 ILE A C 1
ATOM 1291 O O . ILE A 1 168 ? 7.747 12.210 -10.039 1.00 91.00 168 ILE A O 1
ATOM 1295 N N . LEU A 1 169 ? 7.273 14.374 -10.429 1.00 88.12 169 LEU A N 1
ATOM 1296 C CA . LEU A 1 169 ? 5.819 14.243 -10.266 1.00 88.12 169 LEU A CA 1
ATOM 1297 C C . LEU A 1 169 ? 5.241 13.145 -11.173 1.00 88.12 169 LEU A C 1
ATOM 1299 O O . LEU A 1 169 ? 4.579 12.235 -10.682 1.00 88.12 169 LEU A O 1
ATOM 1303 N N . LYS A 1 170 ? 5.604 13.142 -12.464 1.00 91.38 170 LYS A N 1
ATOM 1304 C CA . LYS A 1 170 ? 5.157 12.117 -13.421 1.00 91.38 170 LYS A CA 1
ATOM 1305 C C . LYS A 1 170 ? 5.549 10.691 -13.007 1.00 91.38 170 LYS A C 1
ATOM 1307 O O . LYS A 1 170 ? 4.793 9.759 -13.276 1.00 91.38 170 LYS A O 1
ATOM 1312 N N . ARG A 1 171 ? 6.728 10.484 -12.405 1.00 93.75 171 ARG A N 1
ATOM 1313 C CA . ARG A 1 171 ? 7.130 9.153 -11.910 1.00 93.75 171 ARG A CA 1
ATOM 1314 C C . ARG A 1 171 ? 6.449 8.805 -10.594 1.00 93.75 171 ARG A C 1
ATOM 1316 O O . ARG A 1 171 ? 5.966 7.686 -10.479 1.00 93.75 171 ARG A O 1
ATOM 1323 N N . LEU A 1 172 ? 6.307 9.759 -9.673 1.00 92.81 172 LEU A N 1
ATOM 1324 C CA . LEU A 1 172 ? 5.566 9.570 -8.423 1.00 92.81 172 LEU A CA 1
ATOM 1325 C C . LEU A 1 172 ? 4.108 9.157 -8.668 1.00 92.81 172 LEU A C 1
ATOM 1327 O O . LEU A 1 172 ? 3.616 8.286 -7.961 1.00 92.81 172 LEU A O 1
ATOM 1331 N N . ASP A 1 173 ? 3.433 9.720 -9.675 1.00 90.75 173 ASP A N 1
ATOM 1332 C CA . ASP A 1 173 ? 2.077 9.301 -10.062 1.00 90.75 173 ASP A CA 1
ATOM 1333 C C . ASP A 1 173 ? 2.028 7.829 -10.511 1.00 90.75 173 ASP A C 1
ATOM 1335 O O . ASP A 1 173 ? 1.148 7.080 -10.088 1.00 90.75 173 ASP A O 1
ATOM 1339 N N . ILE A 1 174 ? 3.006 7.386 -11.313 1.00 92.62 174 ILE A N 1
ATOM 1340 C CA . ILE A 1 174 ? 3.121 5.984 -11.754 1.00 92.62 174 ILE A CA 1
ATOM 1341 C C . ILE A 1 174 ? 3.424 5.071 -10.559 1.00 92.62 174 ILE A C 1
ATOM 1343 O O . ILE A 1 174 ? 2.749 4.061 -10.374 1.00 92.62 174 ILE A O 1
ATOM 1347 N N . HIS A 1 175 ? 4.408 5.425 -9.726 1.00 95.81 175 HIS A N 1
ATOM 1348 C CA . HIS A 1 175 ? 4.790 4.647 -8.541 1.00 95.81 175 HIS A CA 1
ATOM 1349 C C . HIS A 1 175 ? 3.610 4.486 -7.579 1.00 95.81 175 HIS A C 1
ATOM 1351 O O . HIS A 1 175 ? 3.333 3.379 -7.120 1.00 95.81 175 HIS A O 1
ATOM 1357 N N . ALA A 1 176 ? 2.893 5.579 -7.313 1.00 91.88 176 ALA A N 1
ATOM 1358 C CA . ALA A 1 176 ? 1.754 5.599 -6.411 1.00 91.88 176 ALA A CA 1
ATOM 1359 C C . ALA A 1 176 ? 0.574 4.787 -6.953 1.00 91.88 176 ALA A C 1
ATOM 1361 O O . ALA A 1 176 ? 0.050 3.961 -6.217 1.00 91.88 176 ALA A O 1
ATOM 1362 N N . SER A 1 177 ? 0.226 4.929 -8.238 1.00 92.88 177 SER A N 1
ATOM 1363 C CA . SER A 1 177 ? -0.836 4.141 -8.886 1.00 92.88 177 SER A CA 1
ATOM 1364 C C . SER A 1 177 ? -0.565 2.629 -8.836 1.00 92.88 177 SER A C 1
ATOM 1366 O O . SER A 1 177 ? -1.479 1.836 -8.597 1.00 92.88 177 SER A O 1
ATOM 1368 N N . VAL A 1 178 ? 0.695 2.210 -9.000 1.00 95.69 178 VAL A N 1
ATOM 1369 C CA . VAL A 1 178 ? 1.084 0.795 -8.884 1.00 95.69 178 VAL A CA 1
ATOM 1370 C C . VAL A 1 178 ? 0.957 0.303 -7.443 1.00 95.69 178 VAL A C 1
ATOM 1372 O O . VAL A 1 178 ? 0.352 -0.742 -7.210 1.00 95.69 178 VAL A O 1
ATOM 1375 N N . VAL A 1 179 ? 1.483 1.050 -6.466 1.00 96.12 179 VAL A N 1
ATOM 1376 C CA . VAL A 1 179 ? 1.370 0.684 -5.041 1.00 96.12 179 VAL A CA 1
ATOM 1377 C C . VAL A 1 179 ? -0.093 0.674 -4.585 1.00 96.12 179 VAL A C 1
ATOM 1379 O O . VAL A 1 179 ? -0.494 -0.239 -3.867 1.00 96.12 179 VAL A O 1
ATOM 1382 N N . GLU A 1 180 ? -0.902 1.629 -5.042 1.00 93.81 180 GLU A N 1
ATOM 1383 C CA . GLU A 1 180 ? -2.341 1.700 -4.789 1.00 93.81 180 GLU A CA 1
ATOM 1384 C C . GLU A 1 180 ? -3.062 0.457 -5.304 1.00 93.81 180 GLU A C 1
ATOM 1386 O O . GLU A 1 180 ? -3.740 -0.213 -4.527 1.00 93.81 180 GLU A O 1
ATOM 1391 N N . THR A 1 181 ? -2.842 0.089 -6.569 1.00 94.06 181 THR A N 1
ATOM 1392 C CA . THR A 1 181 ? -3.433 -1.112 -7.180 1.00 94.06 181 THR A CA 1
ATOM 1393 C C . THR A 1 181 ? -3.023 -2.380 -6.423 1.00 94.06 181 THR A C 1
ATOM 1395 O O . THR A 1 181 ? -3.867 -3.218 -6.103 1.00 94.06 181 THR A O 1
ATOM 1398 N N . VAL A 1 182 ? -1.743 -2.505 -6.047 1.00 96.12 182 VAL A N 1
ATOM 1399 C CA . VAL A 1 182 ? -1.247 -3.647 -5.259 1.00 96.12 182 VAL A CA 1
ATOM 1400 C C . VAL A 1 182 ? -1.879 -3.699 -3.863 1.00 96.12 182 VAL A C 1
ATOM 1402 O O . VAL A 1 182 ? -2.240 -4.783 -3.412 1.00 96.12 182 VAL A O 1
ATOM 1405 N N . ILE A 1 183 ? -2.047 -2.573 -3.164 1.00 92.06 183 ILE A N 1
ATOM 1406 C CA . ILE A 1 183 ? -2.676 -2.543 -1.830 1.00 92.06 183 ILE A CA 1
ATOM 1407 C C . ILE A 1 183 ? -4.194 -2.777 -1.916 1.00 92.06 183 ILE A C 1
ATOM 1409 O O . ILE A 1 183 ? -4.757 -3.446 -1.046 1.00 92.06 183 ILE A O 1
ATOM 1413 N N . ALA A 1 184 ? -4.861 -2.255 -2.945 1.00 90.19 184 ALA A N 1
ATOM 1414 C CA . ALA A 1 184 ? -6.301 -2.399 -3.135 1.00 90.19 184 ALA A CA 1
ATOM 1415 C C . ALA A 1 184 ? -6.702 -3.845 -3.471 1.00 90.19 184 ALA A C 1
ATOM 1417 O O . ALA A 1 184 ? -7.675 -4.356 -2.911 1.00 90.19 184 ALA A O 1
ATOM 1418 N N . GLU A 1 185 ? -5.941 -4.509 -4.348 1.00 92.94 185 GLU A N 1
ATOM 1419 C CA . GLU A 1 185 ? -6.284 -5.830 -4.891 1.00 92.94 185 GLU A CA 1
ATOM 1420 C C . GLU A 1 185 ? -5.593 -7.012 -4.189 1.00 92.94 185 GLU A C 1
ATOM 1422 O O . GLU A 1 185 ? -6.013 -8.156 -4.359 1.00 92.94 185 GLU A O 1
ATOM 1427 N N . SER A 1 186 ? -4.555 -6.784 -3.376 1.00 93.38 186 SER A N 1
ATOM 1428 C CA . SER A 1 186 ? -3.869 -7.874 -2.669 1.00 93.38 186 SER A CA 1
ATOM 1429 C C . SER A 1 186 ? -4.674 -8.410 -1.483 1.00 93.38 186 SER A C 1
ATOM 1431 O O . SER A 1 186 ? -4.969 -7.698 -0.518 1.00 93.38 186 SER A O 1
ATOM 1433 N N . GLU A 1 187 ? -4.894 -9.727 -1.469 1.00 90.75 187 GLU A N 1
ATOM 1434 C CA . GLU A 1 187 ? -5.380 -10.470 -0.295 1.00 90.75 187 GLU A CA 1
ATOM 1435 C C . GLU A 1 187 ? -4.487 -10.255 0.944 1.00 90.75 187 GLU A C 1
ATOM 1437 O O . GLU A 1 187 ? -4.955 -10.312 2.079 1.00 90.75 187 GLU A O 1
ATOM 1442 N N . LYS A 1 188 ? -3.199 -9.948 0.727 1.00 93.19 188 LYS A N 1
ATOM 1443 C CA . LYS A 1 188 ? -2.180 -9.709 1.760 1.00 93.19 188 LYS A CA 1
ATOM 1444 C C . LYS A 1 188 ? -1.867 -8.224 1.960 1.00 93.19 188 LYS A C 1
ATOM 1446 O O . LYS A 1 188 ? -0.765 -7.876 2.372 1.00 93.19 188 LYS A O 1
ATOM 1451 N N . LYS A 1 189 ? -2.818 -7.325 1.688 1.00 90.12 189 LYS A N 1
ATOM 1452 C CA . LYS A 1 189 ? -2.632 -5.864 1.812 1.00 90.12 189 LYS A CA 1
ATOM 1453 C C . LYS A 1 189 ? -2.058 -5.385 3.151 1.00 90.12 189 LYS A C 1
ATOM 1455 O O . LYS A 1 189 ? -1.279 -4.438 3.161 1.00 90.12 189 LYS A O 1
ATOM 1460 N N . VAL A 1 190 ? -2.377 -6.056 4.263 1.00 84.50 190 VAL A N 1
ATOM 1461 C CA . VAL A 1 190 ? -1.788 -5.750 5.583 1.00 84.50 190 VAL A CA 1
ATOM 1462 C C . VAL A 1 190 ? -0.287 -6.053 5.593 1.00 84.50 190 VAL A C 1
ATOM 1464 O O . VAL A 1 190 ? 0.496 -5.200 6.001 1.00 84.50 190 VAL A O 1
ATOM 1467 N N . ASP A 1 191 ? 0.127 -7.210 5.067 1.00 90.12 191 ASP A N 1
ATOM 1468 C CA . ASP A 1 191 ? 1.542 -7.568 4.935 1.00 90.12 191 ASP A CA 1
ATOM 1469 C C . ASP A 1 191 ? 2.271 -6.598 3.996 1.00 90.12 191 ASP A C 1
ATOM 1471 O O . ASP A 1 191 ? 3.407 -6.227 4.280 1.00 90.12 191 ASP A O 1
ATOM 1475 N N . VAL A 1 192 ? 1.638 -6.176 2.889 1.00 93.25 192 VAL A N 1
ATOM 1476 C CA . VAL A 1 192 ? 2.205 -5.183 1.954 1.00 93.25 192 VAL A CA 1
ATOM 1477 C C . VAL A 1 192 ? 2.478 -3.867 2.682 1.00 93.25 192 VAL A C 1
ATOM 1479 O O . VAL A 1 192 ? 3.608 -3.384 2.656 1.00 93.25 192 VAL A O 1
ATOM 1482 N N . ILE A 1 193 ? 1.474 -3.314 3.372 1.00 88.25 193 ILE A N 1
ATOM 1483 C CA . ILE A 1 193 ? 1.615 -2.073 4.146 1.00 88.25 193 ILE A CA 1
ATOM 1484 C C . ILE A 1 193 ? 2.710 -2.228 5.207 1.00 88.25 193 ILE A C 1
ATOM 1486 O O . ILE A 1 193 ? 3.566 -1.355 5.319 1.00 88.25 193 ILE A O 1
ATOM 1490 N N . GLN A 1 194 ? 2.743 -3.349 5.934 1.00 85.06 194 GLN A N 1
ATOM 1491 C CA . GLN A 1 194 ? 3.749 -3.594 6.967 1.00 85.06 194 GLN A CA 1
ATOM 1492 C C . GLN A 1 194 ? 5.176 -3.654 6.395 1.00 85.06 194 GLN A C 1
ATOM 1494 O O . GLN A 1 194 ? 6.059 -2.984 6.921 1.00 85.06 194 GLN A O 1
ATOM 1499 N N . HIS A 1 195 ? 5.406 -4.368 5.285 1.00 92.12 195 HIS A N 1
ATOM 1500 C CA . HIS A 1 195 ? 6.728 -4.420 4.643 1.00 92.12 195 HIS A CA 1
ATOM 1501 C C . HIS A 1 195 ? 7.170 -3.047 4.111 1.00 92.12 195 HIS A C 1
ATOM 1503 O O . HIS A 1 195 ? 8.353 -2.718 4.185 1.00 92.12 195 HIS A O 1
ATOM 1509 N N . LEU A 1 196 ? 6.236 -2.232 3.606 1.00 94.50 196 LEU A N 1
ATOM 1510 C CA . LEU A 1 196 ? 6.521 -0.858 3.185 1.00 94.50 196 LEU A CA 1
ATOM 1511 C C . LEU A 1 196 ? 6.855 0.044 4.379 1.00 94.50 196 LEU A C 1
ATOM 1513 O O . LEU A 1 196 ? 7.840 0.779 4.325 1.00 94.50 196 LEU A O 1
ATOM 1517 N N . LEU A 1 197 ? 6.102 -0.047 5.479 1.00 87.44 197 LEU A N 1
ATOM 1518 C CA . LEU A 1 197 ? 6.423 0.657 6.720 1.00 87.44 197 LEU A CA 1
ATOM 1519 C C . LEU A 1 197 ? 7.809 0.257 7.233 1.00 87.44 197 LEU A C 1
ATOM 1521 O O . LEU A 1 197 ? 8.626 1.133 7.493 1.00 87.44 197 LEU A O 1
ATOM 1525 N N . ASP A 1 198 ? 8.109 -1.037 7.337 1.00 87.25 198 ASP A N 1
ATOM 1526 C CA . ASP A 1 198 ? 9.402 -1.522 7.830 1.00 87.25 198 ASP A CA 1
ATOM 1527 C C . ASP A 1 198 ? 10.564 -1.089 6.925 1.00 87.25 198 ASP A C 1
ATOM 1529 O O . ASP A 1 198 ? 11.608 -0.659 7.427 1.00 87.25 198 ASP A O 1
ATOM 1533 N N . LEU A 1 199 ? 10.364 -1.085 5.600 1.00 92.31 199 LEU A N 1
ATOM 1534 C CA . LEU A 1 199 ? 11.295 -0.483 4.648 1.00 92.31 199 LEU A CA 1
ATOM 1535 C C . LEU A 1 199 ? 11.544 0.993 4.988 1.00 92.31 199 LEU A C 1
ATOM 1537 O O . LEU A 1 199 ? 12.684 1.360 5.279 1.00 92.31 199 LEU A O 1
ATOM 1541 N N . PHE A 1 200 ? 10.508 1.836 4.999 1.00 91.19 200 PHE A N 1
ATOM 1542 C CA . PHE A 1 200 ? 10.665 3.271 5.252 1.00 91.19 200 PHE A CA 1
ATOM 1543 C C . PHE A 1 200 ? 11.291 3.551 6.625 1.00 91.19 200 PHE A C 1
ATOM 1545 O O . PHE A 1 200 ? 12.226 4.350 6.720 1.00 91.19 200 PHE A O 1
ATOM 1552 N N . LYS A 1 201 ? 10.876 2.820 7.668 1.00 84.69 201 LYS A N 1
ATOM 1553 C CA . LYS A 1 201 ? 11.458 2.887 9.016 1.00 84.69 201 LYS A CA 1
ATOM 1554 C C . LYS A 1 201 ? 12.952 2.544 9.010 1.00 84.69 201 LYS A C 1
ATOM 1556 O O . LYS A 1 201 ? 13.752 3.270 9.601 1.00 84.69 201 LYS A O 1
ATOM 1561 N N . SER A 1 202 ? 13.361 1.481 8.315 1.00 85.81 202 SER A N 1
ATOM 1562 C CA . SER A 1 202 ? 14.764 1.027 8.250 1.00 85.81 202 SER A CA 1
ATOM 1563 C C . SER A 1 202 ? 15.701 1.949 7.453 1.00 85.81 202 SER A C 1
ATOM 1565 O O . SER A 1 202 ? 16.926 1.890 7.622 1.00 85.81 202 SER A O 1
ATOM 1567 N N . GLN A 1 203 ? 15.147 2.780 6.564 1.00 85.75 203 GLN A N 1
ATOM 1568 C CA . GLN A 1 203 ? 15.903 3.742 5.760 1.00 85.75 203 GLN A CA 1
ATOM 1569 C C . GLN A 1 203 ? 15.957 5.122 6.439 1.00 85.75 203 GLN A C 1
ATOM 1571 O O . GLN A 1 203 ? 17.024 5.724 6.465 1.00 85.75 203 GLN A O 1
ATOM 1576 N N . LEU A 1 204 ? 14.855 5.595 7.041 1.00 82.44 204 LEU A N 1
ATOM 1577 C CA . LEU A 1 204 ? 14.781 6.904 7.714 1.00 82.44 204 LEU A CA 1
ATOM 1578 C C . LEU A 1 204 ? 15.410 6.937 9.117 1.00 82.44 204 LEU A C 1
ATOM 1580 O O . LEU A 1 204 ? 15.843 7.993 9.562 1.00 82.44 204 LEU A O 1
ATOM 1584 N N . SER A 1 205 ? 15.505 5.798 9.811 1.00 74.62 205 SER A N 1
ATOM 1585 C CA . SER A 1 205 ? 16.158 5.704 11.134 1.00 74.62 205 SER A CA 1
ATOM 1586 C C . SER A 1 205 ? 17.683 5.897 11.105 1.00 74.62 205 SER A C 1
ATOM 1588 O O . SER A 1 205 ? 18.322 5.980 12.155 1.00 74.62 205 SER A O 1
ATOM 1590 N N . LYS A 1 206 ? 18.291 5.964 9.917 1.00 73.00 206 LYS A N 1
ATOM 1591 C CA . LYS A 1 206 ? 19.727 6.187 9.732 1.00 73.00 206 LYS A CA 1
ATOM 1592 C C . LYS A 1 206 ? 19.975 7.676 9.503 1.00 73.00 206 LYS A C 1
ATOM 1594 O O . LYS A 1 206 ? 19.454 8.237 8.544 1.00 73.00 206 LYS A O 1
ATOM 1599 N N . LEU A 1 207 ? 20.812 8.305 10.336 1.00 67.38 207 LEU A N 1
ATOM 1600 C CA . LEU A 1 207 ? 21.302 9.654 10.026 1.00 67.38 207 LEU A CA 1
ATOM 1601 C C . LEU A 1 207 ? 22.023 9.644 8.665 1.00 67.38 207 LEU A C 1
ATOM 1603 O O . LEU A 1 207 ? 22.840 8.740 8.444 1.00 67.38 207 LEU A O 1
ATOM 1607 N N . PRO A 1 208 ? 21.785 10.641 7.791 1.00 79.31 208 PRO A N 1
ATOM 1608 C CA . PRO A 1 208 ? 22.552 10.791 6.562 1.00 79.31 208 PRO A CA 1
ATOM 1609 C C . PRO A 1 208 ? 24.032 10.997 6.887 1.00 79.31 208 PRO A C 1
ATOM 1611 O O . PRO A 1 208 ? 24.382 11.757 7.792 1.00 79.31 208 PRO A O 1
ATOM 1614 N N . ARG A 1 209 ? 24.909 10.306 6.154 1.00 79.56 209 ARG A N 1
ATOM 1615 C CA . ARG A 1 209 ? 26.373 10.414 6.289 1.00 79.56 209 ARG A CA 1
ATOM 1616 C C . ARG A 1 209 ? 27.029 10.980 5.032 1.00 79.56 209 ARG A C 1
ATOM 1618 O O . ARG A 1 209 ? 28.229 11.236 5.029 1.00 79.56 209 ARG A O 1
ATOM 1625 N N . SER A 1 210 ? 26.251 11.160 3.970 1.00 83.81 210 SER A N 1
ATOM 1626 C CA . SER A 1 210 ? 26.693 11.613 2.660 1.00 83.81 210 SER A CA 1
ATOM 1627 C C . SER A 1 210 ? 25.586 12.390 1.944 1.00 83.81 210 SER A C 1
ATOM 1629 O O . SER A 1 210 ? 24.397 12.191 2.196 1.00 83.81 210 SER A O 1
ATOM 1631 N N . ALA A 1 211 ? 25.970 13.203 0.958 1.00 82.56 211 ALA A N 1
ATOM 1632 C CA . ALA A 1 211 ? 25.023 13.862 0.058 1.00 82.56 211 ALA A CA 1
ATOM 1633 C C . ALA A 1 211 ? 24.216 12.864 -0.804 1.00 82.56 211 ALA A C 1
ATOM 1635 O O . ALA A 1 211 ? 23.245 13.248 -1.454 1.00 82.56 211 ALA A O 1
ATOM 1636 N N . GLU A 1 212 ? 24.620 11.591 -0.890 1.00 84.62 212 GLU A N 1
ATOM 1637 C CA . GLU A 1 212 ? 23.807 10.530 -1.500 1.00 84.62 212 GLU A CA 1
ATOM 1638 C C . GLU A 1 212 ? 22.703 10.057 -0.546 1.00 84.62 212 GLU A C 1
ATOM 1640 O O . GLU A 1 212 ? 21.551 9.972 -0.968 1.00 84.62 212 GLU A O 1
ATOM 1645 N N . ASP A 1 213 ? 23.005 9.876 0.745 1.00 83.88 213 ASP A N 1
ATOM 1646 C CA . ASP A 1 213 ? 21.991 9.579 1.766 1.00 83.88 213 ASP A CA 1
ATOM 1647 C C . ASP A 1 213 ? 20.940 10.692 1.855 1.00 83.88 213 ASP A C 1
ATOM 1649 O O . ASP A 1 213 ? 19.749 10.405 1.918 1.00 83.88 213 ASP A O 1
ATOM 1653 N N . GLU A 1 214 ? 21.347 11.965 1.797 1.00 84.56 214 GLU A N 1
ATOM 1654 C CA . GLU A 1 214 ? 20.412 13.101 1.784 1.00 84.56 214 GLU A CA 1
ATOM 1655 C C . GLU A 1 214 ? 19.458 13.051 0.582 1.00 84.56 214 GLU A C 1
ATOM 1657 O O . GLU A 1 214 ? 18.246 13.199 0.743 1.00 84.56 214 GLU A O 1
ATOM 1662 N N . ARG A 1 215 ? 19.980 12.773 -0.623 1.00 87.31 215 ARG A N 1
ATOM 1663 C CA . ARG A 1 215 ? 19.168 12.608 -1.842 1.00 87.31 215 ARG A CA 1
ATOM 1664 C C . ARG A 1 215 ? 18.269 11.372 -1.777 1.00 87.31 215 ARG A C 1
ATOM 1666 O O . ARG A 1 215 ? 17.151 11.417 -2.288 1.00 87.31 215 ARG A O 1
ATOM 1673 N N . LYS A 1 216 ? 18.724 10.291 -1.138 1.00 89.62 216 LYS A N 1
ATOM 1674 C CA . LYS A 1 216 ? 17.923 9.087 -0.891 1.00 89.62 216 LYS A CA 1
ATOM 1675 C C . LYS A 1 216 ? 16.782 9.373 0.085 1.00 89.62 216 LYS A C 1
ATOM 1677 O O . LYS A 1 216 ? 15.649 8.987 -0.188 1.00 89.62 216 LYS A O 1
ATOM 1682 N N . ILE A 1 217 ? 17.054 10.077 1.184 1.00 88.06 217 ILE A N 1
ATOM 1683 C CA . ILE A 1 217 ? 16.044 10.506 2.161 1.00 88.06 217 ILE A CA 1
ATOM 1684 C C . ILE A 1 217 ? 15.035 11.456 1.501 1.00 88.06 217 ILE A C 1
ATOM 1686 O O . ILE A 1 217 ? 13.839 11.296 1.716 1.00 88.06 217 ILE A O 1
ATOM 1690 N N . GLU A 1 218 ? 15.472 12.386 0.652 1.00 88.69 218 GLU A N 1
ATOM 1691 C CA . GLU A 1 218 ? 14.573 13.260 -0.115 1.00 88.69 218 GLU A CA 1
ATOM 1692 C C . GLU A 1 218 ? 13.672 12.471 -1.084 1.00 88.69 218 GLU A C 1
ATOM 1694 O O . GLU A 1 218 ? 12.459 12.680 -1.117 1.00 88.69 218 GLU A O 1
ATOM 1699 N N . ALA A 1 219 ? 14.228 11.504 -1.821 1.00 91.88 219 ALA A N 1
ATOM 1700 C CA . ALA A 1 219 ? 13.442 10.601 -2.663 1.00 91.88 219 ALA A CA 1
ATOM 1701 C C . ALA A 1 219 ? 12.417 9.790 -1.844 1.00 91.88 219 ALA A C 1
ATOM 1703 O O . ALA A 1 219 ? 11.257 9.680 -2.245 1.00 91.88 219 ALA A O 1
ATOM 1704 N N . ILE A 1 220 ? 12.816 9.287 -0.668 1.00 92.31 220 ILE A N 1
ATOM 1705 C CA . ILE A 1 220 ? 11.927 8.600 0.280 1.00 92.31 220 ILE A CA 1
ATOM 1706 C C . ILE A 1 220 ? 10.808 9.529 0.761 1.00 92.31 220 ILE A C 1
ATOM 1708 O O . ILE A 1 220 ? 9.651 9.124 0.719 1.00 92.31 220 ILE A O 1
ATOM 1712 N N . ARG A 1 221 ? 11.112 10.768 1.178 1.00 88.44 221 ARG A N 1
ATOM 1713 C CA . ARG A 1 221 ? 10.106 11.749 1.631 1.00 88.44 221 ARG A CA 1
ATOM 1714 C C . ARG A 1 221 ? 9.079 12.051 0.547 1.00 88.44 221 ARG A C 1
ATOM 1716 O O . ARG A 1 221 ? 7.890 12.083 0.841 1.00 88.44 221 ARG A O 1
ATOM 1723 N N . ARG A 1 222 ? 9.518 12.230 -0.701 1.00 90.50 222 ARG A N 1
ATOM 1724 C CA . ARG A 1 222 ? 8.629 12.492 -1.843 1.00 90.50 222 ARG A CA 1
ATOM 1725 C C . ARG A 1 222 ? 7.706 11.309 -2.150 1.00 90.50 222 ARG A C 1
ATOM 1727 O O . ARG A 1 222 ? 6.514 11.515 -2.363 1.00 90.50 222 ARG A O 1
ATOM 1734 N N . ILE A 1 223 ? 8.229 10.081 -2.112 1.00 92.44 223 ILE A N 1
ATOM 1735 C CA . ILE A 1 223 ? 7.422 8.861 -2.279 1.00 92.44 223 ILE A CA 1
ATOM 1736 C C . ILE A 1 223 ? 6.452 8.686 -1.103 1.00 92.44 223 ILE A C 1
ATOM 1738 O O . ILE A 1 223 ? 5.265 8.482 -1.333 1.00 92.44 223 ILE A O 1
ATOM 1742 N N . LEU A 1 224 ? 6.915 8.836 0.142 1.00 90.00 224 LEU A N 1
ATOM 1743 C CA . LEU A 1 224 ? 6.068 8.772 1.337 1.00 90.00 224 LEU A CA 1
ATOM 1744 C C . LEU A 1 224 ? 4.956 9.815 1.316 1.00 90.00 224 LEU A C 1
ATOM 1746 O O . LEU A 1 224 ? 3.813 9.462 1.559 1.00 90.00 224 LEU A O 1
ATOM 1750 N N . SER A 1 225 ? 5.258 11.070 0.981 1.00 85.88 225 SER A N 1
ATOM 1751 C CA . SER A 1 225 ? 4.260 12.139 0.885 1.00 85.88 225 SER A CA 1
ATOM 1752 C C . SER A 1 225 ? 3.185 11.817 -0.157 1.00 85.88 225 SER A C 1
ATOM 1754 O O . SER A 1 225 ? 2.000 11.984 0.127 1.00 85.88 225 SER A O 1
ATOM 1756 N N . LYS A 1 226 ? 3.573 11.282 -1.323 1.00 89.50 226 LYS A N 1
ATOM 1757 C CA . LYS A 1 226 ? 2.622 10.853 -2.356 1.00 89.50 226 LYS A CA 1
ATOM 1758 C C . LYS A 1 226 ? 1.810 9.619 -1.946 1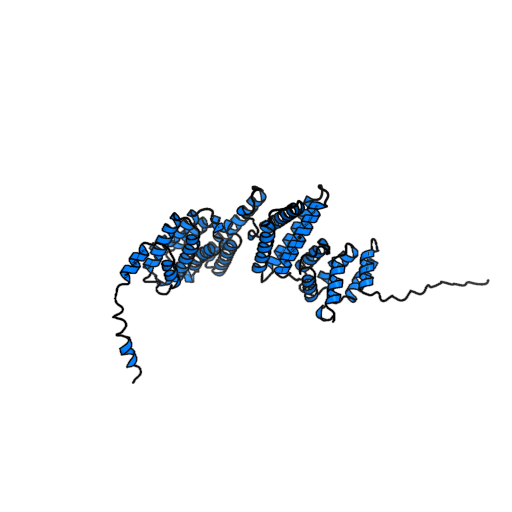.00 89.50 226 LYS A C 1
ATOM 1760 O O . LYS A 1 226 ? 0.633 9.531 -2.271 1.00 89.50 226 LYS A O 1
ATOM 1765 N N . LEU A 1 227 ? 2.410 8.661 -1.239 1.00 87.00 227 LEU A N 1
ATOM 1766 C CA . LEU A 1 227 ? 1.680 7.502 -0.721 1.00 87.00 227 LEU A CA 1
ATOM 1767 C C . LEU A 1 227 ? 0.757 7.882 0.444 1.00 87.00 227 LEU A C 1
ATOM 1769 O O . LEU A 1 227 ? -0.324 7.314 0.554 1.00 87.00 227 LEU A O 1
ATOM 1773 N N . ALA A 1 228 ? 1.137 8.857 1.273 1.00 81.62 228 ALA A N 1
ATOM 1774 C CA . ALA A 1 228 ? 0.348 9.354 2.396 1.00 81.62 228 ALA A CA 1
ATOM 1775 C C . ALA A 1 228 ? -0.947 10.050 1.950 1.00 81.62 228 ALA A C 1
ATOM 1777 O O . ALA A 1 228 ? -1.963 9.894 2.623 1.00 81.62 228 ALA A O 1
ATOM 1778 N N . SER A 1 229 ? -0.943 10.737 0.797 1.00 78.69 229 SER A N 1
ATOM 1779 C CA . SER A 1 229 ? -2.156 11.345 0.218 1.00 78.69 229 SER A CA 1
ATOM 1780 C C . SER A 1 229 ? -3.193 10.313 -0.261 1.00 78.69 229 SER A C 1
ATOM 1782 O O . SER A 1 229 ? -4.329 10.672 -0.549 1.00 78.69 229 SER A O 1
ATOM 1784 N N . ILE A 1 230 ? -2.813 9.034 -0.377 1.00 79.50 230 ILE A N 1
ATOM 1785 C CA . ILE A 1 230 ? -3.702 7.921 -0.758 1.00 79.50 230 ILE A CA 1
ATOM 1786 C C . ILE A 1 230 ? -3.997 7.036 0.465 1.00 79.50 230 ILE A C 1
ATOM 1788 O O . ILE A 1 230 ? -5.142 6.675 0.738 1.00 79.50 230 ILE A O 1
ATOM 1792 N N . PHE A 1 231 ? -2.960 6.718 1.242 1.00 78.50 231 PHE A N 1
ATOM 1793 C CA . PHE A 1 231 ? -3.007 5.877 2.433 1.00 78.50 231 PHE A CA 1
ATOM 1794 C C . PHE A 1 231 ? -2.348 6.606 3.618 1.00 78.50 231 PHE A C 1
ATOM 1796 O O . PHE A 1 231 ? -1.132 6.496 3.802 1.00 78.50 231 PHE A O 1
ATOM 1803 N N . PRO A 1 232 ? -3.122 7.285 4.487 1.00 73.06 232 PRO A N 1
ATOM 1804 C CA . PRO A 1 232 ? -2.560 8.058 5.601 1.00 73.06 232 PRO A CA 1
ATOM 1805 C C . PRO A 1 232 ? -1.780 7.249 6.648 1.00 73.06 232 PRO A C 1
ATOM 1807 O O . PRO A 1 232 ? -1.103 7.838 7.479 1.00 73.06 232 PRO A O 1
ATOM 1810 N N . VAL A 1 233 ? -1.778 5.913 6.576 1.00 75.50 233 VAL A N 1
ATOM 1811 C CA . VAL A 1 233 ? -0.852 5.055 7.338 1.00 75.50 233 VAL A CA 1
ATOM 1812 C C . VAL A 1 233 ? 0.629 5.325 7.003 1.00 75.50 233 VAL A C 1
ATOM 1814 O O . VAL A 1 233 ? 1.503 5.027 7.811 1.00 75.50 233 VAL A O 1
ATOM 1817 N N . PHE A 1 234 ? 0.921 5.907 5.832 1.00 81.25 234 PHE A N 1
ATOM 1818 C CA . PHE A 1 234 ? 2.258 6.379 5.451 1.00 81.25 234 PHE A CA 1
ATOM 1819 C C . PHE A 1 234 ? 2.505 7.858 5.789 1.00 81.25 234 PHE A C 1
ATOM 1821 O O . PHE A 1 234 ? 3.592 8.366 5.509 1.00 81.25 234 PHE A O 1
ATOM 1828 N N . ALA A 1 235 ? 1.533 8.561 6.385 1.00 72.25 235 ALA A N 1
ATOM 1829 C CA . ALA A 1 235 ? 1.770 9.900 6.908 1.00 72.25 235 ALA A CA 1
ATOM 1830 C C . ALA A 1 235 ? 2.785 9.812 8.057 1.00 72.25 235 ALA A C 1
ATOM 1832 O O . ALA A 1 235 ? 2.619 9.053 9.012 1.00 72.25 235 ALA A O 1
ATOM 1833 N N . LEU A 1 236 ? 3.869 10.576 7.944 1.00 59.78 236 LEU A N 1
ATOM 1834 C CA . LEU A 1 236 ? 4.887 10.648 8.983 1.00 59.78 236 LEU A CA 1
ATOM 1835 C C . LEU A 1 236 ? 4.324 11.444 10.164 1.00 59.78 236 LEU A C 1
ATOM 1837 O O . LEU A 1 236 ? 4.137 12.651 10.048 1.00 59.78 236 LEU A O 1
ATOM 1841 N N . ASN A 1 237 ? 4.110 10.790 11.309 1.00 48.09 237 ASN A N 1
ATOM 1842 C CA . ASN A 1 237 ? 3.977 11.509 12.577 1.00 48.09 237 ASN A CA 1
ATOM 1843 C C . ASN A 1 237 ? 5.275 12.304 12.821 1.00 48.09 237 ASN A C 1
ATOM 1845 O O . ASN A 1 237 ? 6.372 11.752 12.675 1.00 48.09 237 ASN A O 1
ATOM 1849 N N . ASP A 1 238 ? 5.158 13.571 13.235 1.00 41.19 238 ASP A N 1
ATOM 1850 C CA . ASP A 1 238 ? 6.266 14.544 13.330 1.00 41.19 238 ASP A CA 1
ATOM 1851 C C . ASP A 1 238 ? 7.472 14.082 14.175 1.00 41.19 238 ASP A C 1
ATOM 1853 O O . ASP A 1 238 ? 8.581 14.587 14.008 1.00 41.19 238 ASP A O 1
ATOM 1857 N N . ALA A 1 239 ? 7.307 13.058 15.019 1.00 40.84 239 ALA A N 1
ATOM 1858 C CA . ALA A 1 239 ? 8.394 12.374 15.727 1.00 40.84 239 ALA A CA 1
ATOM 1859 C C . ALA A 1 239 ? 9.532 11.856 14.810 1.00 40.84 239 ALA A C 1
ATOM 1861 O O . ALA A 1 239 ? 10.643 11.625 15.284 1.00 40.84 239 ALA A O 1
ATOM 1862 N N . TRP A 1 240 ? 9.274 11.684 13.507 1.00 42.97 240 TRP A N 1
ATOM 1863 C CA . TRP A 1 240 ? 10.257 11.273 12.492 1.00 42.97 240 TRP A CA 1
ATOM 1864 C C . TRP A 1 240 ? 10.902 12.453 11.743 1.00 42.97 240 TRP A C 1
ATOM 1866 O O . TRP A 1 240 ? 11.862 12.259 10.994 1.00 42.97 240 TRP A O 1
ATOM 1876 N N . LEU A 1 241 ? 10.377 13.670 11.915 1.00 42.19 241 LEU A N 1
ATOM 1877 C CA . LEU A 1 241 ? 10.717 14.862 11.139 1.00 42.19 241 LEU A CA 1
ATOM 1878 C C . LEU A 1 241 ? 11.015 16.051 12.058 1.00 42.19 241 LEU A C 1
ATOM 1880 O O . LEU A 1 241 ? 10.257 17.017 12.146 1.00 42.19 241 LEU A O 1
ATOM 1884 N N . VAL A 1 242 ? 12.211 16.056 12.650 1.00 36.56 242 VAL A N 1
ATOM 1885 C CA . VAL A 1 242 ? 12.802 17.333 13.066 1.00 36.56 242 VAL A CA 1
ATOM 1886 C C . VAL A 1 242 ? 13.068 18.148 11.793 1.00 36.56 242 VAL A C 1
ATOM 1888 O O . VAL A 1 242 ? 14.003 17.858 11.047 1.00 36.56 242 VAL A O 1
ATOM 1891 N N . ASN A 1 243 ? 12.227 19.167 11.580 1.00 36.50 243 ASN A N 1
ATOM 1892 C CA . ASN A 1 243 ? 12.219 20.159 10.493 1.00 36.50 243 ASN A CA 1
ATOM 1893 C C . ASN A 1 243 ? 11.551 19.738 9.163 1.00 36.50 243 ASN A C 1
ATOM 1895 O O . ASN A 1 243 ? 12.232 19.393 8.198 1.00 36.50 243 ASN A O 1
ATOM 1899 N N . SER A 1 244 ? 10.224 19.899 9.056 1.00 32.00 244 SER A N 1
ATOM 1900 C CA . SER A 1 244 ? 9.575 20.721 7.997 1.00 32.00 244 SER A CA 1
ATOM 1901 C C . SER A 1 244 ? 8.041 20.710 8.120 1.00 32.00 244 SER A C 1
ATOM 1903 O O . SER A 1 244 ? 7.344 19.973 7.431 1.00 32.00 244 SER A O 1
ATOM 1905 N N . ALA A 1 245 ? 7.501 21.563 8.993 1.00 37.47 245 ALA A N 1
ATOM 1906 C CA . ALA A 1 245 ? 6.056 21.764 9.097 1.00 37.47 245 ALA A CA 1
ATOM 1907 C C . ALA A 1 245 ? 5.492 22.597 7.923 1.00 37.47 245 ALA A C 1
ATOM 1909 O O . ALA A 1 245 ? 6.206 23.373 7.287 1.00 37.47 245 ALA A O 1
ATOM 1910 N N . THR A 1 246 ? 4.170 22.512 7.730 1.00 42.62 246 THR A N 1
ATOM 1911 C CA . THR A 1 246 ? 3.315 23.376 6.881 1.00 42.62 246 THR A CA 1
ATOM 1912 C C . THR A 1 246 ? 3.468 23.268 5.351 1.00 42.62 246 THR A C 1
ATOM 1914 O O . THR A 1 246 ? 4.059 24.123 4.699 1.00 42.62 246 THR A O 1
ATOM 1917 N N . SER A 1 247 ? 2.786 22.279 4.757 1.00 40.91 247 SER A N 1
ATOM 1918 C CA . SER A 1 247 ? 2.304 22.344 3.365 1.00 40.91 247 SER A CA 1
ATOM 1919 C C . SER A 1 247 ? 0.772 22.495 3.355 1.00 40.91 247 SER A C 1
ATOM 1921 O O . SER A 1 247 ? 0.109 21.699 4.025 1.00 40.91 247 SER A O 1
ATOM 1923 N N . PRO A 1 248 ? 0.180 23.455 2.611 1.00 41.75 248 PRO A N 1
ATOM 1924 C CA . PRO A 1 248 ? -1.276 23.645 2.562 1.00 41.75 248 PRO A CA 1
ATOM 1925 C C . PRO A 1 248 ? -2.062 22.421 2.069 1.00 41.75 248 PRO A C 1
ATOM 1927 O O . PRO A 1 248 ? -3.152 22.160 2.570 1.00 41.75 248 PRO A O 1
ATOM 1930 N N . ALA A 1 249 ? -1.496 21.636 1.145 1.00 44.94 249 ALA A N 1
ATOM 1931 C CA . ALA A 1 249 ? -2.170 20.472 0.560 1.00 44.94 249 ALA A CA 1
ATOM 1932 C C . ALA A 1 249 ? -2.534 19.404 1.611 1.00 44.94 249 ALA A C 1
ATOM 1934 O O . ALA A 1 249 ? -3.631 18.854 1.587 1.00 44.94 249 ALA A O 1
ATOM 1935 N N . ALA A 1 250 ? -1.666 19.185 2.606 1.00 44.75 250 ALA A N 1
ATOM 1936 C CA . ALA A 1 250 ? -1.927 18.223 3.679 1.00 44.75 250 ALA A CA 1
ATOM 1937 C C . ALA A 1 250 ? -3.141 18.614 4.549 1.00 44.75 250 ALA A C 1
ATOM 1939 O O . ALA A 1 250 ? -3.822 17.743 5.088 1.00 44.75 250 ALA A O 1
ATOM 1940 N N . ALA A 1 251 ? -3.441 19.914 4.668 1.00 49.78 251 ALA A N 1
ATOM 1941 C CA . ALA A 1 251 ? -4.610 20.395 5.400 1.00 49.78 251 ALA A CA 1
ATOM 1942 C C . ALA A 1 251 ? -5.918 20.183 4.612 1.00 49.78 251 ALA A C 1
ATOM 1944 O O . ALA A 1 251 ? -6.941 19.842 5.209 1.00 49.78 251 ALA A O 1
ATOM 1945 N N . GLU A 1 252 ? -5.889 20.336 3.283 1.00 53.34 252 GLU A N 1
ATOM 1946 C CA . GLU A 1 252 ? -7.040 20.066 2.406 1.00 53.34 252 GLU A CA 1
ATOM 1947 C C . GLU A 1 252 ? -7.356 18.559 2.320 1.00 53.34 252 GLU A C 1
ATOM 1949 O O . GLU A 1 252 ? -8.525 18.160 2.400 1.00 53.34 252 GLU A O 1
ATOM 1954 N N . ASP A 1 253 ? -6.326 17.709 2.271 1.00 62.53 253 ASP A N 1
ATOM 1955 C CA . ASP A 1 253 ? -6.476 16.248 2.286 1.00 62.53 253 ASP A CA 1
ATOM 1956 C C . ASP A 1 253 ? -7.015 15.744 3.638 1.00 62.53 253 ASP A C 1
ATOM 1958 O O . ASP A 1 253 ? -7.977 14.968 3.678 1.00 62.53 253 ASP A O 1
ATOM 1962 N N . MET A 1 254 ? -6.491 16.243 4.769 1.00 66.75 254 MET A N 1
ATOM 1963 C CA . MET A 1 254 ? -7.039 15.925 6.098 1.00 66.75 254 MET A CA 1
ATOM 1964 C C . MET A 1 254 ? -8.503 16.357 6.243 1.00 66.75 254 MET A C 1
ATOM 1966 O O . MET A 1 254 ? -9.307 15.585 6.763 1.00 66.75 254 MET A O 1
ATOM 1970 N N . ALA A 1 255 ? -8.879 17.541 5.747 1.00 72.75 255 ALA A N 1
ATOM 1971 C CA . ALA A 1 255 ? -10.270 17.997 5.760 1.00 72.75 255 ALA A CA 1
ATOM 1972 C C . ALA A 1 255 ? -11.191 17.105 4.900 1.00 72.75 255 ALA A C 1
ATOM 1974 O O . ALA A 1 255 ? -12.366 16.911 5.228 1.00 72.75 255 ALA A O 1
ATOM 1975 N N . THR A 1 256 ? -10.660 16.519 3.824 1.00 76.44 256 THR A N 1
ATOM 1976 C CA . THR A 1 256 ? -11.384 15.566 2.972 1.00 76.44 256 THR A CA 1
ATOM 1977 C C . THR A 1 256 ? -11.567 14.214 3.666 1.00 76.44 256 THR A C 1
ATOM 1979 O O . THR A 1 256 ? -12.677 13.675 3.672 1.00 76.44 256 THR A O 1
ATOM 1982 N N . HIS A 1 257 ? -10.532 13.685 4.326 1.00 78.38 257 HIS A N 1
ATOM 1983 C CA . HIS A 1 257 ? -10.651 12.472 5.142 1.00 78.38 257 HIS A CA 1
ATOM 1984 C C . HIS A 1 257 ? -11.589 12.666 6.342 1.00 78.38 257 HIS A C 1
ATOM 1986 O O . HIS A 1 257 ? -12.444 11.808 6.576 1.00 78.38 257 HIS A O 1
ATOM 1992 N N . ASP A 1 258 ? -11.511 13.811 7.031 1.00 83.56 258 ASP A N 1
ATOM 1993 C CA . ASP A 1 258 ? -12.459 14.196 8.082 1.00 83.56 258 ASP A CA 1
ATOM 1994 C C . ASP A 1 258 ? -13.895 14.165 7.547 1.00 83.56 258 ASP A C 1
ATOM 1996 O O . ASP A 1 258 ? -14.759 13.488 8.102 1.00 83.56 258 ASP A O 1
ATOM 2000 N N . ARG A 1 259 ? -14.158 14.856 6.429 1.00 86.31 259 ARG A N 1
ATOM 2001 C CA . ARG A 1 259 ? -15.484 14.910 5.800 1.00 86.31 259 ARG A CA 1
ATOM 2002 C C . ARG A 1 259 ? -16.005 13.520 5.436 1.00 86.31 259 ARG A C 1
ATOM 2004 O O . ARG A 1 259 ? -17.184 13.243 5.660 1.00 86.31 259 ARG A O 1
ATOM 2011 N N . ASN A 1 260 ? -15.151 12.655 4.897 1.00 85.81 260 ASN A N 1
ATOM 2012 C CA . ASN A 1 260 ? -15.529 11.299 4.511 1.00 85.81 260 ASN A CA 1
ATOM 2013 C C . ASN A 1 260 ? -15.865 10.445 5.742 1.00 85.81 260 ASN A C 1
ATOM 2015 O O . ASN A 1 260 ? -16.937 9.839 5.781 1.00 85.81 260 ASN A O 1
ATOM 2019 N N . LEU A 1 261 ? -15.028 10.449 6.787 1.00 91.81 261 LEU A N 1
ATOM 2020 C CA . LEU A 1 261 ? -15.323 9.713 8.021 1.00 91.81 261 LEU A CA 1
ATOM 2021 C C . LEU A 1 261 ? -16.579 10.259 8.718 1.00 91.81 261 LEU A C 1
ATOM 2023 O O . LEU A 1 261 ? -17.424 9.481 9.162 1.00 91.81 261 LEU A O 1
ATOM 2027 N N . HIS A 1 262 ? -16.762 11.581 8.744 1.00 91.38 262 HIS A N 1
ATOM 2028 C CA . HIS A 1 262 ? -17.979 12.221 9.237 1.00 91.38 262 HIS A CA 1
ATOM 2029 C C . HIS A 1 262 ? -19.225 11.704 8.503 1.00 91.38 262 HIS A C 1
ATOM 2031 O O . HIS A 1 262 ? -20.216 11.337 9.138 1.00 91.38 262 HIS A O 1
ATOM 2037 N N . GLN A 1 263 ? -19.178 11.631 7.169 1.00 90.12 263 GLN A N 1
ATOM 2038 C CA . GLN A 1 263 ? -20.274 11.103 6.354 1.00 90.12 263 GLN A CA 1
ATOM 2039 C C . GLN A 1 263 ? -20.543 9.619 6.629 1.00 90.12 263 GLN A C 1
ATOM 2041 O O . GLN A 1 263 ? -21.708 9.255 6.783 1.00 90.12 263 GLN A O 1
ATOM 2046 N N . VAL A 1 264 ? -19.509 8.781 6.773 1.00 92.00 264 VAL A N 1
ATOM 2047 C CA . VAL A 1 264 ? -19.665 7.361 7.146 1.00 92.00 264 VAL A CA 1
ATOM 2048 C C . VAL A 1 264 ? -20.315 7.220 8.526 1.00 92.00 264 VAL A C 1
ATOM 2050 O O . VAL A 1 264 ? -21.250 6.436 8.684 1.00 92.00 264 VAL A O 1
ATOM 2053 N N . ILE A 1 265 ? -19.890 8.012 9.517 1.00 92.62 265 ILE A N 1
ATOM 2054 C CA . 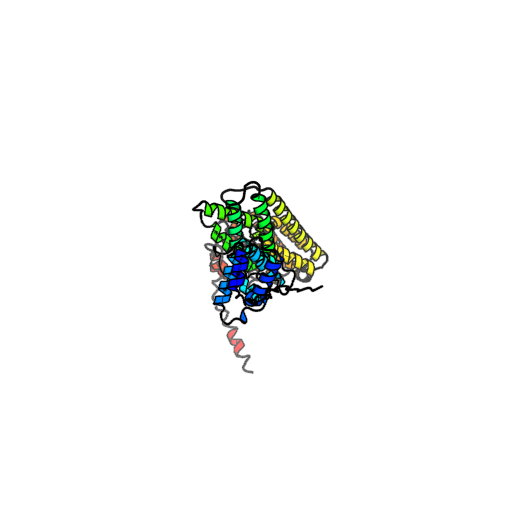ILE A 1 265 ? -20.480 8.004 10.864 1.00 92.62 265 ILE A CA 1
ATOM 2055 C C . ILE A 1 265 ? -21.955 8.424 10.816 1.00 92.62 265 ILE A C 1
ATOM 2057 O O . ILE A 1 265 ? -22.796 7.781 11.444 1.00 92.62 265 ILE A O 1
ATOM 2061 N N . LEU A 1 266 ? -22.311 9.468 10.059 1.00 90.81 266 LEU A N 1
ATOM 2062 C CA . LEU A 1 266 ? -23.714 9.860 9.895 1.00 90.81 266 LEU A CA 1
ATOM 2063 C C . LEU A 1 266 ? -24.533 8.782 9.165 1.00 90.81 266 LEU A C 1
ATOM 2065 O O . LEU A 1 266 ? -25.630 8.451 9.618 1.00 90.81 266 LEU A O 1
ATOM 2069 N N . ALA A 1 267 ? -24.000 8.208 8.083 1.00 89.19 267 ALA A N 1
ATOM 2070 C CA . ALA A 1 267 ? -24.645 7.146 7.312 1.00 89.19 267 ALA A CA 1
ATOM 2071 C C . ALA A 1 267 ? -24.906 5.895 8.165 1.00 89.19 267 ALA A C 1
ATOM 2073 O O . ALA A 1 267 ? -26.007 5.354 8.123 1.00 89.19 267 ALA A O 1
ATOM 2074 N N . MET A 1 268 ? -23.954 5.503 9.016 1.00 92.00 268 MET A N 1
ATOM 2075 C CA . MET A 1 268 ? -24.098 4.411 9.981 1.00 92.00 268 MET A CA 1
ATOM 2076 C C . MET A 1 268 ? -25.358 4.570 10.843 1.00 92.00 268 MET A C 1
ATOM 2078 O O . MET A 1 268 ? -26.209 3.680 10.875 1.00 92.00 268 MET A O 1
ATOM 2082 N N . PHE A 1 269 ? -25.519 5.719 11.512 1.00 87.44 269 PHE A N 1
ATOM 2083 C CA . PHE A 1 269 ? -26.690 5.969 12.361 1.00 87.44 269 PHE A CA 1
ATOM 2084 C C . PHE A 1 269 ? -27.991 6.083 11.551 1.00 87.44 269 PHE A C 1
ATOM 2086 O O . PHE A 1 269 ? -29.029 5.619 12.022 1.00 87.44 269 PHE A O 1
ATOM 2093 N N . LEU A 1 270 ? -27.945 6.647 10.338 1.00 88.00 270 LEU A N 1
ATOM 2094 C CA . LEU A 1 270 ? -29.103 6.731 9.439 1.00 88.00 270 LEU A CA 1
ATOM 2095 C C . LEU A 1 270 ? -29.561 5.352 8.938 1.00 88.00 270 LEU A C 1
ATOM 2097 O O . LEU A 1 270 ? -30.764 5.113 8.852 1.00 88.00 270 LEU A O 1
ATOM 2101 N N . ASN A 1 271 ? -28.634 4.441 8.639 1.00 88.56 271 ASN A N 1
ATOM 2102 C CA . ASN A 1 271 ? -28.950 3.079 8.204 1.00 88.56 271 ASN A CA 1
ATOM 2103 C C . ASN A 1 271 ? -29.609 2.290 9.344 1.00 88.56 271 ASN A C 1
ATOM 2105 O O . ASN A 1 271 ? -30.700 1.750 9.158 1.00 88.56 271 ASN A O 1
ATOM 2109 N N . TYR A 1 272 ? -29.054 2.350 10.562 1.00 86.56 272 TYR A N 1
ATOM 2110 C CA . TYR A 1 272 ? -29.702 1.765 11.743 1.00 86.56 272 TYR A CA 1
ATOM 2111 C C . TYR A 1 272 ? -31.072 2.392 12.053 1.00 86.56 272 TYR A C 1
ATOM 2113 O O . TYR A 1 272 ? -32.010 1.667 12.372 1.00 86.56 272 TYR A O 1
ATOM 2121 N N . GLN A 1 273 ? -31.243 3.709 11.879 1.00 85.62 273 GLN A N 1
ATOM 2122 C CA . GLN A 1 273 ? -32.548 4.374 12.025 1.00 85.62 273 GLN A CA 1
ATOM 2123 C C . GLN A 1 273 ? -33.585 3.899 10.988 1.00 85.62 273 GLN A C 1
ATOM 2125 O O . GLN A 1 273 ? -34.780 3.877 11.279 1.00 85.62 273 GLN A O 1
ATOM 2130 N N . LYS A 1 274 ? -33.141 3.487 9.795 1.00 86.69 274 LYS A N 1
ATOM 2131 C CA . LYS A 1 274 ? -33.977 2.871 8.750 1.00 86.69 274 LYS A CA 1
ATOM 2132 C C . LYS A 1 274 ? -34.184 1.358 8.940 1.00 86.69 274 LYS A C 1
ATOM 2134 O O . LYS A 1 274 ? -34.872 0.748 8.129 1.00 86.69 274 LYS A O 1
ATOM 2139 N N . ASN A 1 275 ? -33.630 0.761 10.000 1.00 83.12 275 ASN A N 1
ATOM 2140 C CA . ASN A 1 275 ? -33.528 -0.688 10.225 1.00 83.12 275 ASN A CA 1
ATOM 2141 C C . ASN A 1 275 ? -32.722 -1.453 9.151 1.00 83.12 275 ASN A C 1
ATOM 2143 O O . ASN A 1 275 ? -32.841 -2.673 9.051 1.00 83.12 275 ASN A O 1
ATOM 2147 N N . ASP A 1 276 ? -31.868 -0.771 8.381 1.00 87.62 276 ASP A N 1
ATOM 2148 C CA . ASP A 1 276 ? -30.879 -1.425 7.521 1.00 87.62 276 ASP A CA 1
ATOM 2149 C C . ASP A 1 276 ? -29.630 -1.777 8.341 1.00 87.62 276 ASP A C 1
ATOM 2151 O O . ASP A 1 276 ? -28.659 -1.020 8.435 1.00 87.62 276 ASP A O 1
ATOM 2155 N N . SER A 1 277 ? -29.665 -2.960 8.953 1.00 84.56 277 SER A N 1
ATOM 2156 C CA . SER A 1 277 ? -28.530 -3.517 9.690 1.00 84.56 277 SER A CA 1
ATOM 2157 C C . SER A 1 277 ? -27.345 -3.868 8.784 1.00 84.56 277 SER A C 1
ATOM 2159 O O . SER A 1 277 ? -26.213 -3.906 9.267 1.00 84.56 277 SER A O 1
ATOM 2161 N N . SER A 1 278 ? -27.570 -4.088 7.483 1.00 87.00 278 SER A N 1
ATOM 2162 C CA . SER A 1 278 ? -26.519 -4.453 6.529 1.00 87.00 278 SER A CA 1
ATOM 2163 C C . SER A 1 278 ? -25.665 -3.242 6.146 1.00 87.00 278 SER A C 1
ATOM 2165 O O . SER A 1 278 ? -24.447 -3.270 6.336 1.00 87.00 278 SER A O 1
ATOM 2167 N N . GLY A 1 279 ? -26.295 -2.135 5.742 1.00 84.75 279 GLY A N 1
ATOM 2168 C CA . GLY A 1 279 ? -25.630 -0.853 5.524 1.00 84.75 279 GLY A CA 1
ATOM 2169 C C . GLY A 1 279 ? -25.093 -0.249 6.821 1.00 84.75 279 GLY A C 1
ATOM 2170 O O . GLY A 1 279 ? -24.022 0.355 6.817 1.00 84.75 279 GLY A O 1
ATOM 2171 N N . GLY A 1 280 ? -25.781 -0.442 7.953 1.00 88.38 280 GLY A N 1
ATOM 2172 C CA . GLY A 1 280 ? -25.284 -0.039 9.273 1.00 88.38 280 GLY A CA 1
ATOM 2173 C C . GLY A 1 280 ? -23.968 -0.736 9.637 1.00 88.38 280 GLY A C 1
ATOM 2174 O O . GLY A 1 280 ? -23.005 -0.075 10.029 1.00 88.38 280 GLY A O 1
ATOM 2175 N N . LYS A 1 281 ? -23.892 -2.056 9.421 1.00 89.19 281 LYS A N 1
ATOM 2176 C CA . LYS A 1 281 ? -22.678 -2.848 9.652 1.00 89.19 281 LYS A CA 1
ATOM 2177 C C . LYS A 1 281 ? -21.554 -2.510 8.670 1.00 89.19 281 LYS A C 1
ATOM 2179 O O . LYS A 1 281 ? -20.418 -2.356 9.105 1.00 89.19 281 LYS A O 1
ATOM 2184 N N . ALA A 1 282 ? -21.854 -2.316 7.386 1.00 88.56 282 ALA A N 1
ATOM 2185 C CA . ALA A 1 282 ? -20.850 -1.896 6.406 1.00 88.56 282 ALA A CA 1
ATOM 2186 C C . ALA A 1 282 ? -20.192 -0.557 6.797 1.00 88.56 282 ALA A C 1
ATOM 2188 O O . ALA A 1 282 ? -18.972 -0.416 6.706 1.00 88.56 282 ALA A O 1
ATOM 2189 N N . CYS A 1 283 ? -20.969 0.406 7.308 1.00 91.88 283 CYS A N 1
ATOM 2190 C CA . CYS A 1 283 ? -20.413 1.649 7.843 1.00 91.88 283 CYS A CA 1
ATOM 2191 C C . CYS A 1 283 ? -19.615 1.436 9.146 1.00 91.88 283 CYS A C 1
ATOM 2193 O O . CYS A 1 283 ? -18.585 2.082 9.318 1.00 91.88 283 CYS A O 1
ATOM 2195 N N . LEU A 1 284 ? -20.022 0.524 10.041 1.00 91.62 284 LEU A N 1
ATOM 2196 C CA . LEU A 1 284 ? -19.213 0.155 11.217 1.00 91.62 284 LEU A CA 1
ATOM 2197 C C . LEU A 1 284 ? -17.848 -0.421 10.819 1.00 91.62 284 LEU A C 1
ATOM 2199 O O . LEU A 1 284 ? -16.830 -0.011 11.374 1.00 91.62 284 LEU A O 1
ATOM 2203 N N . ASP A 1 285 ? -17.811 -1.323 9.838 1.00 90.44 285 ASP A N 1
ATOM 2204 C CA . ASP A 1 285 ? -16.570 -1.919 9.332 1.00 90.44 285 ASP A CA 1
ATOM 2205 C C . ASP A 1 285 ? -15.665 -0.855 8.673 1.00 90.44 285 ASP A C 1
ATOM 2207 O O . ASP A 1 285 ? -14.440 -0.889 8.830 1.00 90.44 285 ASP A O 1
ATOM 2211 N N . GLN A 1 286 ? -16.248 0.157 8.017 1.00 88.69 286 GLN A N 1
ATOM 2212 C CA . GLN A 1 286 ? -15.519 1.332 7.521 1.00 88.69 286 GLN A CA 1
ATOM 2213 C C . GLN A 1 286 ? -14.973 2.214 8.657 1.00 88.69 286 GLN A C 1
ATOM 2215 O O . GLN A 1 286 ? -13.810 2.603 8.593 1.00 88.69 286 GLN A O 1
ATOM 2220 N N . VAL A 1 287 ? -15.737 2.479 9.727 1.00 92.81 287 VAL A N 1
ATOM 2221 C CA . VAL A 1 287 ? -15.244 3.222 10.912 1.00 92.81 287 VAL A CA 1
ATOM 2222 C C . VAL A 1 287 ? -14.116 2.457 11.615 1.00 92.81 287 VAL A C 1
ATOM 2224 O O . VAL A 1 287 ? -13.094 3.048 11.955 1.00 92.81 287 VAL A O 1
ATOM 2227 N N . MET A 1 288 ? -14.249 1.137 11.772 1.00 91.69 288 MET A N 1
ATOM 2228 C CA . MET A 1 288 ? -13.190 0.256 12.286 1.00 91.69 288 MET A CA 1
ATOM 2229 C C . MET A 1 288 ? -11.934 0.274 11.405 1.00 91.69 288 MET A C 1
ATOM 2231 O O . MET A 1 288 ? -10.817 0.174 11.914 1.00 91.69 288 MET A O 1
ATOM 2235 N N . THR A 1 289 ? -12.105 0.382 10.087 1.00 85.69 289 THR A N 1
ATOM 2236 C CA . THR A 1 289 ? -11.000 0.478 9.124 1.00 85.69 289 THR A CA 1
ATOM 2237 C C . THR A 1 289 ? -10.320 1.845 9.202 1.00 85.69 289 THR A C 1
ATOM 2239 O O . THR A 1 289 ? -9.094 1.911 9.256 1.00 85.69 289 THR A O 1
ATOM 2242 N N . ALA A 1 290 ? -11.098 2.925 9.300 1.00 85.75 290 ALA A N 1
ATOM 2243 C CA . ALA A 1 290 ? -10.592 4.279 9.503 1.00 85.75 290 ALA A CA 1
ATOM 2244 C C . ALA A 1 290 ? -9.822 4.406 10.825 1.00 85.75 290 ALA A C 1
ATOM 2246 O O . ALA A 1 290 ? -8.740 4.975 10.829 1.00 85.75 290 ALA A O 1
ATOM 2247 N N . ALA A 1 291 ? -10.292 3.797 11.917 1.00 89.25 291 ALA A N 1
ATOM 2248 C CA . ALA A 1 291 ? -9.558 3.781 13.183 1.00 89.25 291 ALA A CA 1
ATOM 2249 C C . ALA A 1 291 ? -8.168 3.126 13.066 1.00 89.25 291 ALA A C 1
ATOM 2251 O O . ALA A 1 291 ? -7.209 3.626 13.642 1.00 89.25 291 ALA A O 1
ATOM 2252 N N . LYS A 1 292 ? -8.040 2.051 12.273 1.00 82.56 292 LYS A N 1
ATOM 2253 C CA . LYS A 1 292 ? -6.765 1.345 12.041 1.00 82.56 292 LYS A CA 1
ATOM 2254 C C . LYS A 1 292 ? -5.817 2.062 11.079 1.00 82.56 292 LYS A C 1
ATOM 2256 O O . LYS A 1 292 ? -4.609 2.000 11.265 1.00 82.56 292 LYS A O 1
ATOM 2261 N N . ILE A 1 293 ? -6.349 2.655 10.008 1.00 78.12 293 ILE A N 1
ATOM 2262 C CA . ILE A 1 293 ? -5.555 3.218 8.897 1.00 78.12 293 ILE A CA 1
ATOM 2263 C C . ILE A 1 293 ? -5.324 4.728 9.071 1.00 78.12 293 ILE A C 1
ATOM 2265 O O . ILE A 1 293 ? -4.337 5.264 8.575 1.00 78.12 293 ILE A O 1
ATOM 2269 N N . GLN A 1 294 ? -6.234 5.416 9.761 1.00 80.06 294 GLN A N 1
ATOM 2270 C CA . GLN A 1 294 ? -6.277 6.870 9.936 1.00 80.06 294 GLN A CA 1
ATOM 2271 C C . GLN A 1 294 ? -6.603 7.236 11.407 1.00 80.06 294 GLN A C 1
ATOM 2273 O O . GLN A 1 294 ? -7.592 7.931 11.668 1.00 80.06 294 GLN A O 1
ATOM 2278 N N . PRO A 1 295 ? -5.819 6.759 12.397 1.00 83.62 295 PRO A N 1
ATOM 2279 C CA . PRO A 1 295 ? -6.162 6.897 13.813 1.00 83.62 295 PRO A CA 1
ATOM 2280 C C . PRO A 1 295 ? -6.336 8.359 14.259 1.00 83.62 295 PRO A C 1
ATOM 2282 O O . PRO A 1 295 ? -7.273 8.645 14.996 1.00 83.62 295 PRO A O 1
ATOM 2285 N N . SER A 1 296 ? -5.542 9.307 13.753 1.00 83.25 296 SER A N 1
ATOM 2286 C CA . SER A 1 296 ? -5.686 10.746 14.047 1.00 83.25 296 SER A CA 1
ATOM 2287 C C . SER A 1 296 ? -7.018 11.344 13.554 1.00 83.25 296 SER A C 1
ATOM 2289 O O . SER A 1 296 ? -7.706 12.046 14.299 1.00 83.25 296 SER A O 1
ATOM 2291 N N . VAL A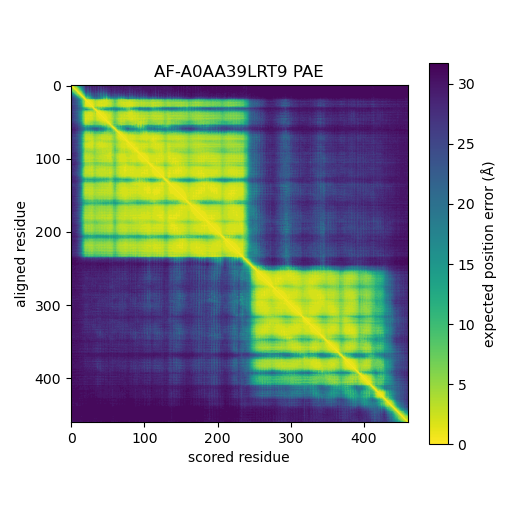 1 297 ? -7.440 11.011 12.328 1.00 86.19 297 VAL A N 1
ATOM 2292 C CA . VAL A 1 297 ? -8.752 11.394 11.762 1.00 86.19 297 VAL A CA 1
ATOM 2293 C C . VAL A 1 297 ? -9.887 10.787 12.594 1.00 86.19 297 VAL A C 1
ATOM 2295 O O . VAL A 1 297 ? -10.865 11.467 12.917 1.00 86.19 297 VAL A O 1
ATOM 2298 N N . PHE A 1 298 ? -9.743 9.524 13.009 1.00 91.00 298 PHE A N 1
ATOM 2299 C CA . PHE A 1 298 ? -10.702 8.852 13.886 1.00 91.00 298 PHE A CA 1
ATOM 2300 C C . PHE A 1 298 ? -10.805 9.507 15.272 1.00 91.00 298 PHE A C 1
ATOM 2302 O O . PHE A 1 298 ? -11.918 9.760 15.736 1.00 91.00 298 PHE A O 1
ATOM 2309 N N . VAL A 1 299 ? -9.678 9.846 15.908 1.00 88.12 299 VAL A N 1
ATOM 2310 C CA . VAL A 1 299 ? -9.644 10.516 17.220 1.00 88.12 299 VAL A CA 1
ATOM 2311 C C . VAL A 1 299 ? -10.407 11.838 17.185 1.00 88.12 299 VAL A C 1
ATOM 2313 O O . VAL A 1 299 ? -11.258 12.082 18.043 1.00 88.12 299 VAL A O 1
ATOM 2316 N N . ARG A 1 300 ? -10.213 12.649 16.138 1.00 87.62 300 ARG A N 1
ATOM 2317 C CA . ARG A 1 300 ? -10.934 13.923 15.953 1.00 87.62 300 ARG A CA 1
ATOM 2318 C C . ARG A 1 300 ? -12.455 13.748 15.794 1.00 87.62 300 ARG A C 1
ATOM 2320 O O . ARG A 1 300 ? -13.209 14.682 16.059 1.00 87.62 300 ARG A O 1
ATOM 2327 N N . HIS A 1 301 ? -12.925 12.543 15.459 1.00 91.19 301 HIS A N 1
ATOM 2328 C CA . HIS A 1 301 ? -14.347 12.186 15.365 1.00 91.19 301 HIS A CA 1
ATOM 2329 C C . HIS A 1 301 ? -14.948 11.580 16.646 1.00 91.19 301 HIS A C 1
ATOM 2331 O O . HIS A 1 301 ? -16.167 11.392 16.720 1.00 91.19 301 HIS A O 1
ATOM 2337 N N . ILE A 1 302 ? -14.151 11.335 17.690 1.00 89.94 302 ILE A N 1
ATOM 2338 C CA . ILE A 1 302 ? -14.638 10.803 18.972 1.00 89.94 302 ILE A CA 1
ATOM 2339 C C . ILE A 1 302 ? -15.751 11.664 19.603 1.00 89.94 302 ILE A C 1
ATOM 2341 O O . ILE A 1 302 ? -16.760 11.082 20.012 1.00 89.94 302 ILE A O 1
ATOM 2345 N N . PRO A 1 303 ? -15.679 13.013 19.639 1.00 89.19 303 PRO A N 1
ATOM 2346 C CA . PRO A 1 303 ? -16.766 13.833 20.183 1.00 89.19 303 PRO A CA 1
ATOM 2347 C C . PRO A 1 303 ? -18.111 13.624 19.464 1.00 89.19 303 PRO A C 1
ATOM 2349 O O . PRO A 1 303 ? -19.162 13.589 20.109 1.00 89.19 303 PRO A O 1
ATOM 2352 N N . LEU A 1 304 ? -18.089 13.416 18.140 1.00 90.06 304 LEU A N 1
ATOM 2353 C CA . LEU A 1 304 ? -19.283 13.096 17.353 1.00 90.06 304 LEU A CA 1
ATOM 2354 C C . LEU A 1 304 ? -19.822 11.703 17.704 1.00 90.06 304 LEU A C 1
ATOM 2356 O O . LEU A 1 304 ? -21.025 11.554 17.926 1.00 90.06 304 LEU A O 1
ATOM 2360 N N . LEU A 1 305 ? -18.946 10.696 17.786 1.00 91.38 305 LEU A N 1
ATOM 2361 C CA . LEU A 1 305 ? -19.325 9.334 18.173 1.00 91.38 305 LEU A CA 1
ATOM 2362 C C . LEU A 1 305 ? -19.965 9.311 19.566 1.00 91.38 305 LEU A C 1
ATOM 2364 O O . LEU A 1 305 ? -21.038 8.734 19.727 1.00 91.38 305 LEU A O 1
ATOM 2368 N N . VAL A 1 306 ? -19.373 9.998 20.547 1.00 90.06 306 VAL A N 1
ATOM 2369 C CA . VAL A 1 306 ? -19.918 10.126 21.909 1.00 90.06 306 VAL A CA 1
ATOM 2370 C C . VAL A 1 306 ? -21.283 10.823 21.898 1.00 90.06 306 VAL A C 1
ATOM 2372 O O . VAL A 1 306 ? -22.231 10.308 22.488 1.00 90.06 306 VAL A O 1
ATOM 2375 N N . SER A 1 307 ? -21.443 11.933 21.168 1.00 88.75 307 SER A N 1
ATOM 2376 C CA . SER A 1 307 ? -22.737 12.629 21.027 1.00 88.75 307 SER A CA 1
ATOM 2377 C C . SER A 1 307 ? -23.838 11.731 20.434 1.00 88.75 307 SER A C 1
ATOM 2379 O O . SER A 1 307 ? -24.984 11.718 20.901 1.00 88.75 307 SER A O 1
ATOM 2381 N N . LYS A 1 308 ? -23.499 10.917 19.429 1.00 89.50 308 LYS A N 1
ATOM 2382 C CA . LYS A 1 308 ? -24.444 9.969 18.828 1.00 89.50 308 LYS A CA 1
ATOM 2383 C C . LYS A 1 308 ? -24.722 8.763 19.726 1.00 89.50 308 LYS A C 1
ATOM 2385 O O . LYS A 1 308 ? -25.867 8.320 19.777 1.00 89.50 308 LYS A O 1
ATOM 2390 N N . LEU A 1 309 ? -23.744 8.281 20.491 1.00 90.00 309 LEU A N 1
ATOM 2391 C CA . LEU A 1 309 ? -23.962 7.255 21.513 1.00 90.00 309 LEU A CA 1
ATOM 2392 C C . LEU A 1 309 ? -24.896 7.757 22.627 1.00 90.00 309 LEU A C 1
ATOM 2394 O O . LEU A 1 309 ? -25.836 7.044 22.978 1.00 90.00 309 LEU A O 1
ATOM 2398 N N . TYR A 1 310 ? -24.735 9.002 23.096 1.00 88.62 310 TYR A N 1
ATOM 2399 C CA . TYR A 1 310 ? -25.711 9.659 23.976 1.00 88.62 310 TYR A CA 1
ATOM 2400 C C . TYR A 1 310 ? -27.109 9.670 23.341 1.00 88.62 310 TYR A C 1
ATOM 2402 O O . TYR A 1 310 ? -28.070 9.262 23.992 1.00 88.62 310 TYR A O 1
ATOM 2410 N N . THR A 1 311 ? -27.226 10.029 22.058 1.00 86.88 311 THR A N 1
ATOM 2411 C CA . THR A 1 311 ? -28.509 10.017 21.328 1.00 86.88 311 THR A CA 1
ATOM 2412 C C . THR A 1 311 ? -29.152 8.623 21.311 1.00 86.88 311 THR A C 1
ATOM 2414 O O . THR A 1 311 ? -30.325 8.488 21.644 1.00 86.88 311 THR A O 1
ATOM 2417 N N . VAL A 1 312 ? -28.392 7.570 20.987 1.00 86.44 312 VAL A N 1
ATOM 2418 C CA . VAL A 1 312 ? -28.906 6.186 20.983 1.00 86.44 312 VAL A CA 1
ATOM 2419 C C . VAL A 1 312 ? -29.256 5.704 22.394 1.00 86.44 312 VAL A C 1
ATOM 2421 O O . VAL A 1 312 ? -30.229 4.973 22.567 1.00 86.44 312 VAL A O 1
ATOM 2424 N N . SER A 1 313 ? -28.512 6.131 23.418 1.00 84.75 313 SER A N 1
ATOM 2425 C CA . SER A 1 313 ? -28.765 5.742 24.813 1.00 84.75 313 SER A CA 1
ATOM 2426 C C . SER A 1 313 ? -30.068 6.305 25.398 1.00 84.75 313 SER A C 1
ATOM 2428 O O . SER A 1 313 ? -30.576 5.765 26.378 1.00 84.75 313 SER A O 1
ATOM 2430 N N . GLN A 1 314 ? -30.613 7.368 24.794 1.00 84.44 314 GLN A N 1
ATOM 2431 C CA . GLN A 1 314 ? -31.890 7.984 25.174 1.00 84.44 314 GLN A CA 1
ATOM 2432 C C . GLN A 1 314 ? -33.109 7.208 24.646 1.00 84.44 314 GLN A C 1
ATOM 2434 O O . GLN A 1 314 ? -34.236 7.469 25.070 1.00 84.44 314 GLN A O 1
ATOM 2439 N N . PHE A 1 315 ? -32.930 6.253 23.724 1.00 82.19 315 PHE A N 1
ATOM 2440 C CA . PHE A 1 315 ? -34.055 5.472 23.212 1.00 82.19 315 PHE A CA 1
ATOM 2441 C C . PHE A 1 315 ? -34.624 4.546 24.307 1.00 82.19 315 PHE A C 1
ATOM 2443 O O . PHE A 1 315 ? -33.860 3.805 24.929 1.00 82.19 315 PHE A O 1
ATOM 2450 N N . PRO A 1 316 ? -35.957 4.513 24.533 1.00 75.38 316 PRO A N 1
ATOM 2451 C CA . PRO A 1 316 ? -36.590 3.701 25.578 1.00 75.38 316 PRO A CA 1
ATOM 2452 C C . PRO A 1 316 ? -36.666 2.219 25.166 1.00 75.38 316 PRO A C 1
ATOM 2454 O O . PRO A 1 316 ? -37.735 1.642 24.970 1.00 75.38 316 PRO A O 1
ATOM 2457 N N . MET A 1 317 ? -35.501 1.597 24.990 1.00 78.75 317 MET A N 1
ATOM 2458 C CA . MET A 1 317 ? -35.325 0.288 24.378 1.00 78.75 317 MET A CA 1
ATOM 2459 C C . MET A 1 317 ? -34.477 -0.619 25.273 1.00 78.75 317 MET A C 1
ATOM 2461 O O . MET A 1 317 ? -33.338 -0.313 25.603 1.00 78.75 317 MET A O 1
ATOM 2465 N N . GLY A 1 318 ? -35.027 -1.773 25.658 1.00 76.81 318 GLY A N 1
ATOM 2466 C CA . GLY A 1 318 ? -34.281 -2.770 26.429 1.00 76.81 318 GLY A CA 1
ATOM 2467 C C . GLY A 1 318 ? -33.144 -3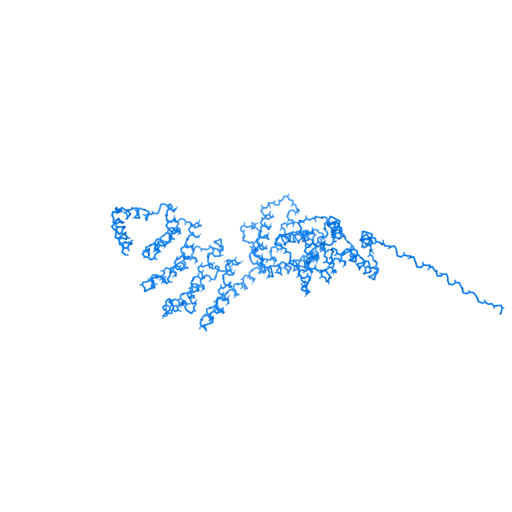.400 25.617 1.00 76.81 318 GLY A C 1
ATOM 2468 O O . GLY A 1 318 ? -33.278 -3.605 24.410 1.00 76.81 318 GLY A O 1
ATOM 2469 N N . VAL A 1 319 ? -32.054 -3.784 26.293 1.00 78.19 319 VAL A N 1
ATOM 2470 C CA . VAL A 1 319 ? -30.804 -4.272 25.669 1.00 78.19 319 VAL A CA 1
ATOM 2471 C C . VAL A 1 319 ? -31.018 -5.402 24.662 1.00 78.19 319 VAL A C 1
ATOM 2473 O O . VAL A 1 319 ? -30.338 -5.431 23.643 1.00 78.19 319 VAL A O 1
ATOM 2476 N N . LYS A 1 320 ? -31.979 -6.308 24.901 1.00 80.50 320 LYS A N 1
ATOM 2477 C CA . LYS A 1 320 ? -32.331 -7.364 23.937 1.00 80.50 320 LYS A CA 1
ATOM 2478 C C . LYS A 1 320 ? -32.702 -6.763 22.575 1.00 80.50 320 LYS A C 1
ATOM 2480 O O . LYS A 1 320 ? -32.048 -7.060 21.588 1.00 80.50 320 LYS A O 1
ATOM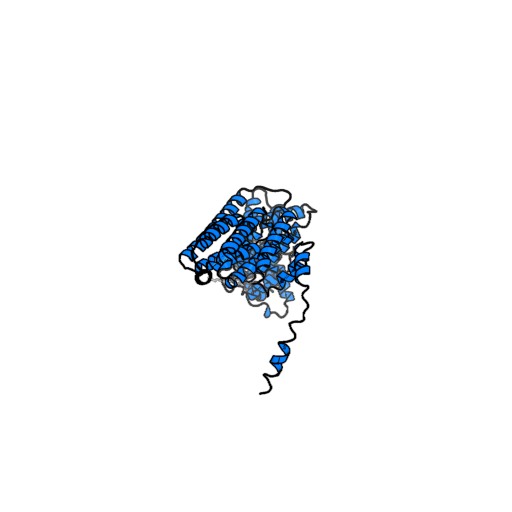 2485 N N . ARG A 1 321 ? -33.650 -5.823 22.553 1.00 82.38 321 ARG A N 1
ATOM 2486 C CA . ARG A 1 321 ? -34.090 -5.145 21.327 1.00 82.38 321 ARG A CA 1
ATOM 2487 C C . ARG A 1 321 ? -32.997 -4.240 20.737 1.00 82.38 321 ARG A C 1
ATOM 2489 O O . ARG A 1 321 ? -32.928 -4.107 19.523 1.00 82.38 321 ARG A O 1
ATOM 2496 N N . MET A 1 322 ? -32.096 -3.683 21.558 1.00 84.19 322 MET A N 1
ATOM 2497 C CA . MET A 1 322 ? -30.900 -2.995 21.039 1.00 84.19 322 MET A CA 1
ATOM 2498 C C . MET A 1 322 ? -29.957 -3.941 20.281 1.00 84.19 322 MET A C 1
ATOM 2500 O O . MET A 1 322 ? -29.321 -3.497 19.332 1.00 84.19 322 MET A O 1
ATOM 2504 N N . LYS A 1 323 ? -29.848 -5.215 20.688 1.00 84.62 323 LYS A N 1
ATOM 2505 C CA . LYS A 1 323 ? -29.102 -6.243 19.941 1.00 84.62 323 LYS A CA 1
ATOM 2506 C C . LYS A 1 323 ? -29.855 -6.658 18.681 1.00 84.62 323 LYS A C 1
ATOM 2508 O O . LYS A 1 323 ? -29.264 -6.653 17.612 1.00 84.62 323 LYS A O 1
ATOM 2513 N N . ASP A 1 324 ? -31.160 -6.912 18.790 1.00 83.12 324 ASP A N 1
ATOM 2514 C CA . ASP A 1 324 ? -32.002 -7.322 17.656 1.00 83.12 324 ASP A CA 1
ATOM 2515 C C . ASP A 1 324 ? -31.999 -6.284 16.506 1.00 83.12 324 ASP A C 1
ATOM 2517 O O . ASP A 1 324 ? -32.081 -6.654 15.339 1.00 83.12 324 ASP A O 1
ATOM 2521 N N . VAL A 1 325 ? -31.872 -4.986 16.825 1.00 83.31 325 VAL A N 1
ATOM 2522 C CA . VAL A 1 325 ? -31.801 -3.867 15.856 1.00 83.31 325 VAL A CA 1
ATOM 2523 C C . VAL A 1 325 ? -30.345 -3.422 15.576 1.00 83.31 325 VAL A C 1
ATOM 2525 O O . VAL A 1 325 ? -30.107 -2.486 14.821 1.00 83.31 325 VAL A O 1
ATOM 2528 N N . GLY A 1 326 ? -29.338 -4.067 16.176 1.00 84.62 326 GLY A N 1
ATOM 2529 C CA . GLY A 1 326 ? -27.909 -3.778 15.964 1.00 84.62 326 GLY A CA 1
ATOM 2530 C C . GLY A 1 326 ? -27.370 -2.490 16.610 1.00 84.62 326 GLY A C 1
ATOM 2531 O O . GLY A 1 326 ? -26.167 -2.247 16.586 1.00 84.62 326 GLY A O 1
ATOM 2532 N N . TYR A 1 327 ? -28.206 -1.688 17.281 1.00 87.06 327 TYR A N 1
ATOM 2533 C CA . TYR A 1 327 ? -27.744 -0.529 18.058 1.00 87.06 327 TYR A CA 1
ATOM 2534 C C . TYR A 1 327 ? -26.712 -0.892 19.133 1.00 87.06 327 TYR A C 1
ATOM 2536 O O . TYR A 1 327 ? -25.830 -0.087 19.411 1.00 87.06 327 TYR A O 1
ATOM 2544 N N . TYR A 1 328 ? -26.793 -2.086 19.730 1.00 87.81 328 TYR A N 1
ATOM 2545 C CA . TYR A 1 328 ? -25.798 -2.571 20.697 1.00 87.81 328 TYR A CA 1
ATOM 2546 C C . TYR A 1 328 ? -24.401 -2.718 20.073 1.00 87.81 328 TYR A C 1
ATOM 2548 O O . TYR A 1 328 ? -23.400 -2.423 20.729 1.00 87.81 328 TYR A O 1
ATOM 2556 N N . ASP A 1 329 ? -24.329 -3.107 18.798 1.00 87.69 329 ASP A N 1
ATOM 2557 C CA . ASP A 1 329 ? -23.066 -3.327 18.092 1.00 87.69 329 ASP A CA 1
ATOM 2558 C C . ASP A 1 329 ? -22.312 -2.016 17.863 1.00 87.69 329 ASP A C 1
ATOM 2560 O O . ASP A 1 329 ? -21.083 -2.028 17.817 1.00 87.69 329 ASP A O 1
ATOM 2564 N N . ILE A 1 330 ? -23.015 -0.876 17.820 1.00 90.00 330 ILE A N 1
ATOM 2565 C CA . ILE A 1 330 ? -22.396 0.456 17.764 1.00 90.00 330 ILE A CA 1
ATOM 2566 C C . ILE A 1 330 ? -21.597 0.737 19.048 1.00 90.00 330 ILE A C 1
ATOM 2568 O O . ILE A 1 330 ? -20.455 1.185 18.972 1.00 90.00 330 ILE A O 1
ATOM 2572 N N . PHE A 1 331 ? -22.149 0.424 20.228 1.00 89.75 331 PHE A N 1
ATOM 2573 C CA . PHE A 1 331 ? -21.453 0.616 21.511 1.00 89.75 331 PHE A CA 1
ATOM 2574 C C . PHE A 1 331 ? -20.188 -0.252 21.578 1.00 89.75 331 PHE A C 1
ATOM 2576 O O . PHE A 1 331 ? -19.109 0.217 21.934 1.00 89.75 331 PHE A O 1
ATOM 2583 N N . VAL A 1 332 ? -20.301 -1.530 21.203 1.00 89.44 332 VAL A N 1
ATOM 2584 C CA . VAL A 1 332 ? -19.153 -2.447 21.229 1.00 89.44 332 VAL A CA 1
ATOM 2585 C C . VAL A 1 332 ? -18.100 -2.036 20.195 1.00 89.44 332 VAL A C 1
ATOM 2587 O O . VAL A 1 332 ? -16.908 -2.023 20.499 1.00 89.44 332 VAL A O 1
ATOM 2590 N N . SER A 1 333 ? -18.524 -1.663 18.988 1.00 90.12 333 SER A N 1
ATOM 2591 C CA . SER A 1 333 ? -17.620 -1.301 17.895 1.00 90.12 333 SER A CA 1
ATOM 2592 C C . SER A 1 333 ? -16.905 0.028 18.114 1.00 90.12 333 SER A C 1
ATOM 2594 O O . SER A 1 333 ? -15.737 0.112 17.765 1.00 90.12 333 SER A O 1
ATOM 2596 N N . VAL A 1 334 ? -17.517 1.040 18.746 1.00 91.62 334 VAL A N 1
ATOM 2597 C CA . VAL A 1 334 ? -16.790 2.282 19.084 1.00 91.62 334 VAL A CA 1
ATOM 2598 C C . VAL A 1 334 ? -15.645 2.002 20.061 1.00 91.62 334 VAL A C 1
ATOM 2600 O O . VAL A 1 334 ? -14.544 2.510 19.866 1.00 91.62 334 VAL A O 1
ATOM 2603 N N . LEU A 1 335 ? -15.850 1.144 21.067 1.00 91.25 335 LEU A N 1
ATOM 2604 C CA . LEU A 1 335 ? -14.761 0.741 21.964 1.00 91.25 335 LEU A CA 1
ATOM 2605 C C . LEU A 1 335 ? -13.701 -0.110 21.242 1.00 91.25 335 LEU A C 1
ATOM 2607 O O . LEU A 1 335 ? -12.510 0.112 21.440 1.00 91.25 335 LEU A O 1
ATOM 2611 N N . ARG A 1 336 ? -14.104 -1.035 20.357 1.00 91.31 336 ARG A N 1
ATOM 2612 C CA . ARG A 1 336 ? -13.159 -1.801 19.518 1.00 91.31 336 ARG A CA 1
ATOM 2613 C C . ARG A 1 336 ? -12.363 -0.905 18.566 1.00 91.31 336 ARG A C 1
ATOM 2615 O O . ARG A 1 336 ? -11.190 -1.183 18.345 1.00 91.31 336 ARG A O 1
ATOM 2622 N N . ALA A 1 337 ? -12.968 0.152 18.029 1.00 90.75 337 ALA A N 1
ATOM 2623 C CA . ALA A 1 337 ? -12.302 1.125 17.171 1.00 90.75 337 ALA A CA 1
ATOM 2624 C C . ALA A 1 337 ? -11.230 1.892 17.953 1.00 90.75 337 ALA A C 1
ATOM 2626 O O . ALA A 1 337 ? -10.123 2.042 17.459 1.00 90.75 337 ALA A O 1
ATOM 2627 N N . ILE A 1 338 ? -11.509 2.267 19.205 1.00 89.62 338 ILE A N 1
ATOM 2628 C CA . ILE A 1 338 ? -10.520 2.891 20.098 1.00 89.62 338 ILE A CA 1
ATOM 2629 C C . ILE A 1 338 ? -9.359 1.934 20.420 1.00 89.62 338 ILE A C 1
ATOM 2631 O O . ILE A 1 338 ? -8.217 2.367 20.371 1.00 89.62 338 ILE A O 1
ATOM 2635 N N . ILE A 1 339 ? -9.611 0.641 20.676 1.00 87.44 339 ILE A N 1
ATOM 2636 C CA . ILE A 1 339 ? -8.532 -0.363 20.848 1.00 87.44 339 ILE A CA 1
ATOM 2637 C C . ILE A 1 339 ? -7.697 -0.520 19.566 1.00 87.44 339 ILE A C 1
ATOM 2639 O O . ILE A 1 339 ? -6.503 -0.794 19.627 1.00 87.44 339 ILE A O 1
ATOM 2643 N N . ALA A 1 340 ? -8.341 -0.417 18.403 1.00 85.88 340 ALA A N 1
ATOM 2644 C CA . ALA A 1 340 ? -7.712 -0.617 17.103 1.00 85.88 340 ALA A CA 1
ATOM 2645 C C . ALA A 1 340 ? -7.010 0.636 16.551 1.00 85.88 340 ALA A C 1
ATOM 2647 O O . ALA A 1 340 ? -6.256 0.515 15.585 1.00 85.88 340 ALA A O 1
ATOM 2648 N N . ALA A 1 341 ? -7.273 1.807 17.133 1.00 86.06 341 ALA A N 1
ATOM 2649 C CA . ALA A 1 341 ? -6.561 3.041 16.857 1.00 86.06 341 ALA A CA 1
ATOM 2650 C C . ALA A 1 341 ? -5.233 3.062 17.615 1.00 86.06 341 ALA A C 1
ATOM 2652 O O . ALA A 1 341 ? -5.146 2.607 18.754 1.00 86.06 341 ALA A O 1
ATOM 2653 N N . ASP A 1 342 ? -4.205 3.625 16.987 1.00 76.81 342 ASP A N 1
ATOM 2654 C CA . ASP A 1 342 ? -2.912 3.824 17.628 1.00 76.81 342 ASP A CA 1
ATOM 2655 C C . ASP A 1 342 ? -3.056 4.750 18.858 1.00 76.81 342 ASP A C 1
ATOM 2657 O O . ASP A 1 342 ? -3.455 5.911 18.696 1.00 76.81 342 ASP A O 1
ATOM 2661 N N . PRO A 1 343 ? -2.718 4.295 20.083 1.00 74.56 343 PRO A N 1
ATOM 2662 C CA . PRO A 1 343 ? -2.767 5.133 21.278 1.00 74.56 343 PRO A CA 1
ATOM 2663 C C . PRO A 1 343 ? -1.846 6.363 21.214 1.00 74.56 343 PRO A C 1
ATOM 2665 O O . PRO A 1 343 ? -2.051 7.293 21.993 1.00 74.56 343 PRO A O 1
ATOM 2668 N N . GLU A 1 344 ? -0.856 6.401 20.308 1.00 74.50 344 GLU A N 1
ATOM 2669 C CA . GLU A 1 344 ? -0.035 7.596 20.036 1.00 74.50 344 GLU A CA 1
ATOM 2670 C C . GLU A 1 344 ? -0.863 8.754 19.459 1.00 74.50 344 GLU A C 1
ATOM 2672 O O . GLU A 1 344 ? -0.543 9.913 19.700 1.00 74.50 344 GLU A O 1
ATOM 2677 N N . SER A 1 345 ? -1.949 8.457 18.737 1.00 77.50 345 SER A N 1
ATOM 2678 C CA . SER A 1 345 ? -2.749 9.452 18.003 1.00 77.50 345 SER A CA 1
ATOM 2679 C C . SER A 1 345 ? -3.703 10.272 18.882 1.00 77.50 345 SER A C 1
ATOM 2681 O O . SER A 1 345 ? -4.462 11.096 18.375 1.00 77.50 345 SER A O 1
ATOM 2683 N N . PHE A 1 346 ? -3.706 10.039 20.195 1.00 76.12 346 PHE A N 1
ATOM 2684 C CA . PHE A 1 346 ? -4.576 10.724 21.146 1.00 76.12 346 PHE A CA 1
ATOM 2685 C C . PHE A 1 346 ? -3.844 11.905 21.786 1.00 76.12 346 PHE A C 1
ATOM 2687 O O . PHE A 1 346 ? -3.277 11.788 22.872 1.00 76.12 346 PHE A O 1
ATOM 2694 N N . GLU A 1 347 ? -3.901 13.054 21.108 1.00 66.06 347 GLU A N 1
ATOM 2695 C CA . GLU A 1 347 ? -3.259 14.317 21.514 1.00 66.06 347 GLU A CA 1
ATOM 2696 C C . GLU A 1 347 ? -3.656 14.791 22.927 1.00 66.06 347 GLU A C 1
ATOM 2698 O O . GLU A 1 347 ? -2.882 15.477 23.594 1.00 66.06 347 GLU A O 1
ATOM 2703 N N . SER A 1 348 ? -4.851 14.422 23.408 1.00 70.50 348 SER A N 1
ATOM 2704 C CA . SER A 1 348 ? -5.338 14.776 24.743 1.00 70.50 348 SER A CA 1
ATOM 2705 C C . SER A 1 348 ? -5.934 13.584 25.491 1.00 70.50 348 SER A C 1
ATOM 2707 O O . SER A 1 348 ? -6.825 12.896 24.989 1.00 70.50 348 SER A O 1
ATOM 2709 N N . GLU A 1 349 ? -5.537 13.413 26.759 1.00 71.00 349 GLU A N 1
ATOM 2710 C CA . GLU A 1 349 ? -6.170 12.459 27.689 1.00 71.00 349 GLU A CA 1
ATOM 2711 C C . GLU A 1 349 ? -7.692 12.716 27.812 1.00 71.00 349 GLU A C 1
ATOM 2713 O O . GLU A 1 349 ? -8.482 11.796 28.036 1.00 71.00 349 GLU A O 1
ATOM 2718 N N . MET A 1 350 ? -8.123 13.971 27.614 1.00 71.62 350 MET A N 1
ATOM 2719 C CA . MET A 1 350 ? -9.511 14.415 27.775 1.00 71.62 350 MET A CA 1
ATOM 2720 C C . MET A 1 350 ? -10.499 13.750 26.814 1.00 71.62 350 MET A C 1
ATOM 2722 O O . MET A 1 350 ? -11.667 13.596 27.172 1.00 71.62 350 MET A O 1
ATOM 2726 N N . ASP A 1 351 ? -10.084 13.358 25.609 1.00 74.31 351 ASP A N 1
ATOM 2727 C CA . ASP A 1 351 ? -11.022 12.813 24.619 1.00 74.31 351 ASP A CA 1
ATOM 2728 C C . ASP A 1 351 ? -11.396 11.358 24.915 1.00 74.31 351 ASP A C 1
ATOM 2730 O O . ASP A 1 351 ? -12.562 10.977 24.797 1.00 74.31 351 ASP A O 1
ATOM 2734 N N . ILE A 1 352 ? -10.453 10.583 25.449 1.00 77.94 352 ILE A N 1
ATOM 2735 C CA . ILE A 1 352 ? -10.707 9.250 26.011 1.00 77.94 352 ILE A CA 1
ATOM 2736 C C . ILE A 1 352 ? -11.495 9.336 27.319 1.00 77.94 352 ILE A C 1
ATOM 2738 O O . ILE A 1 352 ? -12.409 8.539 27.537 1.00 77.94 352 ILE A O 1
ATOM 2742 N N . LEU A 1 353 ? -11.197 10.318 28.180 1.00 79.00 353 LEU A N 1
ATOM 2743 C CA . LEU A 1 353 ? -11.954 10.521 29.418 1.00 79.00 353 LEU A CA 1
ATOM 2744 C C . LEU A 1 353 ? -13.443 10.780 29.134 1.00 79.00 353 LEU A C 1
ATOM 2746 O O . LEU A 1 353 ? -14.278 10.145 29.774 1.00 79.00 353 LEU A O 1
ATOM 2750 N N . LYS A 1 354 ? -13.790 11.590 28.121 1.00 80.00 354 LYS A N 1
ATOM 2751 C CA . LYS A 1 354 ? -15.190 11.797 27.684 1.00 80.00 354 LYS A CA 1
ATOM 2752 C C . LYS A 1 354 ? -15.869 10.498 27.233 1.00 80.00 354 LYS A C 1
ATOM 2754 O O . LYS A 1 354 ? -17.028 10.264 27.573 1.00 80.00 354 LYS A O 1
ATOM 2759 N N . VAL A 1 355 ? -15.161 9.637 26.491 1.00 84.75 355 VAL A N 1
ATOM 2760 C CA . VAL A 1 355 ? -15.683 8.313 26.101 1.00 84.75 355 VAL A CA 1
ATOM 2761 C C . VAL A 1 355 ? -15.962 7.473 27.341 1.00 84.75 355 VAL A C 1
ATOM 2763 O O . VAL A 1 355 ? -17.061 6.938 27.491 1.00 84.75 355 VAL A O 1
ATOM 2766 N N . PHE A 1 356 ? -14.991 7.370 28.250 1.00 82.50 356 PHE A N 1
ATOM 2767 C CA . PHE A 1 356 ? -15.169 6.622 29.487 1.00 82.50 356 PHE A CA 1
ATOM 2768 C C . PHE A 1 356 ? -16.339 7.172 30.308 1.00 82.50 356 PHE A C 1
ATOM 2770 O O . PHE A 1 356 ? -17.167 6.389 30.769 1.00 82.50 356 PHE A O 1
ATOM 2777 N N . GLU A 1 357 ? -16.458 8.488 30.465 1.00 84.19 357 GLU A N 1
ATOM 2778 C CA . GLU A 1 357 ? -17.553 9.123 31.204 1.00 84.19 357 GLU A CA 1
ATOM 2779 C C . GLU A 1 357 ? -18.922 8.736 30.660 1.00 84.19 357 GLU A C 1
ATOM 2781 O O . GLU A 1 357 ? -19.741 8.256 31.448 1.00 84.19 357 GLU A O 1
ATOM 2786 N N . PHE A 1 358 ? -19.116 8.791 29.338 1.00 88.31 358 PHE A N 1
ATOM 2787 C CA . PHE A 1 358 ? -20.330 8.288 28.697 1.00 88.31 358 PHE A CA 1
ATOM 2788 C C . PHE A 1 358 ? -20.621 6.826 29.072 1.00 88.31 358 PHE A C 1
ATOM 2790 O O . PHE A 1 358 ? -21.706 6.520 29.571 1.00 88.31 358 PHE A O 1
ATOM 2797 N N . TYR A 1 359 ? -19.664 5.909 28.881 1.00 85.31 359 TYR A N 1
ATOM 2798 C CA . TYR A 1 359 ? -19.899 4.487 29.164 1.00 85.31 359 TYR A CA 1
ATOM 2799 C C . TYR A 1 359 ? -20.180 4.227 30.648 1.00 85.31 359 TYR A C 1
ATOM 2801 O O . TYR A 1 359 ? -21.065 3.436 30.976 1.00 85.31 359 TYR A O 1
ATOM 2809 N N . PHE A 1 360 ? -19.484 4.911 31.557 1.00 80.25 360 PHE A N 1
ATOM 2810 C CA . PHE A 1 360 ? -19.710 4.782 32.997 1.00 80.25 360 PHE A CA 1
ATOM 2811 C C . PHE A 1 360 ? -21.055 5.363 33.445 1.00 80.25 360 PHE A C 1
ATOM 2813 O O . PHE A 1 360 ? -21.711 4.774 34.307 1.00 80.25 360 PHE A O 1
ATOM 2820 N N . GLU A 1 361 ? -21.497 6.477 32.864 1.00 82.50 361 GLU A N 1
ATOM 2821 C CA . GLU A 1 361 ? -22.810 7.071 33.123 1.00 82.50 361 GLU A CA 1
ATOM 2822 C C . GLU A 1 361 ? -23.947 6.190 32.579 1.00 82.50 361 GLU A C 1
ATOM 2824 O O . GLU A 1 361 ? -24.891 5.856 33.307 1.00 82.50 361 GLU A O 1
ATOM 2829 N N . TYR A 1 362 ? -23.813 5.727 31.334 1.00 80.88 362 TYR A N 1
ATOM 2830 C CA . TYR A 1 362 ? -24.737 4.794 30.692 1.00 80.88 362 TYR A CA 1
ATOM 2831 C C . TYR A 1 362 ? -24.868 3.481 31.477 1.00 80.88 362 TYR A C 1
ATOM 2833 O O . TYR A 1 362 ? -25.972 2.968 31.684 1.00 80.88 362 TYR A O 1
ATOM 2841 N N . PHE A 1 363 ? -23.754 2.954 31.989 1.00 73.62 363 PHE A N 1
ATOM 2842 C CA . PHE A 1 363 ? -23.754 1.763 32.829 1.00 73.62 363 PHE A CA 1
ATOM 2843 C C . PHE A 1 363 ? -24.386 1.995 34.204 1.00 73.62 363 PHE A C 1
ATOM 2845 O O . PHE A 1 363 ? -25.209 1.180 34.633 1.00 73.62 363 PHE A O 1
ATOM 2852 N N . LYS A 1 364 ? -24.073 3.111 34.875 1.00 72.06 364 LYS A N 1
ATOM 2853 C CA . LYS A 1 364 ? -24.670 3.477 36.171 1.00 72.06 364 LYS A CA 1
ATOM 2854 C C . LYS A 1 364 ? -26.197 3.586 36.089 1.00 72.06 364 LYS A C 1
ATOM 2856 O O . LYS A 1 364 ? -26.887 3.202 37.033 1.00 72.06 364 LYS A O 1
ATOM 2861 N N . THR A 1 365 ? -26.719 4.084 34.969 1.00 71.75 365 THR A N 1
ATOM 2862 C CA . THR A 1 365 ? -28.160 4.261 34.735 1.00 71.75 365 THR A CA 1
ATOM 2863 C C . THR A 1 365 ? -28.873 2.976 34.290 1.00 71.75 365 THR A C 1
ATOM 2865 O O . THR A 1 365 ? -30.002 2.743 34.725 1.00 71.75 365 THR A O 1
ATOM 2868 N N . ASN A 1 366 ? -28.231 2.101 33.498 1.00 67.94 366 ASN A N 1
ATOM 2869 C CA . ASN A 1 366 ? -28.914 0.968 32.846 1.00 67.94 366 ASN A CA 1
ATOM 2870 C C . ASN A 1 366 ? -28.561 -0.450 33.350 1.00 67.94 366 ASN A C 1
ATOM 2872 O O . ASN A 1 366 ? -29.385 -1.358 33.201 1.00 67.94 366 ASN A O 1
ATOM 2876 N N . ILE A 1 367 ? -27.402 -0.693 33.987 1.00 59.94 367 ILE A N 1
ATOM 2877 C CA . ILE A 1 367 ? -27.007 -2.063 34.406 1.00 59.94 367 ILE A CA 1
ATOM 2878 C C . ILE A 1 367 ? -27.954 -2.667 35.455 1.00 59.94 367 ILE A C 1
ATOM 2880 O O . ILE A 1 367 ? -28.115 -3.890 35.513 1.00 59.94 367 ILE A O 1
ATOM 2884 N N . THR A 1 368 ? -28.614 -1.843 36.271 1.00 55.88 368 THR A N 1
ATOM 2885 C CA . THR A 1 368 ? -29.491 -2.309 37.361 1.00 55.88 368 THR A CA 1
ATOM 2886 C C . THR A 1 368 ? -30.615 -3.240 36.887 1.00 55.88 368 THR A C 1
ATOM 2888 O O . THR A 1 368 ? -31.041 -4.097 37.664 1.00 55.88 368 THR A O 1
ATOM 2891 N N . LYS A 1 369 ? -31.045 -3.127 35.619 1.00 56.94 369 LYS A N 1
ATOM 2892 C CA . LYS A 1 369 ? -32.206 -3.835 35.050 1.00 56.94 369 LYS A CA 1
ATOM 2893 C C . LYS A 1 369 ? -31.866 -5.107 34.252 1.00 56.94 369 LYS A C 1
ATOM 2895 O O . LYS A 1 369 ? -32.644 -6.054 34.297 1.00 56.94 369 LYS A O 1
ATOM 2900 N N . THR A 1 370 ? -30.729 -5.181 33.549 1.00 60.06 370 THR A N 1
ATOM 2901 C CA . THR A 1 370 ? -30.411 -6.299 32.618 1.00 60.06 370 THR A CA 1
ATOM 2902 C C . THR A 1 370 ? -28.934 -6.710 32.659 1.00 60.06 370 THR A C 1
ATOM 2904 O O . THR A 1 370 ? -28.151 -6.418 31.757 1.00 60.06 370 THR A O 1
ATOM 2907 N N . LYS A 1 371 ? -28.551 -7.406 33.733 1.00 62.62 371 LYS A N 1
ATOM 2908 C CA . LYS A 1 371 ? -27.156 -7.576 34.186 1.00 62.62 371 LYS A CA 1
ATOM 2909 C C . LYS A 1 371 ? -26.245 -8.401 33.262 1.00 62.62 371 LYS A C 1
ATOM 2911 O O . LYS A 1 371 ? -25.116 -7.995 33.018 1.00 62.62 371 LYS A O 1
ATOM 2916 N N . SER A 1 372 ? -26.710 -9.532 32.725 1.00 64.44 372 SER A N 1
ATOM 2917 C CA . SER A 1 372 ? -25.894 -10.402 31.853 1.00 64.44 372 SER A CA 1
ATOM 2918 C C . SER A 1 372 ? -25.709 -9.850 30.434 1.00 64.44 372 SER A C 1
ATOM 2920 O O . SER A 1 372 ? -24.724 -10.160 29.768 1.00 64.44 372 SER A O 1
ATOM 2922 N N . ALA A 1 373 ? -26.627 -9.000 29.966 1.00 65.75 373 ALA A N 1
ATOM 2923 C CA . ALA A 1 373 ? -26.649 -8.520 28.585 1.00 65.75 373 ALA A CA 1
ATOM 2924 C C . ALA A 1 373 ? -25.485 -7.567 28.237 1.00 65.75 373 ALA A C 1
ATOM 2926 O O . ALA A 1 373 ? -25.202 -7.359 27.056 1.00 65.75 373 ALA A O 1
ATOM 2927 N N . PHE A 1 374 ? -24.805 -7.017 29.251 1.00 73.12 374 PHE A N 1
ATOM 2928 C CA . PHE A 1 374 ? -23.712 -6.047 29.126 1.00 73.12 374 PHE A CA 1
ATOM 2929 C C . PHE A 1 374 ? -22.296 -6.638 29.261 1.00 73.12 374 PHE A C 1
ATOM 2931 O O . PHE A 1 374 ? -21.335 -5.891 29.108 1.00 73.12 374 PHE A O 1
ATOM 2938 N N . ILE A 1 375 ? -22.144 -7.946 29.515 1.00 74.25 375 ILE A N 1
ATOM 2939 C CA . ILE A 1 375 ? -20.834 -8.569 29.805 1.00 74.25 375 ILE A CA 1
ATOM 2940 C C . ILE A 1 375 ? -19.795 -8.290 28.707 1.00 74.25 375 ILE A C 1
ATOM 2942 O O . ILE A 1 375 ? -18.655 -7.968 29.022 1.00 74.25 375 ILE A O 1
ATOM 2946 N N . GLU A 1 376 ? -20.176 -8.378 27.430 1.00 76.69 376 GLU A N 1
ATOM 2947 C CA . GLU A 1 376 ? -19.278 -8.084 26.305 1.00 76.69 376 GLU A CA 1
ATOM 2948 C C . GLU A 1 376 ? -18.776 -6.635 26.334 1.00 76.69 376 GLU A C 1
ATOM 2950 O O . GLU A 1 376 ? -17.571 -6.403 26.289 1.00 76.69 376 GLU A O 1
ATOM 2955 N N . LEU A 1 377 ? -19.682 -5.669 26.502 1.00 79.94 377 LEU A N 1
ATOM 2956 C CA . LEU A 1 377 ? -19.332 -4.250 26.555 1.00 79.94 377 LEU A CA 1
ATOM 2957 C C . LEU A 1 377 ? -18.429 -3.915 27.758 1.00 79.94 377 LEU A C 1
ATOM 2959 O O . LEU A 1 377 ? -17.516 -3.107 27.629 1.00 79.94 377 LEU A O 1
ATOM 2963 N N . VAL A 1 378 ? -18.632 -4.573 28.907 1.00 77.69 378 VAL A N 1
ATOM 2964 C CA . VAL A 1 378 ? -17.763 -4.431 30.092 1.00 77.69 378 VAL A CA 1
ATOM 2965 C C . VAL A 1 378 ? -16.357 -4.989 29.846 1.00 77.69 378 VAL A C 1
ATOM 2967 O O . VAL A 1 378 ? -15.392 -4.387 30.313 1.00 77.69 378 VAL A O 1
ATOM 2970 N N . LYS A 1 379 ? -16.220 -6.103 29.108 1.00 76.94 379 LYS A N 1
ATOM 2971 C CA . LYS A 1 379 ? -14.908 -6.659 28.731 1.00 76.94 379 LYS A CA 1
ATOM 2972 C C . LYS A 1 379 ? -14.134 -5.678 27.854 1.00 76.94 379 LYS A C 1
ATOM 2974 O O . LYS A 1 379 ? -13.056 -5.255 28.249 1.00 76.94 379 LYS A O 1
ATOM 2979 N N . VAL A 1 380 ? -14.732 -5.244 26.741 1.00 82.56 380 VAL A N 1
ATOM 2980 C CA . VAL A 1 380 ? -14.070 -4.320 25.804 1.00 82.56 380 VAL A CA 1
ATOM 2981 C C . VAL A 1 380 ? -13.744 -2.986 26.488 1.00 82.56 380 VAL A C 1
ATOM 2983 O O . VAL A 1 380 ? -12.661 -2.453 26.284 1.00 82.56 380 VAL A O 1
ATOM 2986 N N . LEU A 1 381 ? -14.612 -2.468 27.369 1.00 83.25 381 LEU A N 1
ATOM 2987 C CA . LEU A 1 381 ? -14.303 -1.260 28.145 1.00 83.25 381 LEU A CA 1
ATOM 2988 C C . LEU A 1 381 ? -13.086 -1.448 29.063 1.00 83.25 381 LEU A C 1
ATOM 2990 O O . LEU A 1 381 ? -12.255 -0.548 29.158 1.00 83.25 381 LEU A O 1
ATOM 2994 N N . ALA A 1 382 ? -12.965 -2.602 29.725 1.00 76.56 382 ALA A N 1
ATOM 2995 C CA . ALA A 1 382 ? -11.799 -2.906 30.545 1.00 76.56 382 ALA A CA 1
ATOM 2996 C C . ALA A 1 382 ? -10.521 -3.010 29.700 1.00 76.56 382 ALA A C 1
ATOM 2998 O O . ALA A 1 382 ? -9.502 -2.459 30.106 1.00 76.56 382 ALA A O 1
ATOM 2999 N N . ASP A 1 383 ? -10.592 -3.637 28.523 1.00 78.38 383 ASP A N 1
ATOM 3000 C CA . ASP A 1 383 ? -9.469 -3.743 27.586 1.00 78.38 383 ASP A CA 1
ATOM 3001 C C . ASP A 1 383 ? -8.974 -2.344 27.149 1.00 78.38 383 ASP A C 1
ATOM 3003 O O . ASP A 1 383 ? -7.773 -2.073 27.179 1.00 78.38 383 ASP A O 1
ATOM 3007 N N . VAL A 1 384 ? -9.894 -1.406 26.873 1.00 81.50 384 VAL A N 1
ATOM 3008 C CA . VAL A 1 384 ? -9.566 0.010 26.602 1.00 81.50 384 VAL A CA 1
ATOM 3009 C C . VAL A 1 384 ? -8.916 0.671 27.827 1.00 81.50 384 VAL A C 1
ATOM 3011 O O . VAL A 1 384 ? -7.902 1.351 27.696 1.00 81.50 384 VAL A O 1
ATOM 3014 N N . CYS A 1 385 ? -9.452 0.479 29.041 1.00 77.81 385 CYS A N 1
ATOM 3015 C CA . CYS A 1 385 ? -8.851 1.065 30.247 1.00 77.81 385 CYS A CA 1
ATOM 3016 C C . CYS A 1 385 ? -7.416 0.567 30.507 1.00 77.81 385 CYS A C 1
ATOM 3018 O O . CYS A 1 385 ? -6.614 1.329 31.042 1.00 77.81 385 CYS A O 1
ATOM 3020 N N . LEU A 1 386 ? -7.081 -0.674 30.137 1.00 73.62 386 LEU A N 1
ATOM 3021 C CA . LEU A 1 386 ? -5.725 -1.224 30.275 1.00 73.62 386 LEU A CA 1
ATOM 3022 C C . LEU A 1 386 ? -4.741 -0.559 29.323 1.00 73.62 386 LEU A C 1
ATOM 3024 O O . LEU A 1 386 ? -3.719 -0.047 29.776 1.00 73.62 386 LEU A O 1
ATOM 3028 N N . LEU A 1 387 ? -5.108 -0.506 28.039 1.00 75.94 387 LEU A N 1
ATOM 3029 C CA . LEU A 1 387 ? -4.318 0.092 26.962 1.00 75.94 387 LEU A CA 1
ATOM 3030 C C . LEU A 1 387 ? -3.851 1.516 27.310 1.00 75.94 387 LEU A C 1
ATOM 3032 O O . LEU A 1 387 ? -2.723 1.901 27.013 1.00 75.94 387 LEU A O 1
ATOM 3036 N N . TYR A 1 388 ? -4.698 2.281 28.005 1.00 73.50 388 TYR A N 1
ATOM 3037 C CA . TYR A 1 388 ? -4.379 3.640 28.446 1.00 73.50 388 TYR A CA 1
ATOM 3038 C C . TYR A 1 388 ? -3.733 3.740 29.837 1.00 73.50 388 TYR A C 1
ATOM 3040 O O . TYR A 1 388 ? -3.008 4.701 30.093 1.00 73.50 388 TYR A O 1
ATOM 3048 N N . MET A 1 389 ? -3.916 2.763 30.736 1.00 70.31 389 MET A N 1
ATOM 3049 C CA . MET A 1 389 ? -3.169 2.730 32.006 1.00 70.31 389 MET A CA 1
ATOM 3050 C C . MET A 1 389 ? -1.671 2.504 31.796 1.00 70.31 389 MET A C 1
ATOM 3052 O O . MET A 1 389 ? -0.870 3.080 32.532 1.00 70.31 389 MET A O 1
ATOM 3056 N N . GLU A 1 390 ? -1.296 1.688 30.809 1.00 63.88 390 GLU A N 1
ATOM 3057 C CA . GLU A 1 390 ? 0.108 1.421 30.464 1.00 63.88 390 GLU A CA 1
ATOM 3058 C C . GLU A 1 390 ? 0.825 2.658 29.895 1.00 63.88 390 GLU A C 1
ATOM 3060 O O . GLU A 1 390 ? 2.053 2.717 29.917 1.00 63.88 390 GLU A O 1
ATOM 3065 N N . ARG A 1 391 ? 0.066 3.660 29.426 1.00 63.66 391 ARG A N 1
ATOM 3066 C CA . ARG A 1 391 ? 0.572 4.804 28.655 1.00 63.66 391 ARG A CA 1
ATOM 3067 C C . ARG A 1 391 ? 0.552 6.147 29.395 1.00 63.66 391 ARG A C 1
ATOM 3069 O O . ARG A 1 391 ? 1.433 6.969 29.156 1.00 63.66 391 ARG A O 1
ATOM 3076 N N . TYR A 1 392 ? -0.438 6.404 30.253 1.00 64.44 392 TYR A N 1
ATOM 3077 C CA . TYR A 1 392 ? -0.637 7.738 30.839 1.00 64.44 392 TYR A CA 1
ATOM 3078 C C . TYR A 1 392 ? 0.089 8.004 32.164 1.00 64.44 392 TYR A C 1
ATOM 3080 O O . TYR A 1 392 ? 0.464 7.100 32.910 1.00 64.44 392 TYR A O 1
ATOM 3088 N N . ASN A 1 393 ? 0.220 9.296 32.480 1.00 56.91 393 ASN A N 1
ATOM 3089 C CA . ASN A 1 393 ? 0.803 9.793 33.722 1.00 56.91 393 ASN A CA 1
ATOM 3090 C C . ASN A 1 393 ? 0.037 9.327 34.980 1.00 56.91 393 ASN A C 1
ATOM 3092 O O . ASN A 1 393 ? -1.150 8.988 34.956 1.00 56.91 393 ASN A O 1
ATOM 3096 N N . SER A 1 394 ? 0.722 9.380 36.129 1.00 58.22 394 SER A N 1
ATOM 3097 C CA . SER A 1 394 ? 0.245 8.845 37.420 1.00 58.22 394 SER A CA 1
ATOM 3098 C C . SER A 1 394 ? -1.088 9.419 37.951 1.00 58.22 394 SER A C 1
ATOM 3100 O O . SER A 1 394 ? -1.694 8.843 38.859 1.00 58.22 394 SER A O 1
ATOM 3102 N N . SER A 1 395 ? -1.569 10.539 37.404 1.00 57.91 395 SER A N 1
ATOM 3103 C CA . SER A 1 395 ? -2.887 11.130 37.676 1.00 57.91 395 SER A CA 1
ATOM 3104 C C . SER A 1 395 ? -4.017 10.375 36.965 1.00 57.91 395 SER A C 1
ATOM 3106 O O . SER A 1 395 ? -4.954 9.913 37.622 1.00 57.91 395 SER A O 1
ATOM 3108 N N . ALA A 1 396 ? -3.914 10.198 35.646 1.00 62.84 396 ALA A N 1
ATOM 3109 C CA . ALA A 1 396 ? -4.888 9.465 34.840 1.00 62.84 396 ALA A CA 1
ATOM 3110 C C . ALA A 1 396 ? -4.943 7.985 35.236 1.00 62.84 396 ALA A C 1
ATOM 3112 O O . ALA A 1 396 ? -6.032 7.423 35.354 1.00 62.84 396 ALA A O 1
ATOM 3113 N N . GLN A 1 397 ? -3.797 7.381 35.576 1.00 66.75 397 GLN A N 1
ATOM 3114 C CA . GLN A 1 397 ? -3.748 6.029 36.138 1.00 66.75 397 GLN A CA 1
ATOM 3115 C C . GLN A 1 397 ? -4.657 5.878 37.368 1.00 66.75 397 GLN A C 1
ATOM 3117 O O . GLN A 1 397 ? -5.415 4.918 37.434 1.00 66.75 397 GLN A O 1
ATOM 3122 N N . LYS A 1 398 ? -4.683 6.838 38.308 1.00 68.31 398 LYS A N 1
ATOM 3123 C CA . LYS A 1 398 ? -5.589 6.786 39.479 1.00 68.31 398 LYS A CA 1
ATOM 3124 C C . LYS A 1 398 ? -7.069 6.874 39.093 1.00 68.31 398 LYS A C 1
ATOM 3126 O O . LYS A 1 398 ? -7.899 6.219 39.724 1.00 68.31 398 LYS A O 1
ATOM 3131 N N . TYR A 1 399 ? -7.412 7.663 38.072 1.00 71.38 399 TYR A N 1
ATOM 3132 C CA . TYR A 1 399 ? -8.781 7.734 37.552 1.00 71.38 399 TYR A CA 1
ATOM 3133 C C . TYR A 1 399 ? -9.190 6.398 36.922 1.00 71.38 399 TYR A C 1
ATOM 3135 O O . TYR A 1 399 ? -10.199 5.817 37.321 1.00 71.38 399 TYR A O 1
ATOM 3143 N N . LEU A 1 400 ? -8.381 5.879 35.993 1.00 70.88 400 LEU A N 1
ATOM 3144 C CA . LEU A 1 400 ? -8.624 4.608 35.306 1.00 70.88 400 LEU A CA 1
ATOM 3145 C C . LEU A 1 400 ? -8.683 3.438 36.289 1.00 70.88 400 LEU A C 1
ATOM 3147 O O . LEU A 1 400 ? -9.582 2.610 36.192 1.00 70.88 400 LEU A O 1
ATOM 3151 N N . LEU A 1 401 ? -7.812 3.425 37.298 1.00 69.81 401 LEU A N 1
ATOM 3152 C CA . LEU A 1 401 ? -7.814 2.443 38.376 1.00 69.81 401 LEU A CA 1
ATOM 3153 C C . LEU A 1 401 ? -9.130 2.475 39.162 1.00 69.81 401 LEU A C 1
ATOM 3155 O O . LEU A 1 401 ? -9.780 1.444 39.285 1.00 69.81 401 LEU A O 1
ATOM 3159 N N . LYS A 1 402 ? -9.604 3.656 39.586 1.00 73.12 402 LYS A N 1
ATOM 3160 C CA . LYS A 1 402 ? -10.912 3.818 40.253 1.00 73.12 402 LYS A CA 1
ATOM 3161 C C . LYS A 1 402 ? -12.084 3.369 39.369 1.00 73.12 402 LYS A C 1
ATOM 3163 O O . LYS A 1 402 ? -13.073 2.829 39.866 1.00 73.12 402 LYS A O 1
ATOM 3168 N N . LYS A 1 403 ? -11.995 3.588 38.056 1.00 74.56 403 LYS A N 1
ATOM 3169 C CA . LYS A 1 403 ? -13.001 3.163 37.071 1.00 74.56 403 LYS A CA 1
ATOM 3170 C C . LYS A 1 403 ? -12.988 1.648 36.836 1.00 74.56 403 LYS A C 1
ATOM 3172 O O . LYS A 1 403 ? -14.051 1.031 36.815 1.00 74.56 403 LYS A O 1
ATOM 3177 N N . ILE A 1 404 ? -11.809 1.035 36.759 1.00 69.31 404 ILE A N 1
ATOM 3178 C CA . ILE A 1 404 ? -11.626 -0.419 36.745 1.00 69.31 404 ILE A CA 1
ATOM 3179 C C . ILE A 1 404 ? -12.136 -1.020 38.061 1.00 69.31 404 ILE A C 1
ATOM 3181 O O . ILE A 1 404 ? -12.905 -1.977 38.010 1.00 69.31 404 ILE A O 1
ATOM 3185 N N . THR A 1 405 ? -11.829 -0.425 39.222 1.00 65.44 405 THR A N 1
ATOM 3186 C CA . THR A 1 405 ? -12.410 -0.798 40.524 1.00 65.44 405 THR A CA 1
ATOM 3187 C C . THR A 1 405 ? -13.936 -0.730 40.490 1.00 65.44 405 THR A C 1
ATOM 3189 O O . THR A 1 405 ? -14.579 -1.664 40.948 1.00 65.44 405 THR A O 1
ATOM 3192 N N . TYR A 1 406 ? -14.548 0.284 39.873 1.00 70.25 406 TYR A N 1
ATOM 3193 C CA . TYR A 1 406 ? -16.006 0.332 39.724 1.00 70.25 406 TYR A CA 1
ATOM 3194 C C . TYR A 1 406 ? -16.555 -0.829 38.869 1.00 70.25 406 TYR A C 1
ATOM 3196 O O . TYR A 1 406 ? -17.484 -1.509 39.307 1.00 70.25 406 TYR A O 1
ATOM 3204 N N . LEU A 1 407 ? -15.952 -1.138 37.708 1.00 67.75 407 LEU A N 1
ATOM 3205 C CA . LEU A 1 407 ? -16.306 -2.336 36.915 1.00 67.75 407 LEU A CA 1
ATOM 3206 C C . LEU A 1 407 ? -16.107 -3.634 37.722 1.00 67.75 407 LEU A C 1
ATOM 3208 O O . LEU A 1 407 ? -16.881 -4.584 37.598 1.00 67.75 407 LEU A O 1
ATOM 3212 N N . ILE A 1 408 ? -15.089 -3.661 38.584 1.00 60.72 408 ILE A N 1
ATOM 3213 C CA . ILE A 1 408 ? -14.783 -4.745 39.520 1.00 60.72 408 ILE A CA 1
ATOM 3214 C C . ILE A 1 408 ? -15.784 -4.823 40.670 1.00 60.72 408 ILE A C 1
ATOM 3216 O O . ILE A 1 408 ? -16.062 -5.923 41.120 1.00 60.72 408 ILE A O 1
ATOM 3220 N N . GLU A 1 409 ? -16.349 -3.736 41.177 1.00 60.47 409 GLU A N 1
ATOM 3221 C CA . GLU A 1 409 ? -17.367 -3.791 42.235 1.00 60.47 409 GLU A CA 1
ATOM 3222 C C . GLU A 1 409 ? -18.695 -4.336 41.694 1.00 60.47 409 GLU A C 1
ATOM 3224 O O . GLU A 1 409 ? -19.457 -4.986 42.414 1.00 60.47 409 GLU A O 1
ATOM 3229 N N . MET A 1 410 ? -18.895 -4.257 40.374 1.00 59.88 410 MET A N 1
ATOM 3230 C CA . MET A 1 410 ? -19.901 -5.051 39.666 1.00 59.88 410 MET A CA 1
ATOM 3231 C C . MET A 1 410 ? -19.565 -6.568 39.613 1.00 59.88 410 MET A C 1
ATOM 3233 O O . MET A 1 410 ? -20.330 -7.333 39.025 1.00 59.88 410 MET A O 1
ATOM 3237 N N . LYS A 1 411 ? -18.485 -7.060 40.265 1.00 45.19 411 LYS A N 1
ATOM 3238 C CA . LYS A 1 411 ? -17.986 -8.465 40.227 1.00 45.19 411 LYS A CA 1
ATOM 3239 C C . LYS A 1 411 ? -18.992 -9.553 40.547 1.00 45.19 411 LYS A C 1
ATOM 3241 O O . LYS A 1 411 ? -18.747 -10.682 40.130 1.00 45.19 411 LYS A O 1
ATOM 3246 N N . LYS A 1 412 ? -20.110 -9.257 41.221 1.00 51.66 412 LYS A N 1
ATOM 3247 C CA . LYS A 1 412 ? -21.215 -10.227 41.361 1.00 51.66 412 LYS A CA 1
ATOM 3248 C C . LYS A 1 412 ? -21.734 -10.734 40.000 1.00 51.66 412 LYS A C 1
ATOM 3250 O O . LYS A 1 412 ? -22.492 -11.696 39.974 1.00 51.66 412 LYS A O 1
ATOM 3255 N N . TYR A 1 413 ? -21.321 -10.114 38.889 1.00 49.91 413 TYR A N 1
ATOM 3256 C CA . TYR A 1 413 ? -21.720 -10.451 37.522 1.00 49.91 413 TYR A CA 1
ATOM 3257 C C . TYR A 1 413 ? -20.552 -10.858 36.593 1.00 49.91 413 TYR A C 1
ATOM 3259 O O . TYR A 1 413 ? -20.804 -11.213 35.446 1.00 49.91 413 TYR A O 1
ATOM 3267 N N . CYS A 1 414 ? -19.296 -10.860 37.068 1.00 50.56 414 CYS A N 1
ATOM 3268 C CA . CYS A 1 414 ? -18.089 -11.095 36.246 1.00 50.56 414 CYS A CA 1
ATOM 3269 C C . CYS A 1 414 ? -17.177 -12.206 36.812 1.00 50.56 414 CYS A C 1
ATOM 3271 O O . CYS A 1 414 ? -15.952 -12.074 36.822 1.00 50.56 414 CYS A O 1
ATOM 3273 N N . HIS A 1 415 ? -17.762 -13.299 3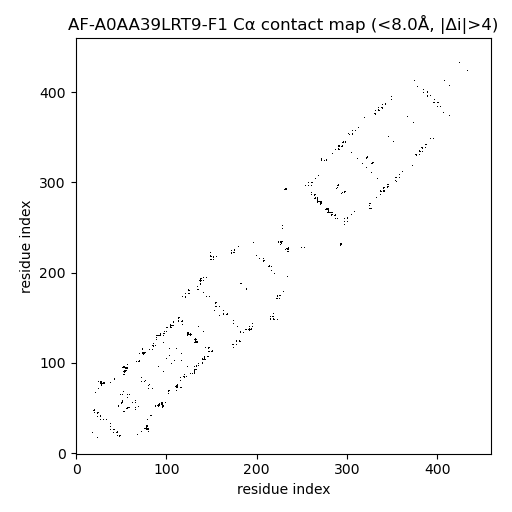7.313 1.00 48.66 415 HIS A N 1
ATOM 3274 C CA . HIS A 1 415 ? -17.032 -14.367 38.015 1.00 48.66 415 HIS A CA 1
ATOM 3275 C C . HIS A 1 415 ? -15.965 -15.101 37.175 1.00 48.66 415 HIS A C 1
ATOM 3277 O O . HIS A 1 415 ? -15.037 -15.662 37.756 1.00 48.66 415 HIS A O 1
ATOM 3283 N N . GLU A 1 416 ? -16.058 -15.066 35.844 1.00 51.81 416 GLU A N 1
ATOM 3284 C CA . GLU A 1 416 ? -15.200 -15.838 34.927 1.00 51.81 416 GLU A CA 1
ATOM 3285 C C . GLU A 1 416 ? -14.015 -15.053 34.337 1.00 51.81 416 GLU A C 1
ATOM 3287 O O . GLU A 1 416 ? -13.176 -15.641 33.657 1.00 51.81 416 GLU A O 1
ATOM 3292 N N . TYR A 1 417 ? -13.895 -13.738 34.572 1.00 56.75 417 TYR A N 1
ATOM 3293 C CA . TYR A 1 417 ? -12.831 -12.944 33.936 1.00 56.75 417 TYR A CA 1
ATOM 3294 C C . TYR A 1 417 ? -11.498 -13.044 34.695 1.00 56.75 417 TYR A C 1
ATOM 3296 O O . TYR A 1 417 ? -11.085 -12.141 35.429 1.00 56.75 417 TYR A O 1
ATOM 3304 N N . VAL A 1 418 ? -10.823 -14.184 34.504 1.00 55.16 418 VAL A N 1
ATOM 3305 C CA . VAL A 1 418 ? -9.487 -14.497 35.045 1.00 55.16 418 VAL A CA 1
ATOM 3306 C C . VAL A 1 418 ? -8.489 -13.380 34.730 1.00 55.16 418 VAL A C 1
ATOM 3308 O O . VAL A 1 418 ? -7.756 -12.957 35.624 1.00 55.16 418 VAL A O 1
ATOM 3311 N N . THR A 1 419 ? -8.530 -12.832 33.513 1.00 51.97 419 THR A N 1
ATOM 3312 C CA . THR A 1 419 ? -7.672 -11.730 33.051 1.00 51.97 419 THR A CA 1
ATOM 3313 C C . THR A 1 419 ? -7.745 -10.517 33.981 1.00 51.97 419 THR A C 1
ATOM 3315 O O . THR A 1 419 ? -6.710 -10.063 34.462 1.00 51.97 419 THR A O 1
ATOM 3318 N N . LEU A 1 420 ? -8.949 -10.056 34.361 1.00 54.16 420 LEU A N 1
ATOM 3319 C CA . LEU A 1 420 ? -9.095 -8.922 35.290 1.00 54.16 420 LEU A CA 1
ATOM 3320 C C . LEU A 1 420 ? -8.495 -9.209 36.672 1.00 54.16 420 LEU A C 1
ATOM 3322 O O . LEU A 1 420 ? -8.008 -8.299 37.337 1.00 54.16 420 LEU A O 1
ATOM 3326 N N . ARG A 1 421 ? -8.534 -10.465 37.134 1.00 54.56 421 ARG A N 1
ATOM 3327 C CA . ARG A 1 421 ? -7.913 -10.853 38.408 1.00 54.56 421 ARG A CA 1
ATOM 3328 C C . ARG A 1 421 ? -6.384 -10.820 38.314 1.00 54.56 421 ARG A C 1
ATOM 3330 O O . ARG A 1 421 ? -5.752 -10.380 39.268 1.00 54.56 421 ARG A O 1
ATOM 3337 N N . VAL A 1 422 ? -5.807 -11.243 37.187 1.00 53.22 422 VAL A N 1
ATOM 3338 C CA . VAL A 1 422 ? -4.359 -11.150 36.927 1.00 53.22 422 VAL A CA 1
ATOM 3339 C C . VAL A 1 422 ? -3.915 -9.685 36.897 1.00 53.22 422 VAL A C 1
ATOM 3341 O O . VAL A 1 422 ? -2.998 -9.321 37.622 1.00 53.22 422 VAL A O 1
ATOM 3344 N N . ILE A 1 423 ? -4.637 -8.829 36.174 1.00 53.09 423 ILE A N 1
ATOM 3345 C CA . ILE A 1 423 ? -4.394 -7.379 36.086 1.00 53.09 423 ILE A CA 1
ATOM 3346 C C . ILE A 1 423 ? -4.306 -6.718 37.471 1.00 53.09 423 ILE A C 1
ATOM 3348 O O . ILE A 1 423 ? -3.318 -6.056 37.776 1.00 53.09 423 ILE A O 1
ATOM 3352 N N . ILE A 1 424 ? -5.299 -6.935 38.344 1.00 52.47 424 ILE A N 1
ATOM 3353 C CA . ILE A 1 424 ? -5.311 -6.367 39.709 1.00 52.47 424 ILE A CA 1
ATOM 3354 C C . ILE A 1 424 ? -4.091 -6.834 40.520 1.00 52.47 424 ILE A C 1
ATOM 3356 O O . ILE A 1 424 ? -3.537 -6.076 41.319 1.00 52.47 424 ILE A O 1
ATOM 3360 N N . ASN A 1 425 ? -3.664 -8.084 40.329 1.00 50.59 425 ASN A N 1
ATOM 3361 C CA . ASN A 1 425 ? -2.502 -8.629 41.023 1.00 50.59 425 ASN A CA 1
ATOM 3362 C C . ASN A 1 425 ? -1.193 -7.986 40.531 1.00 50.59 425 ASN A C 1
ATOM 3364 O O . ASN A 1 425 ? -0.321 -7.709 41.360 1.00 50.59 425 ASN A O 1
ATOM 3368 N N . SER A 1 426 ? -1.086 -7.703 39.230 1.00 48.34 426 SER A N 1
ATOM 3369 C CA . SER A 1 426 ? 0.084 -7.084 38.589 1.00 48.34 426 SER A CA 1
ATOM 3370 C C . SER A 1 426 ? 0.239 -5.585 38.872 1.00 48.34 426 SER A C 1
ATOM 3372 O O . SER A 1 426 ? 1.352 -5.072 38.808 1.00 48.34 426 SER A O 1
ATOM 3374 N N . LEU A 1 427 ? -0.836 -4.871 39.223 1.00 51.00 427 LEU A N 1
ATOM 3375 C CA . LEU A 1 427 ? -0.773 -3.427 39.478 1.00 51.00 427 LEU A CA 1
ATOM 3376 C C . LEU A 1 427 ? -0.071 -3.093 40.820 1.00 51.00 427 LEU A C 1
ATOM 3378 O O . LEU A 1 427 ? -0.406 -3.685 41.862 1.00 51.00 427 LEU A O 1
ATOM 3382 N N . PRO A 1 428 ? 0.893 -2.148 40.840 1.00 41.62 428 PRO A N 1
ATOM 3383 C CA . PRO A 1 428 ? 1.600 -1.740 42.053 1.00 41.62 428 PRO A CA 1
ATOM 3384 C C . PRO A 1 428 ? 0.743 -0.816 42.939 1.00 41.62 428 PRO A C 1
ATOM 3386 O O . PRO A 1 428 ? 0.105 0.112 42.458 1.00 41.62 428 PRO A O 1
ATOM 3389 N N . ASN A 1 429 ? 0.754 -1.062 44.255 1.00 47.59 429 ASN A N 1
ATOM 3390 C CA . ASN A 1 429 ? 0.197 -0.193 45.310 1.00 47.59 429 ASN A CA 1
ATOM 3391 C C . ASN A 1 429 ? -1.238 0.351 45.109 1.00 47.59 429 ASN A C 1
ATOM 3393 O O . ASN A 1 429 ? -1.523 1.517 45.373 1.00 47.59 429 ASN A O 1
ATOM 3397 N N . CYS A 1 430 ? -2.175 -0.525 44.742 1.00 47.03 430 CYS A N 1
ATOM 3398 C CA . CYS A 1 430 ? -3.615 -0.254 44.828 1.00 47.03 430 CYS A CA 1
ATOM 3399 C C . CYS A 1 430 ? -4.097 -0.403 46.295 1.00 47.03 430 CYS A C 1
ATOM 3401 O O . CYS A 1 430 ? -3.892 -1.480 46.863 1.00 47.03 430 CYS A O 1
ATOM 3403 N N . PRO A 1 431 ? -4.755 0.582 46.940 1.00 47.59 431 PRO A N 1
ATOM 3404 C CA . PRO A 1 431 ? -5.296 0.406 48.296 1.00 47.59 431 PRO A CA 1
ATOM 3405 C C . PRO A 1 431 ? -6.382 -0.689 48.367 1.00 47.59 431 PRO A C 1
ATOM 3407 O O . PRO A 1 431 ? -6.481 -1.417 49.355 1.00 47.59 431 PRO A O 1
ATOM 3410 N N . GLU A 1 432 ? -7.113 -0.931 47.277 1.00 47.25 432 GLU A N 1
ATOM 3411 C CA . GLU A 1 432 ? -8.039 -2.060 47.131 1.00 47.25 432 GLU A CA 1
ATOM 3412 C C . GLU A 1 432 ? -7.347 -3.433 47.242 1.00 47.25 432 GLU A C 1
ATOM 3414 O O . GLU A 1 432 ? -7.999 -4.423 47.579 1.00 47.25 432 GLU A O 1
ATOM 3419 N N . LYS A 1 433 ? -6.021 -3.511 47.041 1.00 44.19 433 LYS A N 1
ATOM 3420 C CA . LYS A 1 433 ? -5.212 -4.729 47.251 1.00 44.19 433 LYS A CA 1
ATOM 3421 C C . LYS A 1 433 ? -5.207 -5.142 48.730 1.00 44.19 433 LYS A C 1
ATOM 3423 O O . LYS A 1 433 ? -5.226 -6.334 49.027 1.00 44.19 433 LYS A O 1
ATOM 3428 N N . GLN A 1 434 ? -5.276 -4.175 49.652 1.00 44.56 434 GLN A N 1
ATOM 3429 C CA . GLN A 1 434 ? -5.426 -4.426 51.090 1.00 44.56 434 GLN A CA 1
ATOM 3430 C C . GLN A 1 434 ? -6.876 -4.796 51.448 1.00 44.56 434 GLN A C 1
ATOM 3432 O O . GLN A 1 434 ? -7.098 -5.762 52.177 1.00 44.56 434 GLN A O 1
ATOM 3437 N N . ALA A 1 435 ? -7.877 -4.120 50.869 1.00 47.50 435 ALA A N 1
ATOM 3438 C CA . ALA A 1 435 ? -9.290 -4.454 51.094 1.00 47.50 435 ALA A CA 1
ATOM 3439 C C . ALA A 1 435 ? -9.657 -5.876 50.604 1.00 47.50 435 ALA A C 1
ATOM 3441 O O . ALA A 1 435 ? -10.365 -6.619 51.290 1.00 47.50 435 ALA A O 1
ATOM 3442 N N . LEU A 1 436 ? -9.128 -6.292 49.447 1.00 47.44 436 LEU A N 1
ATOM 3443 C CA . LEU A 1 436 ? -9.306 -7.640 48.894 1.00 47.44 436 LEU A CA 1
ATOM 3444 C C . LEU A 1 436 ? -8.533 -8.718 49.670 1.00 47.44 436 LEU A C 1
ATOM 3446 O O . LEU A 1 436 ? -8.996 -9.858 49.730 1.00 47.44 436 LEU A O 1
ATOM 3450 N N . ALA A 1 437 ? -7.395 -8.386 50.286 1.00 45.75 437 ALA A N 1
ATOM 3451 C CA . ALA A 1 437 ? -6.685 -9.304 51.178 1.00 45.75 437 ALA A CA 1
ATOM 3452 C C . ALA A 1 437 ? -7.500 -9.599 52.451 1.00 45.75 437 ALA A C 1
ATOM 3454 O O . ALA A 1 437 ? -7.645 -10.761 52.830 1.00 45.75 437 ALA A O 1
ATOM 3455 N N . VAL A 1 438 ? -8.114 -8.576 53.057 1.00 46.03 438 VAL A N 1
ATOM 3456 C CA . VAL A 1 438 ? -8.924 -8.723 54.282 1.00 46.03 438 VAL A CA 1
ATOM 3457 C C . VAL A 1 438 ? -10.212 -9.526 54.038 1.00 46.03 438 VAL A C 1
ATOM 3459 O O . VAL A 1 438 ? -10.586 -10.350 54.871 1.00 46.03 438 VAL A O 1
ATOM 3462 N N . GLN A 1 439 ? -10.872 -9.378 52.881 1.00 44.34 439 GLN A N 1
ATOM 3463 C CA . GLN A 1 439 ? -12.097 -10.141 52.577 1.00 44.34 439 GLN A CA 1
ATOM 3464 C C . GLN A 1 439 ? -11.874 -11.639 52.295 1.00 44.34 439 GLN A C 1
ATOM 3466 O O . GLN A 1 439 ? -12.827 -12.414 52.376 1.00 44.34 439 GLN A O 1
ATOM 3471 N N . ASN A 1 440 ? -10.647 -12.072 51.980 1.00 40.00 440 ASN A N 1
ATOM 3472 C CA . ASN A 1 440 ? -10.351 -13.481 51.681 1.00 40.00 440 ASN A CA 1
ATOM 3473 C C . ASN A 1 440 ? -9.998 -14.329 52.918 1.00 40.00 440 ASN A C 1
ATOM 3475 O O . ASN A 1 440 ? -9.813 -15.540 52.790 1.00 40.00 440 ASN A O 1
ATOM 3479 N N . ILE A 1 441 ? -9.988 -13.749 54.125 1.00 38.47 441 ILE A N 1
ATOM 3480 C CA . ILE A 1 441 ? -9.870 -14.507 55.380 1.00 38.47 441 ILE A CA 1
ATOM 3481 C C . ILE A 1 441 ? -11.258 -15.019 55.808 1.00 38.47 441 ILE A C 1
ATOM 3483 O O . ILE A 1 441 ? -11.847 -14.586 56.797 1.00 38.47 441 ILE A O 1
ATOM 3487 N N . ARG A 1 442 ? -11.790 -15.987 55.055 1.00 36.47 442 ARG A N 1
ATOM 3488 C CA . ARG A 1 442 ? -12.797 -16.931 55.563 1.00 36.47 442 ARG A CA 1
ATOM 3489 C C . ARG A 1 442 ? -12.311 -18.357 55.293 1.00 36.47 442 ARG A C 1
ATOM 3491 O O . ARG A 1 442 ? -11.975 -18.663 54.148 1.00 36.47 442 ARG A O 1
ATOM 3498 N N . PRO A 1 443 ? -12.235 -19.231 56.314 1.00 35.66 443 PRO A N 1
ATOM 3499 C CA . PRO A 1 443 ? -11.670 -20.562 56.143 1.00 35.66 443 PRO A CA 1
ATOM 3500 C C . PRO A 1 443 ? -12.499 -21.401 55.161 1.00 35.66 443 PRO A C 1
ATOM 3502 O O . PRO A 1 443 ? -13.729 -21.359 55.157 1.00 35.66 443 PRO A O 1
ATOM 3505 N N . ARG A 1 444 ? -11.811 -22.205 54.340 1.00 37.34 444 ARG A N 1
ATOM 3506 C CA . ARG A 1 444 ? -12.395 -23.127 53.345 1.00 37.34 444 ARG A CA 1
ATOM 3507 C C . ARG A 1 444 ? -13.060 -24.364 53.989 1.00 37.34 444 ARG A C 1
ATOM 3509 O O . ARG A 1 444 ? -12.852 -25.481 53.531 1.00 37.34 444 ARG A O 1
ATOM 3516 N N . SER A 1 445 ? -13.856 -24.195 55.044 1.00 36.62 445 SER A N 1
ATOM 3517 C CA . SER A 1 445 ? -14.508 -25.306 55.759 1.00 36.62 445 SER A CA 1
ATOM 3518 C C . SER A 1 445 ? -15.828 -25.775 55.130 1.00 36.62 445 SER A C 1
ATOM 3520 O O . SER A 1 445 ? -16.238 -26.908 55.359 1.00 36.62 445 SER A O 1
ATOM 3522 N N . HIS A 1 446 ? -16.493 -24.954 54.307 1.00 38.44 446 HIS A N 1
ATOM 3523 C CA . HIS A 1 446 ? -17.836 -25.278 53.796 1.00 38.44 446 HIS A CA 1
ATOM 3524 C C . HIS A 1 446 ? -17.898 -26.107 52.500 1.00 38.44 446 HIS A C 1
ATOM 3526 O O . HIS A 1 446 ? -18.961 -26.629 52.186 1.00 38.44 446 HIS A O 1
ATOM 3532 N N . TYR A 1 447 ? -16.791 -26.300 51.774 1.00 34.91 447 TYR A N 1
ATOM 3533 C CA . TYR A 1 447 ? -16.801 -27.014 50.481 1.00 34.91 447 TYR A CA 1
ATOM 3534 C C . TYR A 1 447 ? -16.680 -28.550 50.571 1.00 34.91 447 TYR A C 1
ATOM 3536 O O . TYR A 1 447 ? -16.642 -29.217 49.540 1.00 34.91 447 TYR A O 1
ATOM 3544 N N . GLN A 1 448 ? -16.627 -29.137 51.773 1.00 36.19 448 GLN A N 1
ATOM 3545 C CA . GLN A 1 448 ? -16.512 -30.595 51.949 1.00 36.19 448 GLN A CA 1
ATOM 3546 C C . GLN A 1 448 ? -17.845 -31.336 52.169 1.00 36.19 448 GLN A C 1
ATOM 3548 O O . GLN A 1 448 ? -17.833 -32.566 52.199 1.00 36.19 448 GLN A O 1
ATOM 3553 N N . ARG A 1 449 ? -18.992 -30.648 52.297 1.00 37.59 449 ARG A N 1
ATOM 3554 C CA . ARG A 1 449 ? -20.284 -31.324 52.547 1.00 37.59 449 ARG A CA 1
ATOM 3555 C C . ARG A 1 449 ? -20.905 -31.909 51.266 1.00 37.59 449 ARG A C 1
ATOM 3557 O O . ARG A 1 449 ? -21.200 -33.101 51.230 1.00 37.59 449 ARG A O 1
ATOM 3564 N N . ASP A 1 450 ? -20.946 -31.133 50.184 1.00 38.38 450 ASP A N 1
ATOM 3565 C CA . ASP A 1 450 ? -21.575 -31.518 48.903 1.00 38.38 450 ASP A CA 1
ATOM 3566 C C . ASP A 1 450 ? -20.838 -32.640 48.141 1.00 38.38 450 ASP A C 1
ATOM 3568 O O . ASP A 1 450 ? -21.391 -33.272 47.238 1.00 38.38 450 ASP A O 1
ATOM 3572 N N . ALA A 1 451 ? -19.579 -32.921 48.493 1.00 39.62 451 ALA A N 1
ATOM 3573 C CA . ALA A 1 451 ? -18.793 -33.991 47.876 1.00 39.62 451 ALA A CA 1
ATOM 3574 C C . ALA A 1 451 ? -19.197 -35.401 48.353 1.00 39.62 451 ALA A C 1
ATOM 3576 O O . ALA A 1 451 ? -18.822 -36.387 47.714 1.00 39.62 451 ALA A O 1
ATOM 3577 N N . ARG A 1 452 ? -19.941 -35.514 49.467 1.00 41.12 452 ARG A N 1
ATOM 3578 C CA . ARG A 1 452 ? -20.373 -36.808 50.020 1.00 41.12 452 ARG A CA 1
ATOM 3579 C C . ARG A 1 452 ? -21.681 -37.292 49.389 1.00 41.12 452 ARG A C 1
ATOM 3581 O O . ARG A 1 452 ? -21.753 -38.447 48.982 1.00 41.12 452 ARG A O 1
ATOM 3588 N N . GLU A 1 453 ? -22.651 -36.399 49.201 1.00 38.31 453 GLU A N 1
ATOM 3589 C CA . GLU A 1 453 ? -23.977 -36.730 48.647 1.00 38.31 453 GLU A CA 1
ATOM 3590 C C . GLU A 1 453 ? -23.919 -37.166 47.170 1.00 38.31 453 GLU A C 1
ATOM 3592 O O . GLU A 1 453 ? -24.649 -38.063 46.750 1.00 38.31 453 GLU A O 1
ATOM 3597 N N . ARG A 1 454 ? -22.971 -36.642 46.376 1.00 39.72 454 ARG A N 1
ATOM 3598 C CA . ARG A 1 454 ? -22.800 -37.053 44.966 1.00 39.72 454 ARG A CA 1
ATOM 3599 C C . ARG A 1 454 ? -22.271 -38.480 44.763 1.00 39.72 454 ARG A C 1
ATOM 3601 O O . ARG A 1 454 ? -22.284 -38.955 43.631 1.00 39.72 454 ARG A O 1
ATOM 3608 N N . ARG A 1 455 ? -21.797 -39.174 45.809 1.00 39.91 455 ARG A N 1
ATOM 3609 C CA . ARG A 1 455 ? -21.311 -40.566 45.694 1.00 39.91 455 ARG A CA 1
ATOM 3610 C C . ARG A 1 455 ? -22.392 -41.626 45.908 1.00 39.91 455 ARG A C 1
ATOM 3612 O O . ARG A 1 455 ? -22.176 -42.766 45.509 1.00 39.91 455 ARG A O 1
ATOM 3619 N N . GLU A 1 456 ? -23.537 -41.273 46.486 1.00 42.38 456 GLU A N 1
ATOM 3620 C CA . GLU A 1 456 ? -24.631 -42.229 46.727 1.00 42.38 456 GLU A CA 1
ATOM 3621 C C . GLU A 1 456 ? -25.619 -42.311 45.551 1.00 42.38 456 GLU A C 1
ATOM 3623 O O . GLU A 1 456 ? -26.304 -43.318 45.392 1.00 42.38 456 GLU A O 1
ATOM 3628 N N . TYR A 1 457 ? -25.616 -41.319 44.653 1.00 35.25 457 TYR A N 1
ATOM 3629 C CA . TYR A 1 457 ? -26.487 -41.283 43.468 1.00 35.25 457 TYR A CA 1
ATOM 3630 C C . TYR A 1 457 ? -26.049 -42.206 42.310 1.00 35.25 457 TYR A C 1
ATOM 3632 O O . TYR A 1 457 ? -26.782 -42.358 41.342 1.00 35.25 457 TYR A O 1
ATOM 3640 N N . PHE A 1 458 ? -24.870 -42.836 42.399 1.00 38.12 458 PHE A N 1
ATOM 3641 C CA . PHE A 1 458 ? -24.342 -43.790 41.404 1.00 38.12 458 PHE A CA 1
ATOM 3642 C C . PHE A 1 458 ? -24.299 -45.243 41.928 1.00 38.12 458 PHE A C 1
ATOM 3644 O O . PHE A 1 458 ? -23.488 -46.052 41.479 1.00 38.12 458 PHE A O 1
ATOM 3651 N N . LYS A 1 459 ? -25.146 -45.577 42.913 1.00 42.91 459 LYS A N 1
ATOM 3652 C CA . LYS A 1 459 ? -25.301 -46.939 43.467 1.00 42.91 459 LYS A CA 1
ATOM 3653 C C . LYS A 1 459 ? -26.769 -47.369 43.642 1.00 42.91 459 LYS A C 1
ATOM 3655 O O . LYS A 1 459 ? -27.095 -48.085 44.590 1.00 42.91 459 LYS A O 1
ATOM 3660 N N . ARG A 1 460 ? -27.646 -46.939 42.736 1.00 37.00 460 ARG A N 1
ATOM 3661 C CA . ARG A 1 460 ? -28.995 -47.490 42.539 1.00 37.00 460 ARG A CA 1
ATOM 3662 C C . ARG A 1 460 ? -29.256 -47.656 41.052 1.00 37.00 460 ARG A C 1
ATOM 3664 O O . ARG A 1 460 ? -28.801 -46.759 40.312 1.00 37.00 460 ARG A O 1
#

Sequence (460 aa):
MPSPEEATTSQPFSMEKTSDADAILRELTDAGEANDFHINRLVNNYLLLCPEIVNDPGCSSDNSASLTKVRQMFASNSDAVYRLIRIIPYRAKKAAIEFLYATILSNVDQRLNVPFVVDCVAACVNATCIEAKCLPSPKQTAVFVEYCIVEVMKIITNSPPAKKEQLILKRLDIHASVVETVIAESEKKVDVIQHLLDLFKSQLSKLPRSAEDERKIEAIRRILSKLASIFPVFALNDAWLVNSATSPAAAEDMATHDRNLHQVILAMFLNYQKNDSSGGKACLDQVMTAAKIQPSVFVRHIPLLVSKLYTVSQFPMGVKRMKDVGYYDIFVSVLRAIIAADPESFESEMDILKVFEFYFEYFKTNITKTKSAFIELVKVLADVCLLYMERYNSSAQKYLLKKITYLIEMKKYCHEYVTLRVIINSLPNCPEKQALAVQNIRPRSHYQRDARERREYFKR

Organism: NCBI:txid289476

Nearest PDB structures (foldseek):
  8fit-assembly1_A  TM=2.279E-01  e=2.734E+00  synthetic construct
  4i17-assembly1_A  TM=2.885E-01  e=7.719E+00  Bacteroides fragilis NCTC 9343

Mean predicted aligned error: 18.67 Å

pLDDT: mean 76.21, std 18.38, range [29.67, 97.88]

Radius of gyration: 33.27 Å; Cα contacts (8 Å, |Δi|>4): 392; chains: 1; bounding box: 63×71×142 Å